Protein AF-A0A8T2Q3K3-F1 (afdb_monomer)

pLDDT: mean 78.24, std 17.85, range [33.31, 96.75]

Secondary structure (DSSP, 8-state):
----PPPPPPHHHHHHHHHHTTPPP--HHHHHS--HHHHHHHHHHHHHHHTGGGGGG-SSTTSSPPHHHHHHHGGGHHHHHHHHHHHHHHHHHHHHHHHTT-TT--HIIIIIS--HHHHHHHHHHHHHHHHHHHHHHHHHHHHHHHHHHHHHHHHHHHHHHHHHHHHHHHHHHHHHHHHHHHHHHHHHHHHHHHHHHHHHHHHHHHHHHHHHHHHHHHHHHHHHHHHHHHHHHHHHHHHHHHHHS-S-HHHHHHHHHHHHHHHHHHHHHHGGGS-------------SSS-----SS-SS-------S-----HHHHHHHHHHHHHHHHHHHHHHHHHHHHHHHHHHHHHHHHHHHHHHHHHHHHHHHHHHHHHHHHHHHHHHHHHHHHHHHHHHHHHHHHHHHHHHHHHHHHHHHHHHHHHHHHHHHHHHHHH---TTSHHHHHS-----

Radius of gyration: 74.74 Å; Cα contacts (8 Å, |Δi|>4): 124; chains: 1; bounding box: 144×72×215 Å

InterPro domains:
  IPR005549 Kinetochore protein Nuf2, N-terminal [PF03800] (3-142)
  IPR038275 Nuf2, N-terminal domain superfamily [G3DSA:1.10.418.60] (1-169)

Organism: Ceratopteris richardii (NCBI:txid49495)

Mean predicted aligned error: 22.07 Å

Structure (mmCIF, N/CA/C/O backbone):
data_AF-A0A8T2Q3K3-F1
#
_entry.id   AF-A0A8T2Q3K3-F1
#
loop_
_atom_site.group_PDB
_atom_site.id
_atom_site.type_symbol
_atom_site.label_atom_id
_atom_site.label_alt_id
_atom_site.label_comp_id
_atom_site.label_asym_id
_atom_site.label_entity_id
_atom_site.label_seq_id
_atom_site.pdbx_PDB_ins_code
_atom_site.Cartn_x
_atom_site.Cartn_y
_atom_site.Cartn_z
_atom_site.occupancy
_atom_site.B_iso_or_equiv
_atom_site.auth_seq_id
_atom_site.auth_comp_id
_atom_site.auth_asym_id
_atom_site.auth_atom_id
_atom_site.pdbx_PDB_model_num
ATOM 1 N N . MET A 1 1 ? 37.474 -14.236 -43.874 1.00 39.88 1 MET A N 1
ATOM 2 C CA . MET A 1 1 ? 36.618 -13.067 -43.581 1.00 39.88 1 MET A CA 1
ATOM 3 C C . MET A 1 1 ? 36.249 -12.443 -44.915 1.00 39.88 1 MET A C 1
ATOM 5 O O . MET A 1 1 ? 37.144 -12.259 -45.727 1.00 39.88 1 MET A O 1
ATOM 9 N N . LYS A 1 2 ? 34.960 -12.243 -45.218 1.00 40.44 2 LYS A N 1
ATOM 10 C CA . LYS A 1 2 ? 34.570 -11.542 -46.452 1.00 40.44 2 LYS A CA 1
ATOM 11 C C . LYS A 1 2 ? 35.008 -10.086 -46.284 1.00 40.44 2 LYS A C 1
ATOM 13 O O . LYS A 1 2 ? 34.558 -9.449 -45.338 1.00 40.44 2 LYS A O 1
ATOM 18 N N . ASN A 1 3 ? 35.903 -9.595 -47.139 1.00 50.12 3 ASN A N 1
ATOM 19 C CA . ASN A 1 3 ? 36.278 -8.182 -47.154 1.00 50.12 3 ASN A CA 1
ATOM 20 C C . ASN A 1 3 ? 35.035 -7.383 -47.552 1.00 50.12 3 ASN A C 1
ATOM 22 O O . ASN A 1 3 ? 34.662 -7.357 -48.725 1.00 50.12 3 ASN A O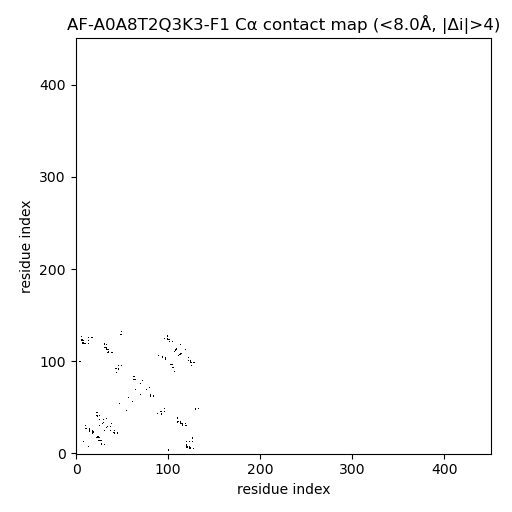 1
ATOM 26 N N . PHE A 1 4 ? 34.351 -6.799 -46.570 1.00 54.69 4 PHE A N 1
ATOM 27 C CA . PHE A 1 4 ? 33.305 -5.824 -46.835 1.00 54.69 4 PHE A CA 1
ATOM 28 C C . PHE A 1 4 ? 33.973 -4.622 -47.494 1.00 54.69 4 PHE A C 1
ATOM 30 O O . PHE A 1 4 ? 34.852 -3.993 -46.912 1.00 54.69 4 PHE A O 1
ATOM 37 N N . SER A 1 5 ? 33.611 -4.365 -48.745 1.00 74.44 5 SER A N 1
ATOM 38 C CA . SER A 1 5 ? 34.141 -3.249 -49.516 1.00 74.44 5 SER A CA 1
ATOM 39 C C . SER A 1 5 ? 33.103 -2.132 -49.532 1.00 74.44 5 SER A C 1
ATOM 41 O O . SER A 1 5 ? 31.918 -2.383 -49.750 1.00 74.44 5 SER A O 1
ATOM 43 N N . PHE A 1 6 ? 33.552 -0.912 -49.254 1.00 85.94 6 PHE A N 1
ATOM 44 C CA . PHE A 1 6 ? 32.772 0.319 -49.354 1.00 85.94 6 PHE A CA 1
ATOM 45 C C . PHE A 1 6 ? 33.146 1.061 -50.649 1.00 85.94 6 PHE A C 1
ATOM 47 O O . PHE A 1 6 ? 34.269 0.900 -51.142 1.00 85.94 6 PHE A O 1
ATOM 54 N N . PRO A 1 7 ? 32.232 1.864 -51.221 1.00 90.25 7 PRO A N 1
ATOM 55 C CA . PRO A 1 7 ? 32.527 2.635 -52.423 1.00 90.25 7 PRO A CA 1
ATOM 56 C C . PRO A 1 7 ? 33.579 3.710 -52.128 1.00 90.25 7 PRO A C 1
ATOM 58 O O . PRO A 1 7 ? 33.501 4.392 -51.109 1.00 90.25 7 PRO A O 1
ATOM 61 N N . ILE A 1 8 ? 34.551 3.869 -53.029 1.00 90.56 8 ILE A N 1
ATOM 62 C CA . ILE A 1 8 ? 35.513 4.975 -52.984 1.00 90.56 8 ILE A CA 1
ATOM 63 C C . ILE A 1 8 ? 34.858 6.181 -53.656 1.00 90.56 8 ILE A C 1
ATOM 65 O O . ILE A 1 8 ? 34.405 6.082 -54.796 1.00 90.56 8 ILE A O 1
ATOM 69 N N . LEU A 1 9 ? 34.777 7.292 -52.931 1.00 90.62 9 LEU A N 1
ATOM 70 C CA . LEU A 1 9 ? 34.132 8.521 -53.381 1.00 90.62 9 LEU A CA 1
ATOM 71 C C . LEU A 1 9 ? 35.131 9.443 -54.091 1.00 90.62 9 LEU A C 1
ATOM 73 O O . LEU A 1 9 ? 36.327 9.422 -53.786 1.00 90.62 9 LEU A O 1
ATOM 77 N N . ASP A 1 10 ? 34.636 10.280 -55.007 1.00 91.94 10 ASP A N 1
ATOM 78 C CA . ASP A 1 10 ? 35.448 11.353 -55.585 1.00 91.94 10 ASP A CA 1
ATOM 79 C C . ASP A 1 10 ? 35.747 12.442 -54.538 1.00 91.94 10 ASP A C 1
ATOM 81 O O . ASP A 1 10 ? 35.009 12.628 -53.568 1.00 91.94 10 ASP A O 1
ATOM 85 N N . LYS A 1 11 ? 36.830 13.199 -54.735 1.00 90.19 11 LYS A N 1
ATOM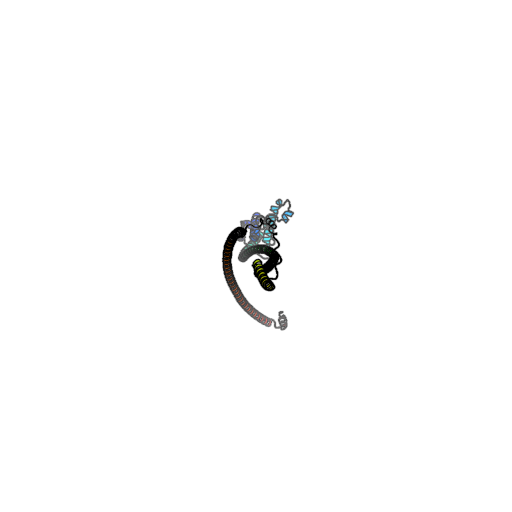 86 C CA . LYS A 1 11 ? 37.259 14.259 -53.810 1.00 90.19 11 LYS A CA 1
ATOM 87 C C . LYS A 1 11 ? 36.173 15.316 -53.606 1.00 90.19 11 LYS A C 1
ATOM 89 O O . LYS A 1 11 ? 35.952 15.745 -52.476 1.00 90.19 11 LYS A O 1
ATOM 94 N N . ASN A 1 12 ? 35.474 15.699 -54.676 1.00 90.44 12 ASN A N 1
ATOM 95 C CA . ASN A 1 12 ? 34.371 16.658 -54.596 1.00 90.44 12 ASN A CA 1
ATOM 96 C C . ASN A 1 12 ? 33.195 16.086 -53.797 1.00 90.44 12 ASN A C 1
ATOM 98 O O . ASN A 1 12 ? 32.661 16.763 -52.920 1.00 90.44 12 ASN A O 1
ATOM 102 N N . ASP A 1 13 ? 32.854 14.817 -54.033 1.00 91.38 13 ASP A N 1
ATOM 103 C CA . ASP A 1 13 ? 31.771 14.131 -53.327 1.00 91.38 13 ASP A CA 1
ATOM 104 C C . ASP A 1 13 ? 32.054 13.996 -51.828 1.00 91.38 13 ASP A C 1
ATOM 106 O O . ASP A 1 13 ? 31.143 14.155 -51.013 1.00 91.38 13 ASP A O 1
ATOM 110 N N . ILE A 1 14 ? 33.309 13.728 -51.448 1.00 92.00 14 ILE A N 1
ATOM 111 C CA . ILE A 1 14 ? 33.741 13.702 -50.044 1.00 92.00 14 ILE A CA 1
ATOM 112 C C . ILE A 1 14 ? 33.504 15.070 -49.405 1.00 92.00 14 ILE A C 1
ATOM 114 O O . ILE A 1 14 ? 32.842 15.145 -48.371 1.00 92.00 14 ILE A O 1
ATOM 118 N N . CYS A 1 15 ? 33.982 16.151 -50.026 1.00 90.94 15 CYS A N 1
ATOM 119 C CA . CYS A 1 15 ? 33.792 17.509 -49.515 1.00 90.94 15 CYS A CA 1
ATOM 120 C C . CYS A 1 15 ? 32.305 17.872 -49.382 1.00 90.94 15 CYS A C 1
ATOM 122 O O . CYS A 1 15 ? 31.893 18.389 -48.345 1.00 90.94 15 CYS A O 1
ATOM 124 N N . SER A 1 16 ? 31.483 17.560 -50.388 1.00 91.31 16 SER A N 1
ATOM 125 C CA . SER A 1 16 ? 30.042 17.832 -50.354 1.00 91.31 16 SER A CA 1
ATOM 126 C C . SER A 1 16 ? 29.319 17.043 -49.262 1.00 91.31 16 SER A C 1
ATOM 128 O O . SER A 1 16 ? 28.475 17.598 -48.563 1.00 91.31 16 SER A O 1
ATOM 130 N N . ARG A 1 17 ? 29.651 15.760 -49.076 1.00 89.81 17 ARG A N 1
ATOM 131 C CA . ARG A 1 17 ? 29.027 14.915 -48.044 1.00 89.81 17 ARG A CA 1
ATOM 132 C C . ARG A 1 17 ? 29.476 15.287 -46.636 1.00 89.81 17 ARG A C 1
ATOM 134 O O . ARG A 1 17 ? 28.660 15.237 -45.727 1.00 89.81 17 ARG A O 1
ATOM 141 N N . LEU A 1 18 ? 30.735 15.684 -46.453 1.00 90.31 18 LEU A N 1
ATOM 142 C CA . LEU A 1 18 ? 31.218 16.225 -45.181 1.00 90.31 18 LEU A CA 1
ATOM 143 C C . LEU A 1 18 ? 30.525 17.548 -44.840 1.00 90.31 18 LEU A C 1
ATOM 145 O O . LEU A 1 18 ? 30.105 17.730 -43.703 1.00 90.31 18 LEU A O 1
ATOM 149 N N . ALA A 1 19 ? 30.336 18.430 -45.826 1.00 89.75 19 ALA A N 1
ATOM 150 C CA . ALA A 1 19 ? 29.586 19.669 -45.636 1.00 89.75 19 ALA A CA 1
ATOM 151 C C . ALA A 1 19 ? 28.116 19.407 -45.269 1.00 89.75 19 ALA A C 1
ATOM 153 O O . ALA A 1 19 ? 27.581 20.081 -44.400 1.00 89.75 19 ALA A O 1
ATOM 154 N N . ALA A 1 20 ? 27.478 18.399 -45.874 1.00 88.62 20 ALA A N 1
ATOM 155 C CA . ALA A 1 20 ? 26.112 17.997 -45.528 1.00 88.62 20 ALA A CA 1
ATOM 156 C C . ALA A 1 20 ? 25.980 17.400 -44.111 1.00 88.62 20 ALA A C 1
ATOM 158 O O . ALA A 1 20 ? 24.876 17.344 -43.579 1.00 88.62 20 ALA A O 1
ATOM 159 N N . LEU A 1 21 ? 27.086 16.938 -43.519 1.00 87.38 21 LEU A N 1
ATOM 160 C CA . LEU A 1 21 ? 27.156 16.446 -42.142 1.00 87.38 21 LEU A CA 1
ATOM 161 C C . LEU A 1 21 ? 27.578 17.540 -41.144 1.00 87.38 21 LEU A C 1
ATOM 163 O O . LEU A 1 21 ? 27.842 17.205 -39.996 1.00 87.38 21 LEU A O 1
ATOM 167 N N . ASP A 1 22 ? 27.700 18.804 -41.569 1.00 87.38 22 ASP A N 1
ATOM 168 C CA . ASP A 1 22 ? 28.247 19.917 -40.773 1.00 87.38 22 ASP A CA 1
ATOM 169 C C . ASP A 1 22 ? 29.657 19.645 -40.204 1.00 87.38 22 ASP A C 1
ATOM 171 O O . ASP A 1 22 ? 30.051 20.164 -39.157 1.00 87.38 22 ASP A O 1
ATOM 175 N N . ALA A 1 23 ? 30.451 18.832 -40.907 1.00 87.56 23 ALA A N 1
ATOM 176 C CA . ALA A 1 23 ? 31.820 18.531 -40.506 1.00 87.56 23 ALA A CA 1
ATOM 177 C C . ALA A 1 23 ? 32.752 19.750 -40.689 1.00 87.56 23 ALA A C 1
ATOM 179 O O . ALA A 1 23 ? 32.483 20.632 -41.516 1.00 87.56 23 ALA A O 1
ATOM 180 N N . PRO A 1 24 ? 33.902 19.790 -39.984 1.00 88.69 24 PRO A N 1
ATOM 181 C CA . PRO A 1 24 ? 34.924 20.809 -40.202 1.00 88.69 24 PRO A CA 1
ATOM 182 C C . PRO A 1 24 ? 35.305 20.934 -41.684 1.00 88.69 24 PRO A C 1
ATOM 184 O O . PRO A 1 24 ? 35.449 19.935 -42.393 1.00 88.69 24 PRO A O 1
ATOM 187 N N . LYS A 1 25 ? 35.464 22.175 -42.162 1.00 83.75 25 LYS A N 1
ATOM 188 C CA . LYS A 1 25 ? 35.678 22.462 -43.587 1.00 83.75 25 LYS A CA 1
ATOM 189 C C . LYS A 1 25 ? 36.963 21.810 -44.101 1.00 83.75 25 LYS A C 1
ATOM 191 O O . LYS A 1 25 ? 38.060 22.176 -43.684 1.00 83.75 25 LYS A O 1
ATOM 196 N N . LEU A 1 26 ? 36.816 20.921 -45.080 1.00 86.94 26 LEU A N 1
ATOM 197 C CA . LEU A 1 26 ? 37.916 20.266 -45.784 1.00 86.94 26 LEU A CA 1
ATOM 198 C C . LEU A 1 26 ? 37.853 20.624 -47.276 1.00 86.94 26 LEU A C 1
ATOM 200 O O . LEU A 1 26 ? 36.841 20.367 -47.926 1.00 86.94 26 LEU A O 1
ATOM 204 N N . SER A 1 27 ? 38.909 21.240 -47.816 1.00 86.25 27 SER A N 1
ATOM 205 C CA . SER A 1 27 ? 39.012 21.577 -49.242 1.00 86.25 27 SER A CA 1
ATOM 206 C C . SER A 1 27 ? 39.593 20.416 -50.056 1.00 86.25 27 SER A C 1
ATOM 208 O O . SER A 1 27 ? 40.268 19.533 -49.525 1.00 86.25 27 SER A O 1
ATOM 210 N N . VAL A 1 28 ? 39.376 20.442 -51.373 1.00 83.75 28 VAL A N 1
ATOM 211 C CA . VAL A 1 28 ? 39.945 19.456 -52.310 1.00 83.75 28 VAL A CA 1
ATOM 212 C C . VAL A 1 28 ? 41.482 19.488 -52.300 1.00 83.75 28 VAL A C 1
ATOM 214 O O . VAL A 1 28 ? 42.121 18.445 -52.442 1.00 83.75 28 VAL A O 1
ATOM 217 N N . GLU A 1 29 ? 42.076 20.657 -52.052 1.00 84.12 29 GLU A N 1
ATOM 218 C CA . GLU A 1 29 ? 43.528 20.842 -51.910 1.00 84.12 29 GLU A CA 1
ATOM 219 C C . GLU A 1 29 ? 44.086 20.094 -50.687 1.00 84.12 29 GLU A C 1
ATOM 221 O O . GLU A 1 29 ? 45.114 19.416 -50.780 1.00 84.12 29 GLU A O 1
ATOM 226 N N . ASN A 1 30 ? 43.346 20.100 -49.573 1.00 84.00 30 ASN A N 1
ATOM 227 C CA . ASN A 1 30 ? 43.695 19.341 -48.369 1.00 84.00 30 ASN A CA 1
ATOM 228 C C . ASN A 1 30 ? 43.550 17.823 -48.572 1.00 84.00 30 ASN A C 1
ATOM 230 O O . ASN A 1 30 ? 44.165 17.044 -47.856 1.00 84.00 30 ASN A O 1
ATOM 234 N N . LEU A 1 31 ? 42.774 17.370 -49.561 1.00 84.88 31 LEU A N 1
ATOM 235 C CA . LEU A 1 31 ? 42.701 15.952 -49.930 1.00 84.88 31 LEU A CA 1
ATOM 236 C C . LEU A 1 31 ? 43.842 15.533 -50.866 1.00 84.88 31 LEU A C 1
ATOM 238 O O . LEU A 1 31 ? 44.232 14.364 -50.874 1.00 84.88 31 LEU A O 1
ATOM 242 N N . THR A 1 32 ? 44.383 16.456 -51.668 1.00 85.00 32 THR A N 1
ATOM 243 C CA . THR A 1 32 ? 45.578 16.204 -52.493 1.00 85.00 32 THR A CA 1
ATOM 244 C C . THR A 1 32 ? 46.868 16.208 -51.681 1.00 85.00 32 THR A C 1
ATOM 246 O O . THR A 1 32 ? 47.735 15.377 -51.940 1.00 85.00 32 THR A O 1
ATOM 249 N N . ALA A 1 33 ? 46.978 17.100 -50.697 1.00 86.50 33 ALA A N 1
ATOM 250 C CA . ALA A 1 33 ? 48.123 17.223 -49.802 1.00 86.50 33 ALA A CA 1
ATOM 251 C C . ALA A 1 33 ? 47.628 17.230 -48.344 1.00 86.50 33 ALA A C 1
ATOM 253 O O . ALA A 1 33 ? 47.464 18.296 -47.750 1.00 86.50 33 ALA A O 1
ATOM 254 N N . PRO A 1 34 ? 47.326 16.050 -47.777 1.00 87.62 34 PRO A N 1
ATOM 255 C CA . PRO A 1 34 ? 46.741 15.967 -46.447 1.00 87.62 34 PRO A CA 1
ATOM 256 C C . PRO A 1 34 ? 47.701 16.419 -45.343 1.00 87.62 34 PRO A C 1
ATOM 258 O O . PRO A 1 34 ? 48.887 16.098 -45.357 1.00 87.62 34 PRO A O 1
ATOM 261 N N . SER A 1 35 ? 47.160 17.139 -44.356 1.00 87.44 35 SER A N 1
ATOM 262 C CA . SER A 1 35 ? 47.874 17.589 -43.154 1.00 87.44 35 SER A CA 1
ATOM 263 C C . SER A 1 35 ? 47.148 17.142 -41.885 1.00 87.44 35 SER A C 1
ATOM 265 O O . SER A 1 35 ? 45.912 17.144 -41.841 1.00 87.44 35 SER A O 1
ATOM 267 N N . ALA A 1 36 ? 47.914 16.805 -40.843 1.00 84.44 36 ALA A N 1
ATOM 268 C CA . ALA A 1 36 ? 47.404 16.378 -39.539 1.00 84.44 36 ALA A CA 1
ATOM 269 C C . ALA A 1 36 ? 46.392 17.377 -38.955 1.00 84.44 36 ALA A C 1
ATOM 271 O O . ALA A 1 36 ? 45.317 16.971 -38.514 1.00 84.44 36 ALA A O 1
ATOM 272 N N . ASP A 1 37 ? 46.699 18.673 -39.046 1.00 85.31 37 ASP A N 1
ATOM 273 C CA . ASP A 1 37 ? 45.885 19.760 -38.486 1.00 85.31 37 ASP A CA 1
ATOM 274 C C . ASP A 1 37 ? 44.506 19.853 -39.145 1.00 85.31 37 ASP A C 1
ATOM 276 O O . ASP A 1 37 ? 43.519 20.211 -38.508 1.00 85.31 37 ASP A O 1
ATOM 280 N N . SER A 1 38 ? 44.425 19.491 -40.428 1.00 86.50 38 SER A N 1
ATOM 281 C CA . SER A 1 38 ? 43.172 19.502 -41.187 1.00 86.50 38 SER A CA 1
ATOM 282 C C . SER A 1 38 ? 42.348 18.224 -41.006 1.00 86.50 38 SER A C 1
ATOM 284 O O . SER A 1 38 ? 41.121 18.275 -41.028 1.00 86.50 38 SER A O 1
ATOM 286 N N . LEU A 1 39 ? 43.006 17.074 -40.821 1.00 89.56 39 LEU A N 1
ATOM 287 C CA . LEU A 1 39 ? 42.348 15.767 -40.788 1.00 89.56 39 LEU A CA 1
ATOM 288 C C . LEU A 1 39 ? 41.908 15.345 -39.387 1.00 89.56 39 LEU A C 1
ATOM 290 O O . LEU A 1 39 ? 40.863 14.710 -39.256 1.00 89.56 39 LEU A O 1
ATOM 294 N N . LEU A 1 40 ? 42.666 15.693 -38.342 1.00 89.38 40 LEU A N 1
ATOM 295 C CA . LEU A 1 40 ? 42.331 15.320 -36.966 1.00 89.38 40 LEU A CA 1
ATOM 296 C C . LEU A 1 40 ? 40.951 15.853 -36.537 1.00 89.38 40 LEU A C 1
ATOM 298 O O . LEU A 1 40 ? 40.150 15.035 -36.087 1.00 89.38 40 LEU A O 1
ATOM 302 N N . PRO A 1 41 ? 40.594 17.137 -36.746 1.00 89.56 41 PRO A N 1
ATOM 303 C CA . PRO A 1 41 ? 39.257 17.629 -36.407 1.00 89.56 41 PRO A CA 1
ATOM 304 C C . PRO A 1 41 ? 38.142 16.887 -37.154 1.00 89.56 41 PRO A C 1
ATOM 306 O O . PRO A 1 41 ? 37.082 16.624 -36.593 1.00 89.56 41 PRO A O 1
ATOM 309 N N . VAL A 1 42 ? 38.386 16.516 -38.416 1.00 90.81 42 VAL A N 1
ATOM 310 C CA . VAL A 1 42 ? 37.414 15.795 -39.247 1.00 90.81 42 VAL A CA 1
ATOM 311 C C . VAL A 1 42 ? 37.237 14.360 -38.754 1.00 90.81 42 VAL A C 1
ATOM 313 O O . VAL A 1 42 ? 36.111 13.922 -38.544 1.00 90.81 42 VAL A O 1
ATOM 316 N N . TYR A 1 43 ? 38.321 13.617 -38.522 1.00 90.81 43 TYR A N 1
ATOM 317 C CA . TYR A 1 43 ? 38.236 12.254 -37.993 1.00 90.81 43 TYR A CA 1
ATOM 318 C C . TYR A 1 43 ? 37.633 12.211 -36.593 1.00 90.81 43 TYR A C 1
ATOM 320 O O . TYR A 1 43 ? 36.850 11.308 -36.289 1.00 90.81 43 TYR A O 1
ATOM 328 N N . ASP A 1 44 ? 37.963 13.196 -35.762 1.00 87.94 44 ASP A N 1
ATOM 329 C CA . ASP A 1 44 ? 37.401 13.301 -34.428 1.00 87.94 44 ASP A CA 1
ATOM 330 C C . ASP A 1 44 ? 35.886 13.527 -34.479 1.00 87.94 44 ASP A C 1
ATOM 332 O O . ASP A 1 44 ? 35.129 12.778 -33.854 1.00 87.94 44 ASP A O 1
ATOM 336 N N . PHE A 1 45 ? 35.440 14.464 -35.322 1.00 89.50 45 PHE A N 1
ATOM 337 C CA . PHE A 1 45 ? 34.027 14.733 -35.580 1.00 89.50 45 PHE A CA 1
ATOM 338 C C . PHE A 1 45 ? 33.274 13.498 -36.098 1.00 89.50 45 PHE A C 1
ATOM 340 O O . PHE A 1 45 ? 32.238 13.119 -35.559 1.00 89.50 45 PHE A O 1
ATOM 347 N N . LEU A 1 46 ? 33.805 12.807 -37.109 1.00 89.19 46 LEU A N 1
ATOM 348 C CA . LEU A 1 46 ? 33.149 11.619 -37.673 1.00 89.19 46 LEU A CA 1
ATOM 349 C C . LEU A 1 46 ? 33.022 10.489 -36.634 1.00 89.19 46 LEU A C 1
ATOM 351 O O . LEU A 1 46 ? 32.006 9.783 -36.585 1.00 89.19 46 LEU A O 1
ATOM 355 N N . SER A 1 47 ? 34.023 10.352 -35.759 1.00 87.06 47 SER A N 1
ATOM 356 C CA . SER A 1 47 ? 33.970 9.400 -34.651 1.00 87.06 47 SER A CA 1
ATOM 357 C C . SER A 1 47 ? 32.916 9.784 -33.602 1.00 87.06 47 SER A C 1
ATOM 359 O O . SER A 1 47 ? 32.211 8.910 -33.097 1.00 87.06 47 SER A O 1
ATOM 361 N N . SER A 1 48 ? 32.744 11.074 -33.297 1.00 83.75 48 SER A N 1
ATOM 362 C CA . SER A 1 48 ? 31.800 11.539 -32.272 1.00 83.75 48 SER A CA 1
ATOM 363 C C . SER A 1 48 ? 30.337 11.449 -32.724 1.00 83.75 48 SER A C 1
ATOM 365 O O . SER A 1 48 ? 29.482 11.032 -31.936 1.00 83.75 48 SER A O 1
ATOM 367 N N . VAL A 1 49 ? 30.057 11.737 -33.999 1.00 81.81 49 VAL A N 1
ATOM 368 C CA . VAL A 1 49 ? 28.724 11.604 -34.624 1.00 81.81 49 VAL A CA 1
ATOM 369 C C . VAL A 1 49 ? 28.243 10.148 -34.638 1.00 81.81 49 VAL A C 1
ATOM 371 O O . VAL A 1 49 ? 27.062 9.858 -34.474 1.00 81.81 49 VAL A O 1
ATOM 374 N N . SER A 1 50 ? 29.157 9.193 -34.792 1.00 73.75 50 SER A N 1
ATOM 375 C CA . SER A 1 50 ? 28.793 7.770 -34.823 1.00 73.75 50 SER A CA 1
ATOM 376 C C . SER A 1 50 ? 28.516 7.189 -33.439 1.00 73.75 50 SER A C 1
ATOM 378 O O . SER A 1 50 ? 27.721 6.263 -33.290 1.00 73.75 50 SER A O 1
ATOM 380 N N . PHE A 1 51 ? 29.167 7.735 -32.414 1.00 68.81 51 PHE A N 1
ATOM 381 C CA . PHE A 1 51 ? 29.045 7.283 -31.032 1.00 68.81 51 PHE A CA 1
ATOM 382 C C . PHE A 1 51 ? 28.184 8.218 -30.174 1.00 68.81 51 PHE A C 1
ATOM 384 O O . PHE A 1 51 ? 28.259 8.163 -28.951 1.00 68.81 51 PHE A O 1
ATOM 391 N N . THR A 1 52 ? 27.320 9.048 -30.764 1.00 60.06 52 THR A N 1
ATOM 392 C CA . THR A 1 52 ? 26.537 10.050 -30.016 1.00 60.06 52 THR A CA 1
ATOM 393 C C . THR A 1 52 ? 25.559 9.438 -28.997 1.00 60.06 52 THR A C 1
ATOM 395 O O . THR A 1 52 ? 25.184 10.097 -28.038 1.00 60.06 52 THR A O 1
ATOM 398 N N . SER A 1 53 ? 25.211 8.147 -29.089 1.00 52.75 53 SER A N 1
ATOM 399 C CA . SER A 1 53 ? 24.463 7.458 -28.015 1.00 52.75 53 SER A CA 1
ATOM 400 C C . SER A 1 53 ? 25.317 7.086 -26.790 1.00 52.75 53 SER A C 1
ATOM 402 O O . SER A 1 53 ? 24.758 6.810 -25.734 1.00 52.75 53 SER A O 1
ATOM 404 N N . LEU A 1 54 ? 26.647 7.076 -26.913 1.00 47.44 54 LEU A N 1
ATOM 405 C CA . LEU A 1 54 ? 27.597 7.008 -25.794 1.00 47.44 54 LEU A CA 1
ATOM 406 C C . LEU A 1 54 ? 27.942 8.413 -25.265 1.00 47.44 54 LEU A C 1
ATOM 408 O O . LEU A 1 54 ? 28.680 8.537 -24.295 1.00 47.44 54 LEU A O 1
ATOM 412 N N . ALA A 1 55 ? 27.399 9.477 -25.874 1.00 44.34 55 ALA A N 1
ATOM 413 C CA . ALA A 1 55 ? 27.680 10.861 -25.499 1.00 44.34 55 ALA A CA 1
ATOM 414 C C . ALA A 1 55 ? 26.968 11.345 -24.229 1.00 44.34 55 ALA A C 1
ATOM 416 O O . ALA A 1 55 ? 27.190 12.484 -23.829 1.00 44.34 55 ALA A O 1
ATOM 417 N N . ALA A 1 56 ? 26.180 10.500 -23.557 1.00 45.19 56 ALA A N 1
ATOM 418 C CA . ALA A 1 56 ? 25.757 10.787 -22.185 1.00 45.19 56 ALA A CA 1
ATOM 419 C C . ALA A 1 56 ? 26.962 10.911 -21.222 1.00 45.19 56 ALA A C 1
ATOM 421 O O . ALA A 1 56 ? 26.835 11.527 -20.173 1.00 45.19 56 ALA A O 1
ATOM 422 N N . ASP A 1 57 ? 28.137 10.405 -21.621 1.00 45.12 57 ASP A N 1
ATOM 423 C CA . ASP A 1 57 ? 29.410 10.509 -20.894 1.00 45.12 57 ASP A CA 1
ATOM 424 C C . ASP A 1 57 ? 30.351 11.617 -21.433 1.00 45.12 57 ASP A C 1
ATOM 426 O O . ASP A 1 57 ? 31.497 11.739 -20.996 1.00 45.12 57 ASP A O 1
ATOM 430 N N . ASN A 1 58 ? 29.904 12.432 -22.401 1.00 46.44 58 ASN A N 1
ATOM 431 C CA . ASN A 1 58 ? 30.745 13.432 -23.086 1.00 46.44 58 ASN A CA 1
ATOM 432 C C . ASN A 1 58 ? 30.712 14.840 -22.455 1.00 46.44 58 ASN A C 1
ATOM 434 O O . ASN A 1 58 ? 31.189 15.792 -23.072 1.00 46.44 58 ASN A O 1
ATOM 438 N N . GLY A 1 59 ? 30.171 15.004 -21.248 1.00 43.28 59 GLY A N 1
ATOM 439 C CA . GLY A 1 59 ? 30.351 16.232 -20.468 1.00 43.28 59 GLY A CA 1
ATOM 440 C C . GLY A 1 59 ? 31.556 16.078 -19.550 1.00 43.28 59 GLY A C 1
ATOM 441 O O . GLY A 1 59 ? 31.462 15.255 -18.655 1.00 43.28 59 GLY A O 1
ATOM 442 N N . GLU A 1 60 ? 32.649 16.819 -19.798 1.00 49.03 60 GLU A N 1
ATOM 443 C CA . GLU A 1 60 ? 33.888 17.019 -18.991 1.00 49.03 60 GLU A CA 1
ATOM 444 C C . GLU A 1 60 ? 34.638 15.764 -18.451 1.00 49.03 60 GLU A C 1
ATOM 446 O O . GLU A 1 60 ? 35.865 15.680 -18.542 1.00 49.03 60 GLU A O 1
ATOM 451 N N . ASN A 1 61 ? 33.935 14.725 -18.007 1.00 50.84 61 ASN A N 1
ATOM 452 C CA . ASN A 1 61 ? 34.404 13.416 -17.550 1.00 50.84 61 ASN A CA 1
ATOM 453 C C . ASN A 1 61 ? 35.103 12.583 -18.639 1.00 50.84 61 ASN A C 1
ATOM 455 O O . ASN A 1 61 ? 35.873 11.670 -18.330 1.00 50.84 61 ASN A O 1
ATOM 459 N N . SER A 1 62 ? 34.910 12.884 -19.928 1.00 56.69 62 SER A N 1
ATOM 460 C CA . SER A 1 62 ? 35.570 12.139 -21.007 1.00 56.69 62 SER A CA 1
ATOM 461 C C . SER A 1 62 ? 37.062 12.454 -21.142 1.00 56.69 62 SER A C 1
ATOM 463 O O . SER A 1 62 ? 37.779 11.649 -21.734 1.00 56.69 62 SER A O 1
ATOM 465 N N . MET A 1 63 ? 37.560 13.569 -20.603 1.00 58.56 63 MET A N 1
ATOM 466 C CA . MET A 1 63 ? 38.999 13.882 -20.595 1.00 58.56 63 MET A CA 1
ATOM 467 C C . MET A 1 63 ? 39.711 13.415 -19.324 1.00 58.56 63 MET A C 1
ATOM 469 O O . MET A 1 63 ? 40.939 13.341 -19.306 1.00 58.56 63 MET A O 1
ATOM 473 N N . GLN A 1 64 ? 38.960 13.025 -18.291 1.00 67.69 64 GLN A N 1
ATOM 474 C CA . GLN A 1 64 ? 39.548 12.538 -17.053 1.00 67.69 64 GLN A CA 1
ATOM 475 C C . GLN A 1 64 ? 40.049 11.092 -17.202 1.00 67.69 64 GLN A C 1
ATOM 477 O O . GLN A 1 64 ? 39.366 10.240 -17.795 1.00 67.69 64 GLN A O 1
ATOM 482 N N . PRO A 1 65 ? 41.248 10.787 -16.677 1.00 71.00 65 PRO A N 1
ATOM 483 C CA . PRO A 1 65 ? 41.695 9.418 -16.531 1.00 71.00 65 PRO A CA 1
ATOM 484 C C . PRO A 1 65 ? 40.744 8.640 -15.625 1.00 71.00 65 PRO A C 1
ATOM 486 O O . PRO A 1 65 ? 40.347 9.118 -14.568 1.00 71.00 65 PRO A O 1
ATOM 489 N N . GLY A 1 66 ? 40.380 7.420 -16.028 1.00 74.56 66 GLY A N 1
ATOM 490 C CA . GLY A 1 66 ? 39.612 6.530 -15.156 1.00 74.56 66 GLY A CA 1
ATOM 491 C C . GLY A 1 66 ? 40.365 6.248 -13.850 1.00 74.56 66 GLY A C 1
ATOM 492 O O . GLY A 1 66 ? 41.591 6.336 -13.811 1.00 74.56 66 GLY A O 1
ATOM 493 N N . PHE A 1 67 ? 39.644 5.853 -12.800 1.00 75.25 67 PHE A N 1
ATOM 494 C CA . PHE A 1 67 ? 40.189 5.650 -11.449 1.00 75.25 67 PHE A CA 1
ATOM 495 C C . PHE A 1 67 ? 41.499 4.837 -11.415 1.00 75.25 67 PHE A C 1
ATOM 497 O O . PHE A 1 67 ? 42.459 5.211 -10.748 1.00 75.25 67 PHE A O 1
ATOM 504 N N . GLN A 1 68 ? 41.588 3.774 -12.216 1.00 75.25 68 GLN A N 1
ATOM 505 C CA . GLN A 1 68 ? 42.784 2.936 -12.319 1.00 75.25 68 GLN A CA 1
ATOM 506 C C . GLN A 1 68 ? 43.980 3.646 -12.981 1.00 75.25 68 GLN A C 1
ATOM 508 O O . GLN A 1 68 ? 45.125 3.390 -12.627 1.00 75.25 68 GLN A O 1
ATOM 513 N N . ALA A 1 69 ? 43.735 4.546 -13.935 1.00 73.56 69 ALA A N 1
ATOM 514 C CA . ALA A 1 69 ? 44.784 5.347 -14.558 1.00 73.56 69 ALA A CA 1
ATOM 515 C C . ALA A 1 69 ? 45.296 6.430 -13.594 1.00 73.56 69 ALA A C 1
ATOM 517 O O . ALA A 1 69 ? 46.503 6.616 -13.499 1.00 73.56 69 ALA A O 1
ATOM 518 N N . VAL A 1 70 ? 44.406 7.059 -12.813 1.00 78.81 70 VAL A N 1
ATOM 519 C CA . VAL A 1 70 ? 44.785 8.006 -11.744 1.00 78.81 70 VAL A CA 1
ATOM 520 C C . VAL A 1 70 ? 45.661 7.322 -10.688 1.00 78.81 70 VAL A C 1
ATOM 522 O O . VAL A 1 70 ? 46.678 7.875 -10.283 1.00 78.81 70 VAL A O 1
ATOM 525 N N . GLN A 1 71 ? 45.341 6.081 -10.306 1.00 77.62 71 GLN A N 1
ATOM 526 C CA . GLN A 1 71 ? 46.177 5.292 -9.391 1.00 77.62 71 GLN A CA 1
ATOM 527 C C . GLN A 1 71 ? 47.582 4.992 -9.942 1.00 77.62 71 GLN A C 1
ATOM 529 O O . GLN A 1 71 ? 48.528 4.908 -9.165 1.00 77.62 71 GLN A O 1
ATOM 534 N N . ILE A 1 72 ? 47.731 4.823 -11.261 1.00 80.62 72 ILE A N 1
ATOM 535 C CA . ILE A 1 72 ? 49.027 4.551 -11.909 1.00 80.62 72 ILE A CA 1
ATOM 536 C C . ILE A 1 72 ? 49.836 5.841 -12.100 1.00 80.62 72 ILE A C 1
ATOM 538 O O . ILE A 1 72 ? 51.053 5.830 -11.928 1.00 80.62 72 ILE A O 1
ATOM 542 N N . PHE A 1 73 ? 49.180 6.946 -12.466 1.00 80.50 73 PHE A N 1
ATOM 543 C CA . PHE A 1 73 ? 49.835 8.242 -12.663 1.00 80.50 73 PHE A CA 1
ATOM 544 C C . PHE A 1 73 ? 50.232 8.911 -11.340 1.00 80.50 73 PHE A C 1
ATOM 546 O O . PHE A 1 73 ? 51.196 9.683 -11.319 1.00 80.50 73 PHE A O 1
ATOM 553 N N . GLY A 1 74 ? 49.532 8.588 -10.246 1.00 80.44 74 GLY A N 1
ATOM 554 C CA . GLY A 1 74 ? 49.814 9.096 -8.906 1.00 80.44 74 GLY A CA 1
ATOM 555 C C . GLY A 1 74 ? 49.830 10.625 -8.875 1.00 80.44 74 GLY A C 1
ATOM 556 O O . GLY A 1 74 ? 48.989 11.284 -9.491 1.00 80.44 74 GLY A O 1
ATOM 557 N N . ASP A 1 75 ? 50.843 11.189 -8.221 1.00 77.88 75 ASP A N 1
ATOM 558 C CA . ASP A 1 75 ? 50.993 12.639 -8.041 1.00 77.88 75 ASP A CA 1
ATOM 559 C C . ASP A 1 75 ? 51.306 13.399 -9.349 1.00 77.88 75 ASP A C 1
ATOM 561 O O . ASP A 1 75 ? 51.211 14.620 -9.394 1.00 77.88 75 ASP A O 1
ATOM 565 N N . ASN A 1 76 ? 51.639 12.696 -10.441 1.00 79.75 76 ASN A N 1
ATOM 566 C CA . ASN A 1 76 ? 51.996 13.292 -11.738 1.00 79.75 76 ASN A CA 1
ATOM 567 C C . ASN A 1 76 ? 50.835 13.307 -12.746 1.00 79.75 76 ASN A C 1
ATOM 569 O O . ASN A 1 76 ? 51.057 13.441 -13.951 1.00 79.75 76 ASN A O 1
ATOM 573 N N . THR A 1 77 ? 49.596 13.145 -12.280 1.00 77.56 77 THR A N 1
ATOM 574 C CA . THR A 1 77 ? 48.408 13.032 -13.145 1.00 77.56 77 THR A CA 1
ATOM 575 C C . THR A 1 77 ? 48.236 14.233 -14.087 1.00 77.56 77 THR A C 1
ATOM 577 O O . THR A 1 77 ? 47.860 14.048 -15.245 1.00 77.56 77 THR A O 1
ATOM 580 N N . GLU A 1 78 ? 48.582 15.445 -13.648 1.00 80.56 78 GLU A N 1
ATOM 581 C CA . GLU A 1 78 ? 48.469 16.665 -14.463 1.00 80.56 78 GLU A CA 1
ATOM 582 C C . GLU A 1 78 ? 49.405 16.666 -15.683 1.00 80.56 78 GLU A C 1
ATOM 584 O O . GLU A 1 78 ? 49.009 17.107 -16.761 1.00 80.56 78 GLU A O 1
ATOM 589 N N . LEU A 1 79 ? 50.613 16.098 -15.560 1.00 83.38 79 LEU A N 1
ATOM 590 C CA . LEU A 1 79 ? 51.607 16.059 -16.644 1.00 83.38 79 LEU A CA 1
ATOM 591 C C . LEU A 1 79 ? 51.174 15.167 -17.815 1.00 83.38 79 LEU A C 1
ATOM 593 O O . LEU A 1 79 ? 51.563 15.398 -18.958 1.00 83.38 79 LEU A O 1
ATOM 597 N N . TYR A 1 80 ? 50.373 14.137 -17.539 1.00 82.06 80 TYR A N 1
ATOM 598 C CA . TYR A 1 80 ? 49.935 13.167 -18.542 1.00 82.06 80 TYR A CA 1
ATOM 599 C C . TYR A 1 80 ? 48.540 13.450 -19.091 1.00 82.06 80 TYR A C 1
ATOM 601 O O . TYR A 1 80 ? 48.106 12.740 -19.997 1.00 82.06 80 TYR A O 1
ATOM 609 N N . LEU A 1 81 ? 47.838 14.466 -18.583 1.00 81.94 81 LEU A N 1
ATOM 610 C CA . LEU A 1 81 ? 46.437 14.715 -18.914 1.00 81.94 81 LEU A CA 1
ATOM 611 C C . LEU A 1 81 ? 46.229 14.962 -20.417 1.00 81.94 81 LEU A C 1
ATOM 613 O O . LEU A 1 81 ? 45.359 14.346 -21.033 1.00 81.94 81 LEU A O 1
ATOM 617 N N . GLU A 1 82 ? 47.083 15.784 -21.029 1.00 82.44 82 GLU A N 1
ATOM 618 C CA . GLU A 1 82 ? 47.027 16.092 -22.464 1.00 82.44 82 GLU A CA 1
ATOM 619 C C . GLU A 1 82 ? 47.343 14.861 -23.329 1.00 82.44 82 GLU A C 1
ATOM 621 O O . GLU A 1 82 ? 46.608 14.524 -24.260 1.00 82.44 82 GLU A O 1
ATOM 626 N N . SER A 1 83 ? 48.395 14.120 -22.967 1.00 84.56 83 SER A N 1
ATOM 627 C CA . SER A 1 83 ? 48.786 12.884 -23.660 1.00 84.56 83 SER A CA 1
ATOM 628 C C . SER A 1 83 ? 47.720 11.791 -23.531 1.00 84.56 83 SER A C 1
ATOM 630 O O . SER A 1 83 ? 47.447 11.052 -24.480 1.00 84.56 83 SER A O 1
ATOM 632 N N . TYR A 1 84 ? 47.090 11.690 -22.361 1.00 83.88 84 TYR A N 1
ATOM 633 C CA . TYR A 1 84 ? 46.003 10.760 -22.091 1.00 83.88 84 TYR A CA 1
ATOM 634 C C . TYR A 1 84 ? 44.764 11.098 -22.923 1.00 83.88 84 TYR A C 1
ATOM 636 O O . TYR A 1 84 ? 44.210 10.208 -23.576 1.00 83.88 84 TYR A O 1
ATOM 644 N N . ALA A 1 85 ? 44.359 12.372 -22.949 1.00 82.19 85 ALA A N 1
ATOM 645 C CA . ALA A 1 85 ? 43.245 12.844 -23.761 1.00 82.19 85 ALA A CA 1
ATOM 646 C C . ALA A 1 85 ? 43.486 12.554 -25.251 1.00 82.19 85 ALA A C 1
ATOM 648 O O . ALA A 1 85 ? 42.622 11.972 -25.909 1.00 82.19 85 ALA A O 1
ATOM 649 N N . ALA A 1 86 ? 44.689 12.840 -25.759 1.00 83.50 86 ALA A N 1
ATOM 650 C CA . ALA A 1 86 ? 45.068 12.538 -27.138 1.00 83.50 86 ALA A CA 1
ATOM 651 C C . ALA A 1 86 ? 44.985 11.031 -27.451 1.00 83.50 86 ALA A C 1
ATOM 653 O O . ALA A 1 86 ? 44.343 10.631 -28.422 1.00 83.50 86 ALA A O 1
ATOM 654 N N . LEU A 1 87 ? 45.555 10.164 -26.605 1.00 84.75 87 LEU A N 1
ATOM 655 C CA . LEU A 1 87 ? 45.489 8.706 -26.786 1.00 84.75 87 LEU A CA 1
ATOM 656 C C . LEU A 1 87 ? 44.059 8.164 -26.724 1.00 84.75 87 LEU A C 1
ATOM 658 O O . LEU A 1 87 ? 43.715 7.232 -27.458 1.00 84.75 87 LEU A O 1
ATOM 662 N N . LYS A 1 88 ? 43.218 8.729 -25.856 1.00 83.06 88 LYS A N 1
ATOM 663 C CA . LYS A 1 88 ? 41.805 8.360 -25.747 1.00 83.06 88 LYS A CA 1
ATOM 664 C C . LYS A 1 88 ? 41.051 8.725 -27.024 1.00 83.06 88 LYS A C 1
ATOM 666 O O . LYS A 1 88 ? 40.340 7.873 -27.563 1.00 83.06 88 LYS A O 1
ATOM 671 N N . THR A 1 89 ? 41.283 9.924 -27.555 1.00 84.06 89 THR A N 1
ATOM 672 C CA . THR A 1 89 ? 40.757 10.365 -28.852 1.00 84.06 89 THR A CA 1
ATOM 673 C C . THR A 1 89 ? 41.222 9.455 -29.985 1.00 84.06 89 THR A C 1
ATOM 675 O O . THR A 1 89 ? 40.402 8.947 -30.748 1.00 84.06 89 THR A O 1
ATOM 678 N N . TYR A 1 90 ? 42.513 9.131 -30.055 1.00 86.81 90 TYR A N 1
ATOM 679 C CA . TYR A 1 90 ? 43.029 8.256 -31.106 1.00 86.81 90 TYR A CA 1
ATOM 680 C C . TYR A 1 90 ? 42.467 6.839 -31.046 1.00 86.81 90 TYR A C 1
ATOM 682 O O . TYR A 1 90 ? 42.095 6.284 -32.077 1.00 86.81 90 TYR A O 1
ATOM 690 N N . ARG A 1 91 ? 42.339 6.257 -29.849 1.00 86.25 91 ARG A N 1
ATOM 691 C CA . ARG A 1 91 ? 41.705 4.941 -29.682 1.00 86.25 91 ARG A CA 1
ATOM 692 C C . ARG A 1 91 ? 40.237 4.960 -30.091 1.00 86.25 91 ARG A C 1
ATOM 694 O O . ARG A 1 91 ? 39.762 3.981 -30.661 1.00 86.25 91 ARG A O 1
ATOM 701 N N . ARG A 1 92 ? 39.517 6.051 -29.812 1.00 86.31 92 ARG A N 1
ATOM 702 C CA . ARG A 1 92 ? 38.132 6.234 -30.267 1.00 86.31 92 ARG A CA 1
ATOM 703 C C . ARG A 1 92 ? 38.057 6.250 -31.792 1.00 86.31 92 ARG A C 1
ATOM 705 O O . ARG A 1 92 ? 37.272 5.494 -32.359 1.00 86.31 92 ARG A O 1
ATOM 712 N N . ILE A 1 93 ? 38.897 7.053 -32.440 1.00 88.12 93 ILE A N 1
ATOM 713 C CA . ILE A 1 93 ? 38.961 7.153 -33.903 1.00 88.12 93 ILE A CA 1
ATOM 714 C C . ILE A 1 93 ? 39.348 5.801 -34.524 1.00 88.12 93 ILE A C 1
ATOM 716 O O . ILE A 1 93 ? 38.721 5.360 -35.481 1.00 88.12 93 ILE A O 1
ATOM 720 N N . GLN A 1 94 ? 40.323 5.091 -33.955 1.00 89.56 94 GLN A N 1
ATOM 721 C CA . GLN A 1 94 ? 40.728 3.776 -34.451 1.00 89.56 94 GLN A CA 1
ATOM 722 C C . GLN A 1 94 ? 39.580 2.758 -34.378 1.00 89.56 94 GLN A C 1
ATOM 724 O O . GLN A 1 94 ? 39.261 2.128 -35.381 1.00 89.56 94 GLN A O 1
ATOM 729 N N . LYS A 1 95 ? 38.895 2.654 -33.231 1.00 88.50 95 LYS A N 1
ATOM 730 C CA . LYS A 1 95 ? 37.721 1.775 -33.081 1.00 88.50 95 LYS A CA 1
ATOM 731 C C . LYS A 1 95 ? 36.583 2.147 -34.031 1.00 88.50 95 LYS A C 1
ATOM 733 O O . LYS A 1 95 ? 35.869 1.268 -34.517 1.00 88.50 95 LYS A O 1
ATOM 738 N N . PHE A 1 96 ? 36.398 3.442 -34.287 1.00 90.44 96 PHE A N 1
ATOM 739 C CA . PHE A 1 96 ? 35.445 3.926 -35.280 1.00 90.44 96 PHE A CA 1
ATOM 740 C C . PHE A 1 96 ? 35.778 3.378 -36.675 1.00 90.44 96 PHE A C 1
ATOM 742 O O . PHE A 1 96 ? 34.921 2.769 -37.312 1.00 90.44 96 PHE A O 1
ATOM 749 N N . PHE A 1 97 ? 37.024 3.525 -37.125 1.00 90.06 97 PHE A N 1
ATOM 750 C CA . PHE A 1 97 ? 37.451 3.041 -38.437 1.00 90.06 97 PHE A CA 1
ATOM 751 C C . PHE A 1 97 ? 37.435 1.514 -38.554 1.00 90.06 97 PHE A C 1
ATOM 753 O O . PHE A 1 97 ? 36.997 0.997 -39.581 1.00 90.06 97 PHE A O 1
ATOM 760 N N . GLU A 1 98 ? 37.798 0.793 -37.491 1.00 90.38 98 GLU A N 1
ATOM 761 C CA . GLU A 1 98 ? 37.635 -0.664 -37.414 1.00 90.38 98 GLU A CA 1
ATOM 762 C C . GLU A 1 98 ? 36.163 -1.063 -37.625 1.00 90.38 98 GLU A C 1
ATOM 764 O O . GLU A 1 98 ? 35.870 -1.973 -38.403 1.00 90.38 98 GLU A O 1
ATOM 769 N N . SER A 1 99 ? 35.229 -0.328 -37.010 1.00 88.19 99 SER A N 1
ATOM 770 C CA . SER A 1 99 ? 33.780 -0.538 -37.170 1.00 88.19 99 SER A CA 1
ATOM 771 C C . SER A 1 99 ? 33.280 -0.176 -38.574 1.00 88.19 99 SER A C 1
ATOM 773 O O . SER A 1 99 ? 32.383 -0.834 -39.099 1.00 88.19 99 SER A O 1
ATOM 775 N N . ALA A 1 100 ? 33.892 0.824 -39.213 1.00 90.00 100 ALA A N 1
ATOM 776 C CA . ALA A 1 100 ? 33.632 1.200 -40.602 1.00 90.00 100 ALA A CA 1
ATOM 777 C C . ALA A 1 100 ? 34.237 0.216 -41.631 1.00 90.00 100 ALA A C 1
ATOM 779 O O . ALA A 1 100 ? 34.038 0.387 -42.834 1.00 90.00 100 ALA A O 1
ATOM 780 N N . GLY A 1 101 ? 34.955 -0.822 -41.181 1.00 87.69 101 GLY A N 1
ATOM 781 C CA . GLY A 1 101 ? 35.557 -1.851 -42.035 1.00 87.69 101 GLY A CA 1
ATOM 782 C C . GLY A 1 101 ? 36.998 -1.562 -42.466 1.00 87.69 101 GLY A C 1
ATOM 783 O O . GLY A 1 101 ? 37.512 -2.223 -43.368 1.00 87.69 101 GLY A O 1
ATOM 784 N N . VAL A 1 102 ? 37.665 -0.597 -41.832 1.00 89.75 102 VAL A N 1
ATOM 785 C CA . VAL A 1 102 ? 39.072 -0.251 -42.063 1.00 89.75 102 VAL A CA 1
ATOM 786 C C . VAL A 1 102 ? 39.919 -0.793 -40.910 1.00 89.75 102 VAL A C 1
ATOM 788 O O . VAL A 1 102 ? 40.079 -0.150 -39.878 1.00 89.75 102 VAL A O 1
ATOM 791 N N . GLY A 1 103 ? 40.470 -1.996 -41.084 1.00 84.62 103 GLY A N 1
ATOM 792 C CA . GLY A 1 103 ? 41.299 -2.655 -40.062 1.00 84.62 103 GLY A CA 1
ATOM 793 C C . GLY A 1 103 ? 42.766 -2.211 -40.031 1.00 84.62 103 GLY A C 1
ATOM 794 O O . GLY A 1 103 ? 43.491 -2.557 -39.107 1.00 84.62 103 GLY A O 1
ATOM 795 N N . ASP A 1 104 ? 43.219 -1.464 -41.037 1.00 86.88 104 ASP A N 1
ATOM 796 C CA . ASP A 1 104 ? 44.602 -0.999 -41.183 1.00 86.88 104 ASP A CA 1
ATOM 797 C C . ASP A 1 104 ? 44.785 0.487 -40.825 1.00 86.88 104 ASP A C 1
ATOM 799 O O . ASP A 1 104 ? 45.814 1.096 -41.131 1.00 86.88 104 ASP A O 1
ATOM 803 N N . PHE A 1 105 ? 43.791 1.080 -40.157 1.00 88.81 105 PHE A N 1
ATOM 804 C CA . PHE A 1 105 ? 43.878 2.447 -39.663 1.00 88.81 105 PHE A CA 1
ATOM 805 C C . PHE A 1 105 ? 44.925 2.553 -38.545 1.00 88.81 105 PHE A C 1
ATOM 807 O O . PHE A 1 105 ? 44.851 1.869 -37.526 1.00 88.81 105 PHE A O 1
ATOM 814 N N . SER A 1 106 ? 45.890 3.455 -38.716 1.00 88.50 106 SER A N 1
ATOM 815 C CA . SER A 1 106 ? 46.914 3.768 -37.717 1.00 88.50 106 SER A CA 1
ATOM 816 C C . SER A 1 106 ? 47.168 5.268 -37.693 1.00 88.50 106 SER A C 1
ATOM 818 O O . SER A 1 106 ? 47.211 5.906 -38.745 1.00 88.50 106 SER A O 1
ATOM 820 N N . ILE A 1 107 ? 47.404 5.825 -36.503 1.00 84.94 107 ILE A N 1
ATOM 821 C CA . ILE A 1 107 ? 47.701 7.254 -36.290 1.00 84.94 107 ILE A CA 1
ATOM 822 C C . ILE A 1 107 ? 48.898 7.693 -37.147 1.00 84.94 107 ILE A C 1
ATOM 824 O O . ILE A 1 107 ? 48.923 8.800 -37.683 1.00 84.94 107 ILE A O 1
ATOM 828 N N . ILE A 1 108 ? 49.876 6.802 -37.339 1.00 84.69 108 ILE A N 1
ATOM 829 C CA . ILE A 1 108 ? 51.062 7.083 -38.154 1.00 84.69 108 ILE A CA 1
ATOM 830 C C . ILE A 1 108 ? 50.665 7.330 -39.613 1.00 84.69 108 ILE A C 1
ATOM 832 O O . ILE A 1 108 ? 51.074 8.328 -40.197 1.00 84.69 108 ILE A O 1
ATOM 836 N N . ASN A 1 109 ? 49.831 6.456 -40.177 1.00 83.94 109 ASN A N 1
ATOM 837 C CA . ASN A 1 109 ? 49.446 6.501 -41.589 1.00 83.94 109 ASN A CA 1
ATOM 838 C C . ASN A 1 109 ? 48.312 7.500 -41.865 1.00 83.94 109 ASN A C 1
ATOM 840 O O . ASN A 1 109 ? 48.116 7.903 -43.007 1.00 83.94 109 ASN A O 1
ATOM 844 N N . ALA A 1 110 ? 47.543 7.871 -40.839 1.00 83.88 110 ALA A N 1
ATOM 845 C CA . ALA A 1 110 ? 46.380 8.742 -40.970 1.00 83.88 110 ALA A CA 1
ATOM 846 C C . ALA A 1 110 ? 46.656 10.204 -40.586 1.00 83.88 110 ALA A C 1
ATOM 848 O O . ALA A 1 110 ? 46.005 11.090 -41.133 1.00 83.88 110 ALA A O 1
ATOM 849 N N . LEU A 1 111 ? 47.583 10.465 -39.654 1.00 84.62 111 LEU A N 1
ATOM 850 C CA . LEU A 1 111 ? 47.881 11.814 -39.157 1.00 84.62 111 LEU A CA 1
ATOM 851 C C . LEU A 1 111 ? 49.347 12.216 -39.341 1.00 84.62 111 LEU A C 1
ATOM 853 O O . LEU A 1 111 ? 49.604 13.311 -39.821 1.00 84.62 111 LEU A O 1
ATOM 857 N N . HIS A 1 112 ? 50.316 11.370 -38.976 1.00 82.81 112 HIS A N 1
ATOM 858 C CA . HIS A 1 112 ? 51.731 11.778 -39.027 1.00 82.81 112 HIS A CA 1
ATOM 859 C C . HIS A 1 112 ? 52.323 11.764 -40.440 1.00 82.81 112 HIS A C 1
ATOM 861 O O . HIS A 1 112 ? 53.188 12.578 -40.757 1.00 82.81 112 HIS A O 1
ATOM 867 N N . ARG A 1 113 ? 51.897 10.818 -41.280 1.00 85.44 113 ARG A N 1
ATOM 868 C CA . ARG A 1 113 ? 52.303 10.689 -42.685 1.00 85.44 113 ARG A CA 1
ATOM 869 C C . ARG A 1 113 ? 51.087 10.330 -43.535 1.00 85.44 113 ARG A C 1
ATOM 871 O O . ARG A 1 113 ? 50.983 9.190 -43.992 1.00 85.44 113 ARG A O 1
ATOM 878 N N . PRO A 1 114 ? 50.142 11.267 -43.689 1.00 87.69 114 PRO A N 1
ATOM 879 C CA . PRO A 1 114 ? 48.929 10.993 -44.426 1.00 87.69 114 PRO A CA 1
ATOM 880 C C . PRO A 1 114 ? 49.236 10.879 -45.921 1.00 87.69 114 PRO A C 1
ATOM 882 O O . PRO A 1 114 ? 49.937 11.702 -46.506 1.00 87.69 114 PRO A O 1
ATOM 885 N N . ASP A 1 115 ? 48.691 9.839 -46.539 1.00 88.88 115 ASP A N 1
ATOM 886 C CA . ASP A 1 115 ? 48.721 9.645 -47.986 1.00 88.88 115 ASP A CA 1
ATOM 887 C C . ASP A 1 115 ? 47.358 10.011 -48.587 1.00 88.88 115 ASP A C 1
ATOM 889 O O . ASP A 1 115 ? 46.313 9.739 -47.986 1.00 88.88 115 ASP A O 1
ATOM 893 N N . SER A 1 116 ? 47.352 10.622 -49.774 1.00 88.00 116 SER A N 1
ATOM 894 C CA . SER A 1 116 ? 46.125 11.107 -50.421 1.00 88.00 116 SER A CA 1
ATOM 895 C C . SER A 1 116 ? 45.156 9.955 -50.706 1.00 88.00 116 SER A C 1
ATOM 897 O O . SER A 1 116 ? 43.974 10.038 -50.368 1.00 88.00 116 SER A O 1
ATOM 899 N N . ASN A 1 117 ? 45.659 8.830 -51.224 1.00 87.75 117 ASN A N 1
ATOM 900 C CA . ASN A 1 117 ? 44.822 7.674 -51.551 1.00 87.75 117 ASN A CA 1
ATOM 901 C C . ASN A 1 117 ? 44.240 7.019 -50.291 1.00 87.75 117 ASN A C 1
ATOM 903 O O . ASN A 1 117 ? 43.054 6.684 -50.250 1.00 87.75 117 ASN A O 1
ATOM 907 N N . ASN A 1 118 ? 45.050 6.878 -49.238 1.00 88.44 118 ASN A N 1
ATOM 908 C CA . ASN A 1 118 ? 44.576 6.352 -47.957 1.00 88.44 118 ASN A CA 1
ATOM 909 C C . ASN A 1 118 ? 43.562 7.280 -47.282 1.00 88.44 118 ASN A C 1
ATOM 911 O O . ASN A 1 118 ? 42.548 6.798 -46.788 1.00 88.44 118 ASN A O 1
ATOM 915 N N . THR A 1 119 ? 43.782 8.594 -47.321 1.00 90.88 119 THR A N 1
ATOM 916 C CA . THR A 1 119 ? 42.865 9.596 -46.754 1.00 90.88 119 THR A CA 1
ATOM 917 C C . THR A 1 119 ? 41.495 9.534 -47.430 1.00 90.88 119 THR A C 1
ATOM 919 O O . THR A 1 119 ? 40.470 9.464 -46.754 1.00 90.88 119 THR A O 1
ATOM 922 N N . ILE A 1 120 ? 41.465 9.471 -48.765 1.00 92.00 120 ILE A N 1
ATOM 923 C CA . ILE A 1 120 ? 40.228 9.324 -49.548 1.00 92.00 120 ILE A CA 1
ATOM 924 C C . ILE A 1 120 ? 39.520 8.014 -49.193 1.00 92.00 120 ILE A C 1
ATOM 926 O O . ILE A 1 120 ? 38.306 8.009 -48.976 1.00 92.00 120 ILE A O 1
ATOM 930 N N . ARG A 1 121 ? 40.267 6.906 -49.085 1.00 92.38 121 ARG A N 1
ATOM 931 C CA . ARG A 1 121 ? 39.714 5.602 -48.693 1.00 92.38 121 ARG A CA 1
ATOM 932 C C . ARG A 1 121 ? 39.102 5.649 -47.293 1.00 92.38 121 ARG A C 1
ATOM 934 O O . ARG A 1 121 ? 37.974 5.194 -47.122 1.00 92.38 121 ARG A O 1
ATOM 941 N N . PHE A 1 122 ? 39.810 6.205 -46.312 1.00 91.94 122 PHE A N 1
ATOM 942 C CA . PHE A 1 122 ? 39.328 6.319 -44.937 1.00 91.94 122 PHE A CA 1
ATOM 943 C C . PHE A 1 122 ? 38.063 7.173 -44.868 1.00 91.94 122 PHE A C 1
ATOM 945 O O . PHE A 1 122 ? 37.042 6.711 -44.366 1.00 91.94 122 PHE A O 1
ATOM 952 N N . LEU A 1 123 ? 38.079 8.375 -45.446 1.00 92.44 123 LEU A N 1
ATOM 953 C CA . LEU A 1 123 ? 36.907 9.252 -45.449 1.00 92.44 123 LEU A CA 1
ATOM 954 C C . LEU A 1 123 ? 35.715 8.617 -46.172 1.00 92.44 123 LEU A C 1
ATOM 956 O O . LEU A 1 123 ? 34.594 8.701 -45.678 1.00 92.44 123 LEU A O 1
ATOM 960 N N . SER A 1 124 ? 35.945 7.908 -47.279 1.00 93.06 124 SER A N 1
ATOM 961 C CA . SER A 1 124 ? 34.885 7.171 -47.978 1.00 93.06 124 SER A CA 1
ATOM 962 C C . SER A 1 124 ? 34.257 6.086 -47.095 1.00 93.06 124 SER A C 1
ATOM 964 O O . SER A 1 124 ? 33.032 5.970 -47.043 1.00 93.06 124 SER A O 1
ATOM 966 N N . ALA A 1 125 ? 35.076 5.336 -46.349 1.00 92.31 125 ALA A N 1
ATOM 967 C CA . ALA A 1 125 ? 34.604 4.330 -45.397 1.00 92.31 125 ALA A CA 1
ATOM 968 C C . ALA A 1 125 ? 33.777 4.954 -44.266 1.00 92.31 125 ALA A C 1
ATOM 970 O O . ALA A 1 125 ? 32.671 4.499 -43.974 1.00 92.31 125 ALA A O 1
ATOM 971 N N . ALA A 1 126 ? 34.303 6.022 -43.662 1.00 91.69 126 ALA A N 1
ATOM 972 C CA . ALA A 1 126 ? 33.674 6.731 -42.555 1.00 91.69 126 ALA A CA 1
ATOM 973 C C . ALA A 1 126 ? 32.320 7.324 -42.953 1.00 91.69 126 ALA A C 1
ATOM 975 O O . ALA A 1 126 ? 31.329 7.123 -42.255 1.00 91.69 126 ALA A O 1
ATOM 976 N N . ILE A 1 127 ? 32.262 8.007 -44.099 1.00 91.50 127 ILE A N 1
ATOM 977 C CA . ILE A 1 127 ? 31.029 8.603 -44.622 1.00 91.50 127 ILE A CA 1
ATOM 978 C C . ILE A 1 127 ? 30.009 7.508 -44.936 1.00 91.50 127 ILE A C 1
ATOM 980 O O . ILE A 1 127 ? 28.848 7.635 -44.556 1.00 91.50 127 ILE A O 1
ATOM 984 N N . ASN A 1 128 ? 30.423 6.418 -45.588 1.00 91.75 128 ASN A N 1
ATOM 985 C CA . ASN A 1 128 ? 29.527 5.302 -45.885 1.00 91.75 128 ASN A CA 1
ATOM 986 C C . ASN A 1 128 ? 28.949 4.679 -44.603 1.00 91.75 128 ASN A C 1
ATOM 988 O O . ASN A 1 128 ? 27.750 4.413 -44.529 1.00 91.75 128 ASN A O 1
ATOM 992 N N . TYR A 1 129 ? 29.786 4.493 -43.582 1.00 90.56 129 TYR A N 1
ATOM 993 C CA . TYR A 1 129 ? 29.358 3.974 -42.289 1.00 90.56 129 TYR A CA 1
ATOM 994 C C . TYR A 1 129 ? 28.383 4.920 -41.576 1.00 90.56 129 TYR A C 1
ATOM 996 O O . TYR A 1 129 ? 27.328 4.479 -41.129 1.00 90.56 129 TYR A O 1
ATOM 1004 N N . ILE A 1 130 ? 28.675 6.222 -41.521 1.00 88.75 130 ILE A N 1
ATOM 1005 C CA . ILE A 1 130 ? 27.784 7.217 -40.903 1.00 88.75 130 ILE A CA 1
ATOM 1006 C C . ILE A 1 130 ? 26.442 7.276 -41.628 1.00 88.75 130 ILE A C 1
ATOM 1008 O O . ILE A 1 130 ? 25.401 7.249 -40.980 1.00 88.75 130 ILE A O 1
ATOM 1012 N N . MET A 1 131 ? 26.443 7.293 -42.960 1.00 86.94 131 MET A N 1
ATOM 1013 C CA . MET A 1 131 ? 25.206 7.297 -43.744 1.00 86.94 131 MET A CA 1
ATOM 1014 C C . MET A 1 131 ? 24.373 6.036 -43.489 1.00 86.94 131 MET A C 1
ATOM 1016 O O . MET A 1 131 ? 23.156 6.122 -43.329 1.00 86.94 131 MET A O 1
ATOM 1020 N N . TYR A 1 132 ? 25.023 4.873 -43.376 1.00 87.31 132 TYR A N 1
ATOM 1021 C CA . TYR A 1 132 ? 24.358 3.640 -42.960 1.00 87.31 132 TYR A CA 1
ATOM 1022 C C . TYR A 1 132 ? 23.761 3.762 -41.549 1.00 87.31 132 TYR A C 1
ATOM 1024 O O . TYR A 1 132 ? 22.602 3.400 -41.343 1.00 87.31 132 TYR A O 1
ATOM 1032 N N . CYS A 1 133 ? 24.511 4.306 -40.588 1.00 84.38 133 CYS A N 1
ATOM 1033 C CA . CYS A 1 133 ? 24.038 4.532 -39.222 1.00 84.38 133 CYS A CA 1
ATOM 1034 C C . CYS A 1 133 ? 22.829 5.474 -39.178 1.00 84.38 133 CYS A C 1
ATOM 1036 O O . CYS A 1 133 ? 21.838 5.134 -38.537 1.00 84.38 133 CYS A O 1
ATOM 1038 N N . LEU A 1 134 ? 22.866 6.595 -39.904 1.00 82.31 134 LEU A N 1
ATOM 1039 C CA . LEU A 1 134 ? 21.758 7.549 -39.999 1.00 82.31 134 LEU A CA 1
ATOM 1040 C C . LEU A 1 134 ? 20.508 6.905 -40.616 1.00 82.31 134 LEU A C 1
ATOM 1042 O O . LEU A 1 134 ? 19.414 7.034 -40.073 1.00 82.31 134 LEU A O 1
ATOM 1046 N N . GLN A 1 135 ? 20.663 6.129 -41.693 1.00 83.50 135 GLN A N 1
ATOM 1047 C CA . GLN A 1 135 ? 19.541 5.414 -42.309 1.00 83.50 135 GLN A CA 1
ATOM 1048 C C . GLN A 1 135 ? 18.943 4.354 -41.367 1.00 83.50 135 GLN A C 1
ATOM 1050 O O . GLN A 1 135 ? 17.730 4.145 -41.329 1.00 83.50 135 GLN A O 1
ATOM 1055 N N . LYS A 1 136 ? 19.781 3.651 -40.596 1.00 82.75 136 LYS A N 1
ATOM 1056 C CA . LYS A 1 136 ? 19.311 2.661 -39.617 1.00 82.75 136 LYS A CA 1
ATOM 1057 C C . LYS A 1 136 ? 18.713 3.300 -38.369 1.00 82.75 136 LYS A C 1
ATOM 1059 O O . LYS A 1 136 ? 17.814 2.704 -37.780 1.00 82.75 136 LYS A O 1
ATOM 1064 N N . GLN A 1 137 ? 19.157 4.492 -37.982 1.00 77.81 137 GLN A N 1
ATOM 1065 C CA . GLN A 1 137 ? 18.612 5.231 -36.847 1.00 77.81 137 GLN A CA 1
ATOM 1066 C C . GLN A 1 137 ? 17.109 5.482 -37.009 1.00 77.81 137 GLN A C 1
ATOM 1068 O O . GLN A 1 137 ? 16.373 5.330 -36.038 1.00 77.81 137 GLN A O 1
ATOM 1073 N N . GLU A 1 138 ? 16.639 5.770 -38.225 1.00 74.06 138 GLU A N 1
ATOM 1074 C CA . GLU A 1 138 ? 15.210 5.932 -38.517 1.00 74.06 138 GLU A CA 1
ATOM 1075 C C . GLU A 1 138 ? 14.414 4.639 -38.266 1.00 74.06 138 GLU A C 1
ATOM 1077 O O . GLU A 1 138 ? 13.358 4.670 -37.634 1.00 74.06 138 GLU A O 1
ATOM 1082 N N . LEU A 1 139 ? 14.959 3.476 -38.647 1.00 76.88 139 LEU A N 1
ATOM 1083 C CA . LEU A 1 139 ? 14.330 2.176 -38.369 1.00 76.88 139 LEU A CA 1
ATOM 1084 C C . LEU A 1 139 ? 14.237 1.886 -36.865 1.00 76.88 139 LEU A C 1
ATOM 1086 O O . LEU A 1 139 ? 13.272 1.277 -36.407 1.00 76.88 139 LEU A O 1
ATOM 1090 N N . PHE A 1 140 ? 15.229 2.326 -36.090 1.00 79.88 140 PHE A N 1
ATOM 1091 C CA . PHE A 1 140 ? 15.245 2.147 -34.639 1.00 79.88 140 PHE A CA 1
ATOM 1092 C C . PHE A 1 140 ? 14.515 3.254 -33.875 1.00 79.88 140 PHE A C 1
ATOM 1094 O O . PHE A 1 140 ? 14.279 3.084 -32.680 1.00 79.88 140 PHE A O 1
ATOM 1101 N N . ALA A 1 141 ? 14.120 4.352 -34.526 1.00 82.94 141 ALA A N 1
ATOM 1102 C CA . ALA A 1 141 ? 13.433 5.466 -33.877 1.00 82.94 141 ALA A CA 1
ATOM 1103 C C . ALA A 1 141 ? 12.107 5.012 -33.253 1.00 82.94 141 ALA A C 1
ATOM 1105 O O . ALA A 1 141 ? 11.843 5.307 -32.089 1.00 82.94 141 ALA A O 1
ATOM 1106 N N . GLN A 1 142 ? 11.323 4.202 -33.974 1.00 82.25 142 GLN A N 1
ATOM 1107 C CA . GLN A 1 142 ? 10.083 3.625 -33.442 1.00 82.25 142 GLN A CA 1
ATOM 1108 C C . GLN A 1 142 ? 10.353 2.699 -32.250 1.00 82.25 142 GLN A C 1
ATOM 1110 O O . GLN A 1 142 ? 9.694 2.804 -31.219 1.00 82.25 142 GLN A O 1
ATOM 1115 N N . SER A 1 143 ? 11.360 1.825 -32.345 1.00 84.19 143 SER A N 1
ATOM 1116 C CA . SER A 1 143 ? 11.741 0.945 -31.233 1.00 84.19 143 SER A CA 1
ATOM 1117 C C . SER A 1 143 ? 12.271 1.713 -30.020 1.00 84.19 143 SER A C 1
ATOM 1119 O O . SER A 1 143 ? 12.091 1.259 -28.893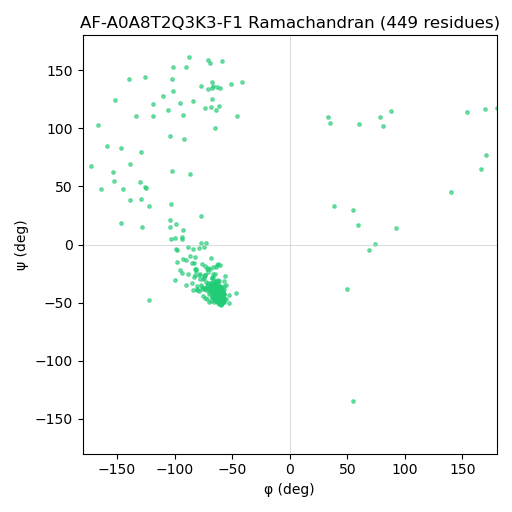 1.00 84.19 143 SER A O 1
ATOM 1121 N N . LYS A 1 144 ? 12.925 2.862 -30.231 1.00 84.50 144 LYS A N 1
ATOM 1122 C CA . LYS A 1 144 ? 13.371 3.757 -29.161 1.00 84.50 144 LYS A CA 1
ATOM 1123 C C . LYS A 1 144 ? 12.174 4.407 -28.465 1.00 84.50 144 LYS A C 1
ATOM 1125 O O . LYS A 1 144 ? 12.082 4.296 -27.253 1.00 84.50 144 LYS A O 1
ATOM 1130 N N . LEU A 1 145 ? 11.221 4.964 -29.216 1.00 87.94 145 LEU A N 1
ATOM 1131 C CA . LEU A 1 145 ? 10.001 5.550 -28.647 1.00 87.94 145 LEU A CA 1
ATOM 1132 C C . LEU A 1 145 ? 9.208 4.539 -27.813 1.00 87.94 145 LEU A C 1
ATOM 1134 O O . LEU A 1 145 ? 8.838 4.835 -26.683 1.00 87.94 145 LEU A O 1
ATOM 1138 N N . VAL A 1 146 ? 9.009 3.322 -28.333 1.00 89.75 146 VAL A N 1
ATOM 1139 C CA . VAL A 1 146 ? 8.322 2.254 -27.587 1.00 89.75 146 VAL A CA 1
ATOM 1140 C C . VAL A 1 146 ? 9.086 1.894 -26.315 1.00 89.75 146 VAL A C 1
ATOM 1142 O O . VAL A 1 146 ? 8.474 1.675 -25.275 1.00 89.75 146 VAL A O 1
ATOM 1145 N N . ARG A 1 147 ? 10.421 1.826 -26.368 1.00 89.12 147 ARG A N 1
ATOM 1146 C CA . ARG A 1 147 ? 11.242 1.561 -25.181 1.00 89.12 147 ARG A CA 1
ATOM 1147 C C . ARG A 1 147 ? 11.079 2.662 -24.138 1.00 89.12 147 ARG A C 1
ATOM 1149 O O . ARG A 1 147 ? 10.849 2.337 -22.980 1.00 89.12 147 ARG A O 1
ATOM 1156 N N . ASP A 1 148 ? 11.175 3.918 -24.551 1.00 88.88 148 ASP A N 1
ATOM 1157 C CA . ASP A 1 148 ? 11.103 5.073 -23.657 1.00 88.88 148 ASP A CA 1
ATOM 1158 C C . ASP A 1 148 ? 9.706 5.167 -23.010 1.00 88.88 148 ASP A C 1
ATOM 1160 O O . ASP A 1 148 ? 9.597 5.350 -21.801 1.00 88.88 148 ASP A O 1
ATOM 1164 N N . GLU A 1 149 ? 8.634 4.899 -23.767 1.00 94.56 149 GLU A N 1
ATOM 1165 C CA . GLU A 1 149 ? 7.266 4.799 -23.235 1.00 94.56 149 GLU A CA 1
ATOM 1166 C C . GLU A 1 149 ? 7.126 3.667 -22.202 1.00 94.56 149 GLU A C 1
ATOM 1168 O O . GLU A 1 149 ? 6.483 3.829 -21.164 1.00 94.56 149 GLU A O 1
ATOM 1173 N N . LYS A 1 150 ? 7.722 2.498 -22.470 1.00 92.44 150 LYS A N 1
ATOM 1174 C CA . LYS A 1 150 ? 7.695 1.363 -21.534 1.00 92.44 150 LYS A CA 1
ATOM 1175 C C . LYS A 1 150 ? 8.507 1.639 -20.273 1.00 92.44 150 LYS A C 1
ATOM 1177 O O . LYS A 1 150 ? 8.089 1.195 -19.210 1.00 92.44 150 LYS A O 1
ATOM 1182 N N . LEU A 1 151 ? 9.627 2.352 -20.385 1.00 93.31 151 LEU A N 1
ATOM 1183 C CA . LEU A 1 151 ? 10.430 2.768 -19.235 1.00 93.31 151 LEU A CA 1
ATOM 1184 C C . LEU A 1 151 ? 9.668 3.767 -18.361 1.00 93.31 151 LEU A C 1
ATOM 1186 O O . LEU A 1 151 ? 9.605 3.554 -17.156 1.00 93.31 151 LEU A O 1
ATOM 1190 N N . ALA A 1 152 ? 9.010 4.763 -18.958 1.00 95.19 152 ALA A N 1
ATOM 1191 C CA . ALA A 1 152 ? 8.181 5.715 -18.216 1.00 95.19 152 ALA A CA 1
ATOM 1192 C C . ALA A 1 152 ? 7.031 5.021 -17.463 1.00 95.19 152 ALA A C 1
ATOM 1194 O O . ALA A 1 152 ? 6.817 5.270 -16.282 1.00 95.19 152 ALA A O 1
ATOM 1195 N N . LYS A 1 153 ? 6.337 4.076 -18.115 1.00 95.81 153 LYS A N 1
ATOM 1196 C CA . LYS A 1 153 ? 5.285 3.267 -17.468 1.00 95.81 153 LYS A CA 1
ATOM 1197 C C . LYS A 1 153 ? 5.817 2.398 -16.332 1.00 95.81 153 LYS A C 1
ATOM 1199 O O . LYS A 1 153 ? 5.126 2.164 -15.350 1.00 95.81 153 LYS A O 1
ATOM 1204 N N . LEU A 1 154 ? 7.021 1.861 -16.492 1.00 95.69 154 LEU A N 1
ATOM 1205 C CA . LEU A 1 154 ? 7.659 1.055 -15.462 1.00 95.69 154 LEU A CA 1
ATOM 1206 C C . LEU A 1 154 ? 7.999 1.921 -14.242 1.00 95.69 154 LEU A C 1
ATOM 1208 O O . LEU A 1 154 ? 7.735 1.490 -13.126 1.00 95.69 154 LEU A O 1
ATOM 1212 N N . GLU A 1 155 ? 8.512 3.134 -14.449 1.00 95.94 155 GLU A N 1
ATOM 1213 C CA . GLU A 1 155 ? 8.786 4.103 -13.381 1.00 95.94 155 GLU A CA 1
ATOM 1214 C C . GLU A 1 155 ? 7.510 4.494 -12.619 1.00 95.94 155 GLU A C 1
ATOM 1216 O O . GLU A 1 155 ? 7.481 4.379 -11.396 1.00 95.94 155 GLU A O 1
ATOM 1221 N N . GLU A 1 156 ? 6.420 4.804 -13.329 1.00 96.31 156 GLU A N 1
ATOM 1222 C CA . GLU A 1 156 ? 5.098 5.070 -12.738 1.00 96.31 156 GLU A CA 1
ATOM 1223 C C . GLU A 1 156 ? 4.610 3.903 -11.858 1.00 96.31 156 GLU A C 1
ATOM 1225 O O . GLU A 1 156 ? 4.232 4.103 -10.704 1.00 96.31 156 GLU A O 1
ATOM 1230 N N . ILE A 1 157 ? 4.708 2.662 -12.353 1.00 95.94 157 ILE A N 1
ATOM 1231 C CA . ILE A 1 157 ? 4.335 1.462 -11.585 1.00 95.94 157 ILE A CA 1
ATOM 1232 C C . ILE A 1 157 ? 5.204 1.306 -10.327 1.00 95.94 157 ILE A C 1
ATOM 1234 O O . ILE A 1 157 ? 4.702 0.885 -9.284 1.00 95.94 157 ILE A O 1
ATOM 1238 N N . TYR A 1 158 ? 6.502 1.616 -10.392 1.00 94.69 158 TYR A N 1
ATOM 1239 C CA . TYR A 1 158 ? 7.371 1.557 -9.213 1.00 94.69 158 TYR A CA 1
ATOM 1240 C C . TYR A 1 158 ? 7.007 2.621 -8.175 1.00 94.69 158 TYR A C 1
ATOM 1242 O O . TYR A 1 158 ? 7.026 2.323 -6.980 1.00 94.69 158 TYR A O 1
ATOM 1250 N N . GLU A 1 159 ? 6.640 3.828 -8.606 1.00 96.56 159 GLU A N 1
ATOM 1251 C CA . GLU A 1 159 ? 6.161 4.877 -7.705 1.00 96.56 159 GLU A CA 1
ATOM 1252 C C . GLU A 1 159 ? 4.829 4.504 -7.045 1.00 96.56 159 GLU A C 1
ATOM 1254 O O . GLU A 1 159 ? 4.673 4.669 -5.833 1.00 96.56 159 GLU A O 1
ATOM 1259 N N . GLU A 1 160 ? 3.874 3.974 -7.812 1.00 96.75 160 GLU A N 1
ATOM 1260 C CA . GLU A 1 160 ? 2.604 3.473 -7.280 1.00 96.75 160 GLU A CA 1
ATOM 1261 C C . GLU A 1 160 ? 2.825 2.333 -6.291 1.00 96.75 160 GLU A C 1
ATOM 1263 O O . GLU A 1 160 ? 2.287 2.356 -5.184 1.00 96.75 160 GLU A O 1
ATOM 1268 N N . LYS A 1 161 ? 3.681 1.370 -6.643 1.00 95.38 161 LYS A N 1
ATOM 1269 C CA . LYS A 1 161 ? 4.051 0.272 -5.753 1.00 95.38 161 LYS A CA 1
ATOM 1270 C C . LYS A 1 161 ? 4.631 0.797 -4.438 1.00 95.38 161 LYS A C 1
ATOM 1272 O O . LYS A 1 161 ? 4.206 0.347 -3.379 1.00 95.38 161 LYS A O 1
ATOM 1277 N N . ALA A 1 162 ? 5.550 1.761 -4.488 1.00 96.50 162 ALA A N 1
ATOM 1278 C CA . ALA A 1 162 ? 6.146 2.342 -3.287 1.00 96.50 162 ALA A CA 1
ATOM 1279 C C . ALA A 1 162 ? 5.111 3.075 -2.412 1.00 96.50 162 ALA A C 1
ATOM 1281 O O . ALA A 1 162 ? 5.182 3.009 -1.182 1.00 96.50 162 ALA A O 1
ATOM 1282 N N . LYS A 1 163 ? 4.127 3.751 -3.023 1.00 96.75 163 LYS A N 1
ATOM 1283 C CA . LYS A 1 163 ? 3.006 4.372 -2.295 1.00 96.75 163 LYS A CA 1
ATOM 1284 C C . LYS A 1 163 ? 2.149 3.318 -1.595 1.00 96.75 163 LYS A C 1
ATOM 1286 O O . LYS A 1 163 ? 1.921 3.437 -0.395 1.00 96.75 163 LYS A O 1
ATOM 1291 N N . VAL A 1 164 ? 1.756 2.263 -2.308 1.00 96.56 164 VAL A N 1
ATOM 1292 C CA . VAL A 1 164 ? 0.942 1.170 -1.755 1.00 96.56 164 VAL A CA 1
ATOM 1293 C C . VAL A 1 164 ? 1.686 0.425 -0.644 1.00 96.56 164 VAL A C 1
ATOM 1295 O O . VAL A 1 164 ? 1.106 0.150 0.400 1.00 96.56 164 VAL A O 1
ATOM 1298 N N . GLU A 1 165 ? 2.980 0.142 -0.805 1.00 96.31 165 GLU A N 1
ATOM 1299 C CA . GLU A 1 165 ? 3.795 -0.487 0.247 1.00 96.31 165 GLU A CA 1
ATOM 1300 C C . GLU A 1 165 ? 3.852 0.377 1.516 1.00 96.31 165 GLU A C 1
ATOM 1302 O O . GLU A 1 165 ? 3.781 -0.142 2.635 1.00 96.31 165 GLU A O 1
ATOM 1307 N N . LYS A 1 166 ? 3.915 1.705 1.362 1.00 96.31 166 LYS A N 1
ATOM 1308 C CA . LYS A 1 166 ? 3.866 2.638 2.490 1.00 96.31 166 LYS A CA 1
ATOM 1309 C C . LYS A 1 166 ? 2.496 2.638 3.175 1.00 96.31 166 LYS A C 1
ATOM 1311 O O . LYS A 1 166 ? 2.450 2.630 4.402 1.00 96.31 166 LYS A O 1
ATOM 1316 N N . GLU A 1 167 ? 1.406 2.628 2.412 1.00 96.50 167 GLU A N 1
ATOM 1317 C CA . GLU A 1 167 ? 0.040 2.546 2.949 1.00 96.50 167 GLU A CA 1
ATOM 1318 C C . GLU A 1 167 ? -0.196 1.228 3.698 1.00 96.50 167 GLU A C 1
ATOM 1320 O O . GLU A 1 167 ? -0.699 1.245 4.820 1.00 96.50 167 GLU A O 1
ATOM 1325 N N . ILE A 1 168 ? 0.244 0.096 3.137 1.00 95.25 168 ILE A N 1
ATOM 1326 C CA . ILE A 1 168 ? 0.196 -1.213 3.806 1.00 95.25 168 ILE A CA 1
ATOM 1327 C C . ILE A 1 168 ? 0.948 -1.158 5.137 1.00 95.25 168 ILE A C 1
ATOM 1329 O O . ILE A 1 168 ? 0.393 -1.544 6.162 1.00 95.25 168 ILE A O 1
ATOM 1333 N N . SER A 1 169 ? 2.169 -0.616 5.143 1.00 96.00 169 SER A N 1
ATOM 1334 C CA . SER A 1 169 ? 2.975 -0.505 6.367 1.00 96.00 169 SER A CA 1
ATOM 1335 C C . SER A 1 169 ? 2.279 0.332 7.447 1.00 96.00 169 SER A C 1
ATOM 1337 O O . SER A 1 169 ? 2.327 -0.006 8.628 1.00 96.00 169 SER A O 1
ATOM 1339 N N . GLN A 1 170 ? 1.605 1.419 7.054 1.00 95.75 170 GLN A N 1
ATOM 1340 C CA . GLN A 1 170 ? 0.839 2.256 7.980 1.00 95.75 170 GLN A CA 1
ATOM 1341 C C . GLN A 1 170 ? -0.366 1.508 8.556 1.00 95.75 170 GLN A C 1
ATOM 1343 O O . GLN A 1 170 ? -0.577 1.536 9.766 1.00 95.75 170 GLN A O 1
ATOM 1348 N N . ILE A 1 171 ? -1.123 0.802 7.711 1.00 95.00 171 ILE A N 1
ATOM 1349 C CA . ILE A 1 171 ? -2.272 -0.001 8.147 1.00 95.00 171 ILE A CA 1
ATOM 1350 C C . ILE A 1 171 ? -1.818 -1.111 9.099 1.00 95.00 171 ILE A C 1
ATOM 1352 O O . ILE A 1 171 ? -2.450 -1.328 10.129 1.00 95.00 171 ILE A O 1
ATOM 1356 N N . GLU A 1 172 ? -0.726 -1.810 8.791 1.00 94.81 172 GLU A N 1
ATOM 1357 C CA . GLU A 1 172 ? -0.176 -2.855 9.660 1.00 94.81 172 GLU A CA 1
ATOM 1358 C C . GLU A 1 172 ? 0.223 -2.308 11.032 1.00 94.81 172 GLU A C 1
ATOM 1360 O O . GLU A 1 172 ? -0.088 -2.929 12.050 1.00 94.81 172 GLU A O 1
ATOM 1365 N N . GLN A 1 173 ? 0.845 -1.127 11.072 1.00 94.94 173 GLN A N 1
ATOM 1366 C CA . GLN A 1 173 ? 1.189 -0.467 12.325 1.00 94.94 173 GLN A CA 1
ATOM 1367 C C . GLN A 1 173 ? -0.065 -0.105 13.135 1.00 94.94 173 GLN A C 1
ATOM 1369 O O . GLN A 1 173 ? -0.141 -0.447 14.315 1.00 94.94 173 GLN A O 1
ATOM 1374 N N . SER A 1 174 ? -1.077 0.502 12.507 1.00 94.12 174 SER A N 1
ATOM 1375 C CA . SER A 1 174 ? -2.345 0.811 13.180 1.00 94.12 174 SER A CA 1
ATOM 1376 C C . SER A 1 174 ? -3.051 -0.447 13.688 1.00 94.12 174 SER A C 1
ATOM 1378 O O . SER A 1 174 ? -3.527 -0.461 14.818 1.00 94.12 174 SER A O 1
ATOM 1380 N N . ARG A 1 175 ? -3.054 -1.547 12.921 1.00 92.88 175 ARG A N 1
ATOM 1381 C CA . ARG A 1 175 ? -3.628 -2.826 13.377 1.00 92.88 175 ARG A CA 1
ATOM 1382 C C . ARG A 1 175 ? -2.886 -3.404 14.577 1.00 92.88 175 ARG A C 1
ATOM 1384 O O . ARG A 1 175 ? -3.520 -4.014 15.434 1.00 92.88 175 ARG A O 1
ATOM 1391 N N . LEU A 1 176 ? -1.564 -3.244 14.647 1.00 94.75 176 LEU A N 1
ATOM 1392 C CA . LEU A 1 176 ? -0.779 -3.692 15.798 1.00 94.75 176 LEU A CA 1
ATOM 1393 C C . LEU A 1 176 ? -1.127 -2.878 17.053 1.00 94.75 176 LEU A C 1
ATOM 1395 O O . LEU A 1 176 ? -1.310 -3.447 18.130 1.00 94.75 176 LEU A O 1
ATOM 1399 N N . GLU A 1 177 ? -1.260 -1.560 16.903 1.00 93.56 177 GLU A N 1
ATOM 1400 C CA . GLU A 1 177 ? -1.679 -0.655 17.975 1.00 93.56 177 GLU A CA 1
ATOM 1401 C C . GLU A 1 177 ? -3.099 -0.985 18.458 1.00 93.56 177 GLU A C 1
ATOM 1403 O O . GLU A 1 177 ? -3.301 -1.192 19.655 1.00 93.56 177 GLU A O 1
ATOM 1408 N N . GLU A 1 178 ? -4.061 -1.139 17.547 1.00 93.31 178 GLU A N 1
ATOM 1409 C CA . GLU A 1 178 ? -5.432 -1.556 17.862 1.00 93.31 178 GLU A CA 1
ATOM 1410 C C . GLU A 1 178 ? -5.470 -2.927 18.548 1.00 93.31 178 GLU A C 1
ATOM 1412 O O . GLU A 1 178 ? -6.123 -3.079 19.578 1.00 93.31 178 GLU A O 1
ATOM 1417 N N . SER A 1 179 ? -4.725 -3.917 18.042 1.00 92.62 179 SER A N 1
ATOM 1418 C CA . SER A 1 179 ? -4.638 -5.247 18.661 1.00 92.62 179 SER A CA 1
ATOM 1419 C C . SER A 1 179 ? -4.134 -5.164 20.101 1.00 92.62 179 SER A C 1
ATOM 1421 O O . SER A 1 179 ? -4.670 -5.834 20.978 1.00 92.62 179 SER A O 1
ATOM 1423 N N . SER A 1 180 ? -3.138 -4.315 20.369 1.00 93.00 180 SER A N 1
ATOM 1424 C CA . SER A 1 180 ? -2.619 -4.122 21.726 1.00 93.00 180 SER A CA 1
ATOM 1425 C C . SER A 1 180 ? -3.641 -3.472 22.667 1.00 93.00 180 SER A C 1
ATOM 1427 O O . SER A 1 180 ? -3.692 -3.810 23.851 1.00 93.00 180 SER A O 1
ATOM 1429 N N . GLN A 1 181 ? -4.479 -2.569 22.146 1.00 93.81 181 GLN A N 1
ATOM 1430 C CA . GLN A 1 181 ? -5.560 -1.942 22.906 1.00 93.81 181 GLN A CA 1
ATOM 1431 C C . GLN A 1 181 ? -6.675 -2.945 23.205 1.00 93.81 181 GLN A C 1
ATOM 1433 O O . GLN A 1 181 ? -7.155 -2.995 24.336 1.00 93.81 181 GLN A O 1
ATOM 1438 N N . VAL A 1 182 ? -7.049 -3.776 22.226 1.00 94.50 182 VAL A N 1
ATOM 1439 C CA . VAL A 1 182 ? -8.030 -4.855 22.416 1.00 94.50 182 VAL A CA 1
ATOM 1440 C C . VAL A 1 182 ? -7.544 -5.829 23.486 1.00 94.50 182 VAL A C 1
ATOM 1442 O O . VAL A 1 182 ? -8.281 -6.089 24.433 1.00 94.50 182 VAL A O 1
ATOM 1445 N N . ASP A 1 183 ? -6.288 -6.275 23.419 1.00 94.44 183 ASP A N 1
ATOM 1446 C CA . ASP A 1 183 ? -5.703 -7.159 24.434 1.00 94.44 183 ASP A CA 1
ATOM 1447 C C . ASP A 1 183 ? -5.723 -6.529 25.838 1.00 94.44 183 ASP A C 1
ATOM 1449 O O . ASP A 1 183 ? -5.926 -7.222 26.838 1.00 94.44 183 ASP A O 1
ATOM 1453 N N . ALA A 1 184 ? -5.484 -5.217 25.943 1.00 94.88 184 ALA A N 1
ATOM 1454 C CA . ALA A 1 184 ? -5.539 -4.500 27.215 1.00 94.88 184 ALA A CA 1
ATOM 1455 C C . ALA A 1 184 ? -6.970 -4.441 27.775 1.00 94.88 184 ALA A C 1
ATOM 1457 O O . ALA A 1 184 ? -7.174 -4.746 28.951 1.00 94.88 184 ALA A O 1
ATOM 1458 N N . LEU A 1 185 ? -7.954 -4.125 26.929 1.00 94.62 185 LEU A N 1
ATOM 1459 C CA . LEU A 1 185 ? -9.370 -4.104 27.304 1.00 94.62 185 LEU A CA 1
ATOM 1460 C C . LEU A 1 185 ? -9.881 -5.498 27.683 1.00 94.62 185 LEU A C 1
ATOM 1462 O O . LEU A 1 185 ? -10.608 -5.640 28.663 1.00 94.62 185 LEU A O 1
ATOM 1466 N N . GLU A 1 186 ? -9.478 -6.547 26.966 1.00 95.12 186 GLU A N 1
ATOM 1467 C CA . GLU A 1 186 ? -9.831 -7.925 27.316 1.00 95.12 186 GLU A CA 1
ATOM 1468 C C . GLU A 1 186 ? -9.280 -8.325 28.688 1.00 95.12 186 GLU A C 1
ATOM 1470 O O . GLU A 1 186 ? -9.972 -8.993 29.460 1.00 95.12 186 GLU A O 1
ATOM 1475 N N . ARG A 1 187 ? -8.057 -7.900 29.037 1.00 94.94 187 ARG A N 1
ATOM 1476 C CA . ARG A 1 187 ? -7.510 -8.115 30.388 1.00 94.94 187 ARG A CA 1
ATOM 1477 C C . ARG A 1 187 ? -8.330 -7.389 31.448 1.00 94.94 187 ARG A C 1
ATOM 1479 O O . ARG A 1 187 ? -8.660 -8.008 32.455 1.00 94.94 187 ARG A O 1
ATOM 1486 N N . GLU A 1 188 ? -8.696 -6.133 31.209 1.00 95.81 188 GLU A N 1
ATOM 1487 C CA . GLU A 1 188 ? -9.524 -5.353 32.135 1.00 95.81 188 GLU A CA 1
ATOM 1488 C C . GLU A 1 188 ? -10.907 -5.996 32.331 1.00 95.81 188 GLU A C 1
ATOM 1490 O O . GLU A 1 188 ? -11.356 -6.185 33.461 1.00 95.81 188 GLU A O 1
ATOM 1495 N N . ILE A 1 189 ? -11.554 -6.444 31.251 1.00 93.62 189 ILE A N 1
ATOM 1496 C CA . ILE A 1 189 ? -12.826 -7.180 31.314 1.00 93.62 189 ILE A CA 1
ATOM 1497 C C . ILE A 1 189 ? -12.673 -8.472 32.126 1.00 93.62 189 ILE A C 1
ATOM 1499 O O . ILE A 1 189 ? -13.521 -8.787 32.968 1.00 93.62 189 ILE A O 1
ATOM 1503 N N . ASN A 1 190 ? -11.595 -9.224 31.894 1.00 95.12 190 ASN A N 1
ATOM 1504 C CA . ASN A 1 190 ? -11.312 -10.462 32.618 1.00 95.12 190 ASN A CA 1
ATOM 1505 C C . ASN A 1 190 ? -11.013 -10.229 34.106 1.00 95.12 190 ASN A C 1
ATOM 1507 O O . ASN A 1 190 ? -11.252 -11.127 34.912 1.00 95.12 190 ASN A O 1
ATOM 1511 N N . GLU A 1 191 ? -10.542 -9.041 34.483 1.00 95.88 191 GLU A N 1
ATOM 1512 C CA . GLU A 1 191 ? -10.323 -8.648 35.876 1.00 95.88 191 GLU A CA 1
ATOM 1513 C C . GLU A 1 191 ? -11.600 -8.120 36.552 1.00 95.88 191 GLU A C 1
ATOM 1515 O O . GLU A 1 191 ? -11.877 -8.462 37.704 1.00 95.88 191 GLU A O 1
ATOM 1520 N N . LEU A 1 192 ? -12.429 -7.352 35.842 1.00 95.31 192 LEU A N 1
ATOM 1521 C CA . LEU A 1 192 ? -13.673 -6.788 36.377 1.00 95.31 192 LEU A CA 1
ATOM 1522 C C . LEU A 1 192 ? -14.791 -7.830 36.520 1.00 95.31 192 LEU A C 1
ATOM 1524 O O . LEU A 1 192 ? -15.530 -7.816 37.506 1.00 95.31 192 LEU A O 1
ATOM 1528 N N . ASN A 1 193 ? -14.913 -8.776 35.586 1.00 95.38 193 ASN A N 1
ATOM 1529 C CA . ASN A 1 193 ? -15.928 -9.833 35.645 1.00 95.38 193 ASN A CA 1
ATOM 1530 C C . ASN A 1 193 ? -15.949 -10.627 36.968 1.00 95.38 193 ASN A C 1
ATOM 1532 O O . ASN A 1 193 ? -17.027 -10.769 37.558 1.00 95.38 193 ASN A O 1
ATOM 1536 N N . PRO A 1 194 ? -14.820 -11.153 37.486 1.00 95.62 194 PRO A N 1
ATOM 1537 C CA . PRO A 1 194 ? -14.822 -11.864 38.760 1.00 95.62 194 PRO A CA 1
ATOM 1538 C C . PRO A 1 194 ? -15.158 -10.943 39.939 1.00 95.62 194 PRO A C 1
ATOM 1540 O O . PRO A 1 194 ? -15.818 -11.397 40.875 1.00 95.62 194 PRO A O 1
ATOM 1543 N N . GLN A 1 195 ? -14.786 -9.658 39.891 1.00 95.50 195 GLN A N 1
ATOM 1544 C CA . GLN A 1 195 ? -15.167 -8.682 40.920 1.00 95.50 195 GLN A CA 1
ATOM 1545 C C . GLN A 1 195 ? -16.685 -8.460 40.943 1.00 95.50 195 GLN A C 1
ATOM 1547 O O . GLN A 1 195 ? -17.300 -8.523 42.008 1.00 95.50 195 GLN A O 1
ATOM 1552 N N . ILE A 1 196 ? -17.313 -8.302 39.773 1.00 94.88 196 ILE A N 1
ATOM 1553 C CA . ILE A 1 196 ? -18.774 -8.199 39.643 1.00 94.88 196 ILE A CA 1
ATOM 1554 C C . ILE A 1 196 ? -19.451 -9.467 40.175 1.00 94.88 196 ILE A C 1
ATOM 1556 O O . ILE A 1 196 ? -20.429 -9.388 40.921 1.00 94.88 196 ILE A O 1
ATOM 1560 N N . GLN A 1 197 ? -18.931 -10.652 39.842 1.00 95.56 197 GLN A N 1
ATOM 1561 C CA . GLN A 1 197 ? -19.467 -11.908 40.375 1.00 95.56 197 GLN A CA 1
ATOM 1562 C C . GLN A 1 197 ? -19.335 -11.993 41.901 1.00 95.56 197 GLN A C 1
ATOM 1564 O O . GLN A 1 197 ? -20.266 -12.454 42.564 1.00 95.56 197 GLN A O 1
ATOM 1569 N N . ALA A 1 198 ? -18.212 -11.548 42.468 1.00 96.06 198 ALA A N 1
ATOM 1570 C CA . ALA A 1 198 ? -18.004 -11.514 43.912 1.00 96.06 198 ALA A CA 1
ATOM 1571 C C . ALA A 1 198 ? -18.988 -10.558 44.604 1.00 96.06 198 ALA A C 1
ATOM 1573 O O . ALA A 1 198 ? -19.650 -10.959 45.563 1.00 96.06 198 ALA A O 1
ATOM 1574 N N . LEU A 1 199 ? -19.157 -9.342 44.075 1.00 95.31 199 LEU A N 1
ATOM 1575 C CA . LEU A 1 199 ? -20.127 -8.363 44.575 1.00 95.31 199 LEU A CA 1
ATOM 1576 C C . LEU A 1 199 ? -21.566 -8.884 44.486 1.00 95.31 199 LEU A C 1
ATOM 1578 O O . LEU A 1 199 ? -22.323 -8.768 45.446 1.00 95.31 199 LEU A O 1
ATOM 1582 N N . ASN A 1 200 ? -21.942 -9.541 43.386 1.00 94.38 200 ASN A N 1
ATOM 1583 C CA . ASN A 1 200 ? -23.266 -10.153 43.248 1.00 94.38 200 ASN A CA 1
ATOM 1584 C C . ASN A 1 200 ? -23.511 -11.267 44.277 1.00 94.38 200 ASN A C 1
ATOM 1586 O O . ASN A 1 200 ? -24.615 -11.376 44.814 1.00 94.38 200 ASN A O 1
ATOM 1590 N N . ARG A 1 201 ? -22.493 -12.077 44.599 1.00 96.44 201 ARG A N 1
ATOM 1591 C CA . ARG A 1 201 ? -22.591 -13.080 45.675 1.00 96.44 201 ARG A CA 1
ATOM 1592 C C . ARG A 1 201 ? -22.776 -12.419 47.040 1.00 96.44 201 ARG A C 1
ATOM 1594 O O . ARG A 1 201 ? -23.615 -12.875 47.813 1.00 96.44 201 ARG A O 1
ATOM 1601 N N . GLN A 1 202 ? -22.044 -11.339 47.321 1.00 96.12 202 GLN A N 1
ATOM 1602 C CA . GLN A 1 202 ? -22.199 -10.570 48.561 1.00 96.12 202 GLN A CA 1
ATOM 1603 C C . GLN A 1 202 ? -23.597 -9.950 48.675 1.00 96.12 202 GLN A C 1
ATOM 1605 O O . GLN A 1 202 ? -24.247 -10.118 49.704 1.00 96.12 202 GLN A O 1
ATOM 1610 N N . LEU A 1 203 ? -24.103 -9.324 47.608 1.00 94.50 203 LEU A N 1
ATOM 1611 C CA . LEU A 1 203 ? -25.476 -8.807 47.548 1.00 94.50 203 LEU A CA 1
ATOM 1612 C C . LEU A 1 203 ? -26.515 -9.907 47.794 1.00 94.50 203 LEU A C 1
ATOM 1614 O O . LEU A 1 203 ? -27.497 -9.682 48.501 1.00 94.50 203 LEU A O 1
ATOM 1618 N N . GLY A 1 204 ? -26.300 -11.103 47.238 1.00 95.25 204 GLY A N 1
ATOM 1619 C CA . GLY A 1 204 ? -27.135 -12.274 47.508 1.00 95.25 204 GLY A CA 1
ATOM 1620 C C . GLY A 1 204 ? -27.134 -12.673 48.987 1.00 95.25 204 GLY A C 1
ATOM 1621 O O . GLY A 1 204 ? -28.204 -12.885 49.554 1.00 95.25 204 GLY A O 1
ATOM 1622 N N . SER A 1 205 ? -25.958 -12.716 49.626 1.00 95.94 205 SER A N 1
ATOM 1623 C CA . SER A 1 205 ? -25.829 -12.994 51.068 1.00 95.94 205 SER A CA 1
ATOM 1624 C C . SER A 1 205 ? -26.584 -11.968 51.907 1.00 95.94 205 SER A C 1
ATOM 1626 O O . SER A 1 205 ? -27.434 -12.344 52.709 1.00 95.94 205 SER A O 1
ATOM 1628 N N . MET A 1 206 ? -26.350 -10.675 51.662 1.00 94.81 206 MET A N 1
ATOM 1629 C CA . MET A 1 206 ? -27.004 -9.599 52.412 1.00 94.81 206 MET A CA 1
ATOM 1630 C C . MET A 1 206 ? -28.526 -9.609 52.235 1.00 94.81 206 MET A C 1
ATOM 1632 O O . MET A 1 206 ? -29.255 -9.349 53.186 1.00 94.81 206 MET A O 1
ATOM 1636 N N . ARG A 1 207 ? -29.039 -9.941 51.041 1.00 95.56 207 ARG A N 1
ATOM 1637 C CA . ARG A 1 207 ? -30.488 -10.109 50.828 1.00 95.56 207 ARG A CA 1
ATOM 1638 C C . ARG A 1 207 ? -31.063 -11.261 51.644 1.00 95.56 207 ARG A C 1
ATOM 1640 O O . ARG A 1 207 ? -32.150 -11.114 52.195 1.00 95.56 207 ARG A O 1
ATOM 1647 N N . ASN A 1 208 ? -30.351 -12.383 51.725 1.00 95.56 208 ASN A N 1
ATOM 1648 C CA . ASN A 1 208 ? -30.778 -13.514 52.546 1.00 95.56 208 ASN A CA 1
ATOM 1649 C C . ASN A 1 208 ? -30.755 -13.154 54.038 1.00 95.56 208 ASN A C 1
ATOM 1651 O O . ASN A 1 208 ? -31.702 -13.468 54.751 1.00 95.56 208 ASN A O 1
ATOM 1655 N N . GLU A 1 209 ? -29.718 -12.454 54.500 1.00 96.19 209 GLU A N 1
ATOM 1656 C CA . GLU A 1 209 ? -29.633 -11.943 55.874 1.00 96.19 209 GLU A CA 1
ATOM 1657 C C . GLU A 1 209 ? -30.779 -10.978 56.193 1.00 96.19 209 GLU A C 1
ATOM 1659 O O . GLU A 1 209 ? -31.448 -11.138 57.212 1.00 96.19 209 GLU A O 1
ATOM 1664 N N . LEU A 1 210 ? -31.071 -10.035 55.293 1.00 94.88 210 LEU A N 1
ATOM 1665 C CA . LEU A 1 210 ? -32.202 -9.120 55.432 1.00 94.88 210 LEU A CA 1
ATOM 1666 C C . LEU A 1 210 ? -33.532 -9.880 55.513 1.00 94.88 210 LEU A C 1
ATOM 1668 O O . LEU A 1 210 ? -34.372 -9.558 56.349 1.00 94.88 210 LEU A O 1
ATOM 1672 N N . HIS A 1 211 ? -33.725 -10.898 54.672 1.00 95.81 211 HIS A N 1
ATOM 1673 C CA . HIS A 1 211 ? -34.931 -11.721 54.703 1.00 95.81 211 HIS A CA 1
ATOM 1674 C C . HIS A 1 211 ? -35.070 -12.497 56.020 1.00 95.81 211 HIS A C 1
ATOM 1676 O O . HIS A 1 211 ? -36.160 -12.552 56.587 1.00 95.81 211 HIS A O 1
ATOM 1682 N N . ASN A 1 212 ? -33.971 -13.055 56.533 1.00 95.94 212 ASN A N 1
ATOM 1683 C CA . ASN A 1 212 ? -33.961 -13.745 57.822 1.00 95.94 212 ASN A CA 1
ATOM 1684 C C . ASN A 1 212 ? -34.312 -12.785 58.965 1.00 95.94 212 ASN A C 1
ATOM 1686 O O . ASN A 1 212 ? -35.179 -13.104 59.772 1.00 95.94 212 ASN A O 1
ATOM 1690 N N . LEU A 1 213 ? -33.720 -11.587 58.986 1.00 95.06 213 LEU A N 1
ATOM 1691 C CA . LEU A 1 213 ? -34.047 -10.551 59.971 1.00 95.06 213 LEU A CA 1
ATOM 1692 C C . LEU A 1 213 ? -35.521 -10.133 59.900 1.00 95.06 213 LEU A C 1
ATOM 1694 O O . LEU A 1 213 ? -36.161 -9.972 60.933 1.00 95.06 213 LEU A O 1
ATOM 1698 N N . GLN A 1 214 ? -36.092 -10.007 58.699 1.00 95.75 214 GLN A N 1
ATOM 1699 C CA . GLN A 1 214 ? -37.523 -9.728 58.531 1.00 95.75 214 GLN A CA 1
ATOM 1700 C C . GLN A 1 214 ? -38.410 -10.861 59.067 1.00 95.75 214 GLN A C 1
ATOM 1702 O O . GLN A 1 214 ? -39.452 -10.592 59.665 1.00 95.75 214 GLN A O 1
ATOM 1707 N N . GLN A 1 215 ? -38.019 -12.126 58.870 1.00 95.31 215 GLN A N 1
ATOM 1708 C CA . GLN A 1 215 ? -38.739 -13.262 59.455 1.00 95.31 215 GLN A CA 1
ATOM 1709 C C . GLN A 1 215 ? -38.638 -13.274 60.983 1.00 95.31 215 GLN A C 1
ATOM 1711 O O . GLN A 1 215 ? -39.637 -13.541 61.652 1.00 95.31 215 GLN A O 1
ATOM 1716 N N . GLU A 1 216 ? -37.461 -12.977 61.537 1.00 95.88 216 GLU A N 1
ATOM 1717 C CA . GLU A 1 216 ? -37.265 -12.851 62.983 1.00 95.88 216 GLU A CA 1
ATOM 1718 C C . GLU A 1 216 ? -38.125 -11.725 63.564 1.00 95.88 216 GLU A C 1
ATOM 1720 O O . GLU A 1 216 ? -38.837 -11.955 64.541 1.00 95.88 216 GLU A O 1
ATOM 1725 N N . ASP A 1 217 ? -38.140 -10.550 62.932 1.00 93.88 217 ASP A N 1
ATOM 1726 C CA . ASP A 1 217 ? -38.955 -9.406 63.350 1.00 93.88 217 ASP A CA 1
ATOM 1727 C C . ASP A 1 217 ? -40.457 -9.732 63.314 1.00 93.88 217 ASP A C 1
ATOM 1729 O O . ASP A 1 217 ? -41.175 -9.534 64.298 1.00 93.88 217 ASP A O 1
ATOM 1733 N N . ALA A 1 218 ? -40.934 -10.365 62.236 1.00 93.75 218 ALA A N 1
ATOM 1734 C CA . ALA A 1 218 ? -42.308 -10.863 62.153 1.00 93.75 218 ALA A CA 1
ATOM 1735 C C . ALA A 1 218 ? -42.616 -11.908 63.245 1.00 93.75 218 ALA A C 1
ATOM 1737 O O . ALA A 1 218 ? -43.705 -11.913 63.830 1.00 93.75 218 ALA A O 1
ATOM 1738 N N . GLY A 1 219 ? -41.660 -12.787 63.558 1.00 94.50 219 GLY A N 1
ATOM 1739 C CA . GLY A 1 219 ? -41.760 -13.752 64.652 1.00 94.50 219 GLY A CA 1
ATOM 1740 C C . GLY A 1 219 ? -41.889 -13.078 66.021 1.00 94.50 219 GLY A C 1
ATOM 1741 O O . GLY A 1 219 ? -42.754 -13.456 66.818 1.00 94.50 219 GLY A O 1
ATOM 1742 N N . ILE A 1 220 ? -41.084 -12.047 66.278 1.00 94.75 220 ILE A N 1
ATOM 1743 C CA . ILE A 1 220 ? -41.132 -11.245 67.506 1.00 94.75 220 ILE A CA 1
ATOM 1744 C C . ILE A 1 220 ? -42.462 -10.488 67.600 1.00 94.75 220 ILE A C 1
ATOM 1746 O O . ILE A 1 220 ? -43.113 -10.550 68.643 1.00 94.75 220 ILE A O 1
ATOM 1750 N N . LEU A 1 221 ? -42.927 -9.851 66.523 1.00 93.94 221 LEU A N 1
ATOM 1751 C CA . LEU A 1 221 ? -44.226 -9.165 66.469 1.00 93.94 221 LEU A CA 1
ATOM 1752 C C . LEU A 1 221 ? -45.398 -10.107 66.774 1.00 93.94 221 LEU A C 1
ATOM 1754 O O . LEU A 1 221 ? -46.304 -9.760 67.542 1.00 93.94 221 LEU A O 1
ATOM 1758 N N . ASN A 1 222 ? -45.365 -11.327 66.236 1.00 94.44 222 ASN A N 1
ATOM 1759 C CA . ASN A 1 222 ? -46.349 -12.359 66.557 1.00 94.44 222 ASN A CA 1
ATOM 1760 C C . ASN A 1 222 ? -46.285 -12.754 68.038 1.00 94.44 222 ASN A C 1
ATOM 1762 O O . ASN A 1 222 ? -47.323 -12.908 68.687 1.00 94.44 222 ASN A O 1
ATOM 1766 N N . LYS A 1 223 ? -45.078 -12.869 68.606 1.00 95.56 223 LYS A N 1
ATOM 1767 C CA . LYS A 1 223 ? -44.893 -13.173 70.029 1.00 95.56 223 LYS A CA 1
ATOM 1768 C C . LYS A 1 223 ? -45.424 -12.056 70.926 1.00 95.56 223 LYS A C 1
ATOM 1770 O O . LYS A 1 223 ? -46.121 -12.352 71.893 1.00 95.56 223 LYS A O 1
ATOM 1775 N N . ILE A 1 224 ? -45.158 -10.795 70.585 1.00 92.56 224 ILE A N 1
ATOM 1776 C CA . ILE A 1 224 ? -45.703 -9.617 71.274 1.00 92.56 224 ILE A CA 1
ATOM 1777 C C . ILE A 1 224 ? -47.232 -9.646 71.231 1.00 92.56 224 ILE A C 1
ATOM 1779 O O . ILE A 1 224 ? -47.881 -9.479 72.259 1.00 92.56 224 ILE A O 1
ATOM 1783 N N . SER A 1 225 ? -47.816 -9.918 70.064 1.00 93.88 225 SER A N 1
ATOM 1784 C CA . SER A 1 225 ? -49.272 -9.997 69.897 1.00 93.88 225 SER A CA 1
ATOM 1785 C C . SER A 1 225 ? -49.890 -11.112 70.749 1.00 93.88 225 SER A C 1
ATOM 1787 O O . SER A 1 225 ? -50.894 -10.888 71.425 1.00 93.88 225 SER A O 1
ATOM 1789 N N . SER A 1 226 ? -49.255 -12.288 70.790 1.00 94.56 226 SER A N 1
ATOM 1790 C CA . SER A 1 226 ? -49.655 -13.404 71.658 1.00 94.56 226 SER A CA 1
ATOM 1791 C C . SER A 1 226 ? -49.577 -13.041 73.142 1.00 94.56 226 SER A C 1
ATOM 1793 O O . SER A 1 226 ? -50.509 -13.328 73.887 1.00 94.56 226 SER A O 1
ATOM 1795 N N . LEU A 1 227 ? -48.487 -12.404 73.579 1.00 93.75 227 LEU A N 1
ATOM 1796 C CA . LEU A 1 227 ? -48.318 -11.978 74.971 1.00 93.75 227 LEU A CA 1
ATOM 1797 C C . LEU A 1 227 ? -49.339 -10.904 75.358 1.00 93.75 227 LEU A C 1
ATOM 1799 O O . LEU A 1 227 ? -49.908 -10.966 76.442 1.00 93.75 227 LEU A O 1
ATOM 1803 N N . ASN A 1 228 ? -49.630 -9.953 74.469 1.00 92.06 228 ASN A N 1
ATOM 1804 C CA . ASN A 1 228 ? -50.678 -8.955 74.687 1.00 92.06 228 ASN A CA 1
ATOM 1805 C C . ASN A 1 228 ? -52.057 -9.607 74.844 1.00 92.06 228 ASN A C 1
ATOM 1807 O O . ASN A 1 228 ? -52.834 -9.202 75.709 1.00 92.06 228 ASN A O 1
ATOM 1811 N N . TYR A 1 229 ? -52.352 -10.635 74.044 1.00 94.50 229 TYR A N 1
ATOM 1812 C CA . TYR A 1 229 ? -53.582 -11.410 74.182 1.00 94.50 229 TYR A CA 1
ATOM 1813 C C . TYR A 1 229 ? -53.644 -12.159 75.523 1.00 94.50 229 TYR A C 1
ATOM 1815 O O . TYR A 1 229 ? -54.656 -12.080 76.219 1.00 94.50 229 TYR A O 1
ATOM 1823 N N . GLU A 1 230 ? -52.557 -12.820 75.936 1.00 94.00 230 GLU A N 1
ATOM 1824 C CA . GLU A 1 230 ? -52.469 -13.473 77.250 1.00 94.00 230 GLU A CA 1
ATOM 1825 C C . GLU A 1 230 ? -52.647 -12.478 78.402 1.00 94.00 230 GLU A C 1
ATOM 1827 O O . GLU A 1 230 ? -53.388 -12.753 79.346 1.00 94.00 230 GLU A O 1
ATOM 1832 N N . ILE A 1 231 ? -52.018 -11.301 78.322 1.00 92.81 231 ILE A N 1
ATOM 1833 C CA . ILE A 1 231 ? -52.186 -10.227 79.308 1.00 92.81 231 ILE A CA 1
ATOM 1834 C C . ILE A 1 231 ? -53.656 -9.815 79.389 1.00 92.81 231 ILE A C 1
ATOM 1836 O O . ILE A 1 231 ? -54.196 -9.724 80.492 1.00 92.81 231 ILE A O 1
ATOM 1840 N N . LEU A 1 232 ? -54.322 -9.601 78.251 1.00 93.94 232 LEU A N 1
ATOM 1841 C CA . LEU A 1 232 ? -55.736 -9.233 78.216 1.00 93.94 232 LEU A CA 1
ATOM 1842 C C . LEU A 1 232 ? -56.615 -10.322 78.846 1.00 93.94 232 LEU A C 1
ATOM 1844 O O . LEU A 1 232 ? -57.497 -10.016 79.651 1.00 93.94 232 LEU A O 1
ATOM 1848 N N . GLN A 1 233 ? -56.344 -11.592 78.540 1.00 92.81 233 GLN A N 1
ATOM 1849 C CA . GLN A 1 233 ? -57.050 -12.723 79.135 1.00 92.81 233 GLN A CA 1
ATOM 1850 C C . GLN A 1 233 ? -56.843 -12.768 80.655 1.00 92.81 233 GLN A C 1
ATOM 1852 O O . GLN A 1 233 ? -57.808 -12.887 81.408 1.00 92.81 233 GLN A O 1
ATOM 1857 N N . LYS A 1 234 ? -55.606 -12.588 81.134 1.00 91.00 234 LYS A N 1
ATOM 1858 C CA . LYS A 1 234 ? -55.292 -12.533 82.570 1.00 91.00 234 LYS A CA 1
ATOM 1859 C C . LYS A 1 234 ? -55.922 -11.326 83.260 1.00 91.00 234 LYS A C 1
ATOM 1861 O O . LYS A 1 234 ? -56.346 -11.436 84.409 1.00 91.00 234 LYS A O 1
ATOM 1866 N N . GLN A 1 235 ? -56.035 -10.188 82.581 1.00 90.44 235 GLN A N 1
ATOM 1867 C CA . GLN A 1 235 ? -56.755 -9.020 83.091 1.00 90.44 235 GLN A CA 1
ATOM 1868 C C . GLN A 1 235 ? -58.257 -9.285 83.216 1.00 90.44 235 GLN A C 1
ATOM 1870 O O . GLN A 1 235 ? -58.840 -8.907 84.234 1.00 90.44 235 GLN A O 1
ATOM 1875 N N . GLN A 1 236 ? -58.872 -9.953 82.234 1.00 90.06 236 GLN A N 1
ATOM 1876 C CA . GLN A 1 236 ? -60.277 -10.369 82.292 1.00 90.06 236 GLN A CA 1
ATOM 1877 C C . GLN A 1 236 ? -60.518 -11.401 83.394 1.00 90.06 236 GLN A C 1
ATOM 1879 O O . GLN A 1 236 ? -61.440 -11.227 84.185 1.00 90.06 236 GLN A O 1
ATOM 1884 N N . GLU A 1 237 ? -59.665 -12.422 83.511 1.00 88.94 237 GLU A N 1
ATOM 1885 C CA . GLU A 1 237 ? -59.697 -13.386 84.619 1.00 88.94 237 GLU A CA 1
ATOM 1886 C C . GLU A 1 237 ? -59.548 -12.673 85.967 1.00 88.94 237 GLU A C 1
ATOM 1888 O O . GLU A 1 237 ? -60.315 -12.923 86.892 1.00 88.94 237 GLU A O 1
ATOM 1893 N N . GLY A 1 238 ? -58.616 -11.722 86.077 1.00 85.81 238 GLY A N 1
ATOM 1894 C CA . GLY A 1 238 ? -58.441 -10.904 87.272 1.00 85.81 238 GLY A CA 1
ATOM 1895 C C . GLY A 1 238 ? -59.660 -10.032 87.583 1.00 85.81 238 GLY A C 1
ATOM 1896 O O . GLY A 1 238 ? -60.023 -9.891 88.746 1.00 85.81 238 GLY A O 1
ATOM 1897 N N . ALA A 1 239 ? -60.318 -9.460 86.572 1.00 83.50 239 ALA A N 1
ATOM 1898 C CA . ALA A 1 239 ? -61.562 -8.710 86.743 1.00 83.50 239 ALA A CA 1
ATOM 1899 C C . ALA A 1 239 ? -62.718 -9.624 87.170 1.00 83.50 239 ALA A C 1
ATOM 1901 O O . ALA A 1 239 ? -63.478 -9.272 88.068 1.00 83.50 239 ALA A O 1
ATOM 1902 N N . HIS A 1 240 ? -62.802 -10.822 86.594 1.00 85.06 240 HIS A N 1
ATOM 1903 C CA . HIS A 1 240 ? -63.779 -11.835 86.962 1.00 85.06 240 HIS A CA 1
ATOM 1904 C C . HIS A 1 240 ? -63.582 -12.310 88.408 1.00 85.06 240 HIS A C 1
ATOM 1906 O O . HIS A 1 240 ? -64.526 -12.300 89.191 1.00 85.06 240 HIS A O 1
ATOM 1912 N N . LEU A 1 241 ? -62.351 -12.629 88.812 1.00 82.56 241 LEU A N 1
ATOM 1913 C CA . LEU A 1 241 ? -62.023 -12.984 90.195 1.00 82.56 241 LEU A CA 1
ATOM 1914 C C . LEU A 1 241 ? -62.286 -11.823 91.163 1.00 82.56 241 LEU A C 1
ATOM 1916 O O . LEU A 1 241 ? -62.808 -12.052 92.249 1.00 82.56 241 LEU A O 1
ATOM 1920 N N . ARG A 1 242 ? -62.001 -10.573 90.768 1.00 79.44 242 ARG A N 1
ATOM 1921 C CA . ARG A 1 242 ? -62.387 -9.384 91.549 1.00 79.44 242 ARG A CA 1
ATOM 1922 C C . ARG A 1 242 ? -63.904 -9.258 91.700 1.00 79.44 242 ARG A C 1
ATOM 1924 O O . ARG A 1 242 ? -64.340 -8.906 92.782 1.00 79.44 242 ARG A O 1
ATOM 1931 N N . SER A 1 243 ? -64.693 -9.593 90.678 1.00 75.56 243 SER A N 1
ATOM 1932 C CA . SER A 1 243 ? -66.165 -9.613 90.776 1.00 75.56 243 SER A CA 1
ATOM 1933 C C . SER A 1 243 ? -66.710 -10.756 91.645 1.00 75.56 243 SER A C 1
ATOM 1935 O O . SER A 1 243 ? -67.810 -10.661 92.176 1.00 75.56 243 SER A O 1
ATOM 1937 N N . GLN A 1 244 ? -65.941 -11.837 91.815 1.00 72.12 244 GLN A N 1
ATOM 1938 C CA . GLN A 1 244 ? -66.255 -12.919 92.757 1.00 72.12 244 GLN A CA 1
ATOM 1939 C C . GLN A 1 244 ? -65.808 -12.601 94.191 1.00 72.12 244 GLN A C 1
ATOM 1941 O O . GLN A 1 244 ? -66.246 -13.259 95.137 1.00 72.12 244 GLN A O 1
ATOM 1946 N N . LEU A 1 245 ? -64.933 -11.607 94.369 1.00 64.38 245 LEU A N 1
ATOM 1947 C CA . LEU A 1 245 ? -64.564 -11.109 95.681 1.00 64.38 245 LEU A CA 1
ATOM 1948 C C . LEU A 1 245 ? -65.739 -10.288 96.218 1.00 64.38 245 LEU A C 1
ATOM 1950 O O . LEU A 1 245 ? -66.134 -9.293 95.623 1.00 64.38 245 LEU A O 1
ATOM 1954 N N . VAL A 1 246 ? -66.307 -10.741 97.335 1.00 63.03 246 VAL A N 1
ATOM 1955 C CA . VAL A 1 246 ? -67.466 -10.137 98.005 1.00 63.03 246 VAL A CA 1
ATOM 1956 C C . VAL A 1 246 ? -67.287 -8.618 98.112 1.00 63.03 246 VAL A C 1
ATOM 1958 O O . VAL A 1 246 ? -66.448 -8.148 98.877 1.00 63.03 246 VAL A O 1
ATOM 1961 N N . GLU A 1 247 ? -68.097 -7.863 97.363 1.00 61.34 247 GLU A N 1
ATOM 1962 C CA . GLU A 1 247 ? -68.009 -6.396 97.249 1.00 61.34 247 GLU A CA 1
ATOM 1963 C C . GLU A 1 247 ? -68.242 -5.670 98.581 1.00 61.34 247 GLU A C 1
ATOM 1965 O O . GLU A 1 247 ? -67.870 -4.509 98.730 1.00 61.34 247 GLU A O 1
ATOM 1970 N N . ASN A 1 248 ? -68.815 -6.348 99.581 1.00 55.00 248 ASN A N 1
ATOM 1971 C CA . ASN A 1 248 ? -69.027 -5.761 100.895 1.00 55.00 248 ASN A CA 1
ATOM 1972 C C . ASN A 1 248 ? -68.894 -6.796 102.033 1.00 55.00 248 ASN A C 1
ATOM 1974 O O . ASN A 1 248 ? -69.895 -7.321 102.533 1.00 55.00 248 ASN A O 1
ATOM 1978 N N . PRO A 1 249 ? -67.660 -7.099 102.485 1.00 61.91 249 PRO A N 1
ATOM 1979 C CA . PRO A 1 249 ? -67.416 -7.990 103.621 1.00 61.91 249 PRO A CA 1
ATOM 1980 C C . PRO A 1 249 ? -68.130 -7.508 104.892 1.00 61.91 249 PRO A C 1
ATOM 1982 O O . PRO A 1 249 ? -68.588 -8.315 105.697 1.00 61.91 249 PRO A O 1
ATOM 1985 N N . GLN A 1 250 ? -68.291 -6.189 105.040 1.00 58.19 250 GLN A N 1
ATOM 1986 C CA . GLN A 1 250 ? -68.968 -5.567 106.177 1.00 58.19 250 GLN A CA 1
ATOM 1987 C C . GLN A 1 250 ? -70.483 -5.812 106.161 1.00 58.19 250 GLN A C 1
ATOM 1989 O O . GLN A 1 250 ? -71.085 -5.964 107.222 1.00 58.19 250 GLN A O 1
ATOM 1994 N N . GLU A 1 251 ? -71.105 -5.902 104.983 1.00 60.81 251 GLU A N 1
ATOM 1995 C CA . GLU A 1 251 ? -72.529 -6.225 104.837 1.00 60.81 251 GLU A CA 1
ATOM 1996 C C . GLU A 1 251 ? -72.799 -7.716 105.048 1.00 60.81 251 GLU A C 1
ATOM 1998 O O . GLU A 1 251 ? -73.776 -8.082 105.702 1.00 60.81 251 GLU A O 1
ATOM 2003 N N . LEU A 1 252 ? -71.880 -8.575 104.597 1.00 63.00 252 LEU A N 1
ATOM 2004 C CA . LEU A 1 252 ? -71.921 -10.006 104.892 1.00 63.00 252 LEU A CA 1
ATOM 2005 C C . LEU A 1 252 ? -71.771 -10.264 106.402 1.00 63.00 252 LEU A C 1
ATOM 2007 O O . LEU A 1 252 ? -72.528 -11.044 106.980 1.00 63.00 252 LEU A O 1
ATOM 2011 N N . GLU A 1 253 ? -70.849 -9.559 107.066 1.00 62.62 253 GLU A N 1
ATOM 2012 C CA . GLU A 1 253 ? -70.699 -9.597 108.523 1.00 62.62 253 GLU A CA 1
ATOM 2013 C C . GLU A 1 253 ? -71.895 -8.992 109.267 1.00 62.62 253 GLU A C 1
ATOM 2015 O O . GLU A 1 253 ? -72.255 -9.490 110.336 1.00 62.62 253 GLU A O 1
ATOM 2020 N N . ARG A 1 254 ? -72.524 -7.940 108.724 1.00 66.31 254 ARG A N 1
ATOM 2021 C CA . ARG A 1 254 ? -73.754 -7.348 109.271 1.00 66.31 254 ARG A CA 1
ATOM 2022 C C . ARG A 1 254 ? -74.911 -8.338 109.192 1.00 66.31 254 ARG A C 1
ATOM 2024 O O . ARG A 1 254 ? -75.553 -8.566 110.209 1.00 66.31 254 ARG A O 1
ATOM 2031 N N . MET A 1 255 ? -75.114 -8.998 108.051 1.00 67.50 255 MET A N 1
ATOM 2032 C CA . MET A 1 255 ? -76.135 -10.040 107.893 1.00 67.50 255 MET A CA 1
ATOM 2033 C C . MET A 1 255 ? -75.865 -11.263 108.779 1.00 67.50 255 MET A C 1
ATOM 2035 O O . MET A 1 255 ? -76.793 -11.812 109.371 1.00 67.50 255 MET A O 1
ATOM 2039 N N . LEU A 1 256 ? -74.602 -11.672 108.938 1.00 67.56 256 LEU A N 1
ATOM 2040 C CA . LEU A 1 256 ? -74.210 -12.727 109.881 1.00 67.56 256 LEU A CA 1
ATOM 2041 C C . LEU A 1 256 ? -74.461 -12.323 111.340 1.00 67.56 256 LEU A C 1
ATOM 2043 O O . LEU A 1 256 ? -74.919 -13.151 112.129 1.00 67.56 256 LEU A O 1
ATOM 2047 N N . ARG A 1 257 ? -74.202 -11.061 111.705 1.00 70.38 257 ARG A N 1
ATOM 2048 C CA . ARG A 1 257 ? -74.525 -10.507 113.030 1.00 70.38 257 ARG A CA 1
ATOM 2049 C C . ARG A 1 257 ? -76.031 -10.415 113.262 1.00 70.38 257 ARG A C 1
ATOM 2051 O O . ARG A 1 257 ? -76.481 -10.798 114.334 1.00 70.38 257 ARG A O 1
ATOM 2058 N N . GLU A 1 258 ? -76.807 -9.987 112.272 1.00 68.69 258 GLU A N 1
ATOM 2059 C CA . GLU A 1 258 ? -78.273 -9.931 112.335 1.00 68.69 258 GLU A CA 1
ATOM 2060 C C . GLU A 1 258 ? -78.891 -11.332 112.452 1.00 68.69 258 GLU A C 1
ATOM 2062 O O . GLU A 1 258 ? -79.764 -11.550 113.289 1.00 68.69 258 GLU A O 1
ATOM 2067 N N . LYS A 1 259 ? -78.396 -12.325 111.699 1.00 71.44 259 LYS A N 1
ATOM 2068 C CA . LYS A 1 259 ? -78.838 -13.725 111.825 1.00 71.44 259 LYS A CA 1
ATOM 2069 C C . LYS A 1 259 ? -78.425 -14.353 113.158 1.00 71.44 259 LYS A C 1
ATOM 2071 O O . LYS A 1 259 ? -79.226 -15.072 113.746 1.00 71.44 259 LYS A O 1
ATOM 2076 N N . LYS A 1 260 ? -77.233 -14.040 113.683 1.00 68.62 260 LYS A N 1
ATOM 2077 C CA . LYS A 1 260 ? -76.836 -14.430 115.050 1.00 68.62 260 LYS A CA 1
ATOM 2078 C C . LYS A 1 260 ? -77.709 -13.767 116.119 1.00 68.62 260 LYS A C 1
ATOM 2080 O O . LYS A 1 260 ? -78.076 -14.428 117.082 1.00 68.62 260 LYS A O 1
ATOM 2085 N N . ALA A 1 261 ? -78.074 -12.497 115.949 1.00 65.75 261 ALA A N 1
ATOM 2086 C CA . ALA A 1 261 ? -78.980 -11.799 116.859 1.00 65.75 261 ALA A CA 1
ATOM 2087 C C . ALA A 1 261 ? -80.406 -12.380 116.813 1.00 65.75 261 ALA A C 1
ATOM 2089 O O . ALA A 1 261 ? -81.041 -12.500 117.856 1.00 65.75 261 ALA A O 1
ATOM 2090 N N . ALA A 1 262 ? -80.883 -12.803 115.637 1.00 66.31 262 ALA A N 1
ATOM 2091 C CA . ALA A 1 262 ? -82.162 -13.497 115.489 1.00 66.31 262 ALA A CA 1
ATOM 2092 C C . ALA A 1 262 ? -82.161 -14.887 116.158 1.00 66.31 262 ALA A C 1
ATOM 2094 O O . ALA A 1 262 ? -83.134 -15.233 116.819 1.00 66.31 262 ALA A O 1
ATOM 2095 N N . LEU A 1 263 ? -81.055 -15.639 116.065 1.00 65.62 263 LEU A N 1
ATOM 2096 C CA . LEU A 1 263 ? -80.886 -16.933 116.743 1.00 65.62 263 LEU A CA 1
ATOM 2097 C C . LEU A 1 263 ? -80.895 -16.780 118.278 1.00 65.62 263 LEU A C 1
ATOM 2099 O O . LEU A 1 263 ? -81.597 -17.504 118.977 1.00 65.62 263 LEU A O 1
ATOM 2103 N N . LEU A 1 264 ? -80.181 -15.775 118.799 1.00 64.56 264 LEU A N 1
ATOM 2104 C CA . LEU A 1 264 ? -80.157 -15.454 120.234 1.00 64.56 264 LEU A CA 1
ATOM 2105 C C . LEU A 1 264 ? -81.514 -14.933 120.747 1.00 64.56 264 LEU A C 1
ATOM 2107 O O . LEU A 1 264 ? -81.852 -15.133 121.913 1.00 64.56 264 LEU A O 1
ATOM 2111 N N . ALA A 1 265 ? -82.312 -14.284 119.893 1.00 63.25 265 ALA A N 1
ATOM 2112 C CA . ALA A 1 265 ? -83.674 -13.861 120.224 1.00 63.25 265 ALA A CA 1
ATOM 2113 C C . ALA A 1 265 ? -84.663 -15.043 120.286 1.00 63.25 265 ALA A C 1
ATOM 2115 O O . ALA A 1 265 ? -85.587 -15.024 121.101 1.00 63.25 265 ALA A O 1
ATOM 2116 N N . GLU A 1 266 ? -84.452 -16.079 119.473 1.00 57.28 266 GLU A N 1
ATOM 2117 C CA . GLU A 1 266 ? -85.235 -17.320 119.491 1.00 57.28 266 GLU A CA 1
ATOM 2118 C C . GLU A 1 266 ? -84.878 -18.190 120.715 1.00 57.28 266 GLU A C 1
ATOM 2120 O O . GLU A 1 266 ? -85.770 -18.688 121.405 1.00 57.28 266 GLU A O 1
ATOM 2125 N N . GLU A 1 267 ? -83.595 -18.247 121.096 1.00 57.62 267 GLU A N 1
ATOM 2126 C CA . GLU A 1 267 ? -83.138 -18.847 122.363 1.00 57.62 267 GLU A CA 1
ATOM 2127 C C . GLU A 1 267 ? -83.684 -18.094 123.601 1.00 57.62 267 GLU A C 1
ATOM 2129 O O . GLU A 1 267 ? -84.076 -18.713 124.595 1.00 57.62 267 GLU A O 1
ATOM 2134 N N . ALA A 1 268 ? -83.811 -16.761 123.535 1.00 53.38 268 ALA A N 1
ATOM 2135 C CA . ALA A 1 268 ? -84.375 -15.934 124.609 1.00 53.38 268 ALA A CA 1
ATOM 2136 C C . ALA A 1 268 ? -85.900 -16.100 124.803 1.00 53.38 268 ALA A C 1
ATOM 2138 O O . ALA A 1 268 ? -86.419 -15.807 125.886 1.00 53.38 268 ALA A O 1
ATOM 2139 N N . LEU A 1 269 ? -86.628 -16.600 123.797 1.00 54.16 269 LEU A N 1
ATOM 2140 C CA . LEU A 1 269 ? -88.045 -16.967 123.917 1.00 54.16 269 LEU A CA 1
ATOM 2141 C C . LEU A 1 269 ? -88.246 -18.361 124.542 1.00 54.16 269 LEU A C 1
ATOM 2143 O O . LEU A 1 269 ? -89.281 -18.591 125.168 1.00 54.16 269 LEU A O 1
ATOM 2147 N N . GLY A 1 270 ? -87.242 -19.245 124.482 1.00 45.53 270 GLY A N 1
ATOM 2148 C CA . GLY A 1 270 ? -87.259 -20.559 125.143 1.00 45.53 270 GLY A CA 1
ATOM 2149 C C . GLY A 1 270 ? -87.040 -20.509 126.662 1.00 45.53 270 GLY A C 1
ATOM 2150 O O . GLY A 1 270 ? -87.598 -21.317 127.401 1.00 45.53 270 GLY A O 1
ATOM 2151 N N . ILE A 1 271 ? -86.291 -19.520 127.160 1.00 54.16 271 ILE A N 1
ATOM 2152 C CA . ILE A 1 271 ? -85.931 -19.391 128.590 1.00 54.16 271 ILE A CA 1
ATOM 2153 C C . ILE A 1 271 ? -87.030 -18.670 129.407 1.00 54.16 271 ILE A C 1
ATOM 2155 O O . ILE A 1 271 ? -87.098 -18.775 130.631 1.00 54.16 271 ILE A O 1
ATOM 2159 N N . LYS A 1 272 ? -87.969 -17.989 128.739 1.00 47.44 272 LYS A N 1
ATOM 2160 C CA . LYS A 1 272 ? -89.023 -17.165 129.361 1.00 47.44 272 LYS A CA 1
ATOM 2161 C C . LYS A 1 272 ? -90.222 -17.956 129.919 1.00 47.44 272 LYS A C 1
ATOM 2163 O O . LYS A 1 272 ? -91.102 -17.351 130.526 1.00 47.44 272 LYS A O 1
ATOM 2168 N N . CYS A 1 273 ? -90.255 -19.283 129.751 1.00 45.97 273 CYS A N 1
ATOM 2169 C CA . CYS A 1 273 ? -91.367 -20.144 130.186 1.00 45.97 273 CYS A CA 1
ATOM 2170 C C . CYS A 1 273 ? -91.126 -20.958 131.479 1.00 45.97 273 CYS A C 1
ATOM 2172 O O . CYS A 1 273 ? -92.016 -21.712 131.859 1.00 45.97 273 CYS A O 1
ATOM 2174 N N . VAL A 1 274 ? -90.000 -20.810 132.202 1.00 49.44 274 VAL A N 1
ATOM 2175 C CA . VAL A 1 274 ? -89.722 -21.615 133.426 1.00 49.44 274 VAL A CA 1
ATOM 2176 C C . VAL A 1 274 ? -89.408 -20.768 134.674 1.00 49.44 274 VAL A C 1
ATOM 2178 O O . VAL A 1 274 ? -88.487 -21.038 135.428 1.00 49.44 274 VAL A O 1
ATOM 2181 N N . GLY A 1 275 ? -90.250 -19.774 134.964 1.00 41.06 275 GLY A N 1
ATOM 2182 C CA . GLY A 1 275 ? -90.369 -19.234 136.329 1.00 41.06 275 GLY A CA 1
ATOM 2183 C C . GLY A 1 275 ? -89.384 -18.099 136.636 1.00 41.06 275 GLY A C 1
ATOM 2184 O O . GLY A 1 275 ? -88.186 -18.295 136.750 1.00 41.06 275 GLY A O 1
ATOM 2185 N N . ASN A 1 276 ? -89.811 -16.861 136.878 1.00 44.22 276 ASN A N 1
ATOM 2186 C CA . ASN A 1 276 ? -90.934 -16.497 137.748 1.00 44.22 276 ASN A CA 1
ATOM 2187 C C . ASN A 1 276 ? -91.031 -17.351 139.024 1.00 44.22 276 ASN A C 1
ATOM 2189 O O . ASN A 1 276 ? -92.122 -17.607 139.523 1.00 44.22 276 ASN A O 1
ATOM 2193 N N . PHE A 1 277 ? -89.882 -17.778 139.550 1.00 40.31 277 PHE A N 1
ATOM 2194 C CA . PHE A 1 277 ? -89.804 -18.498 140.814 1.00 40.31 277 PHE A CA 1
ATOM 2195 C C . PHE A 1 277 ? -88.444 -18.282 141.490 1.00 40.31 277 PHE A C 1
ATOM 2197 O O . PHE A 1 277 ? -87.666 -19.193 141.695 1.00 40.31 277 PHE A O 1
ATOM 2204 N N . GLU A 1 278 ? -87.988 -17.068 141.741 1.00 36.56 278 GLU A N 1
ATOM 2205 C CA . GLU A 1 278 ? -88.274 -16.424 143.021 1.00 36.56 278 GLU A CA 1
ATOM 2206 C C . GLU A 1 278 ? -87.112 -15.450 143.207 1.00 36.56 278 GLU A C 1
ATOM 2208 O O . GLU A 1 278 ? -85.948 -15.841 143.219 1.00 36.56 278 GLU A O 1
ATOM 2213 N N . VAL A 1 279 ? -87.392 -14.148 143.194 1.00 53.47 279 VAL A N 1
ATOM 2214 C CA . VAL A 1 279 ? -87.449 -13.328 144.422 1.00 53.47 279 VAL A CA 1
ATOM 2215 C C . VAL A 1 279 ? -86.096 -13.099 145.103 1.00 53.47 279 VAL A C 1
ATOM 2217 O O . VAL A 1 279 ? -85.976 -12.258 145.995 1.00 53.47 279 VAL A O 1
ATOM 2220 N N . LEU A 1 280 ? -85.011 -13.696 144.634 1.00 38.88 280 LEU A N 1
ATOM 2221 C CA . LEU A 1 280 ? -83.714 -13.448 145.225 1.00 38.88 280 LEU A CA 1
ATOM 2222 C C . LEU A 1 280 ? -82.983 -12.316 144.528 1.00 38.88 280 LEU A C 1
ATOM 2224 O O . LEU A 1 280 ? -82.101 -12.494 143.697 1.00 38.88 280 LEU A O 1
ATOM 2228 N N . LYS A 1 281 ? -83.280 -11.160 145.125 1.00 35.47 281 LYS A N 1
ATOM 2229 C CA . LYS A 1 281 ? -82.309 -10.140 145.515 1.00 35.47 281 LYS A CA 1
ATOM 2230 C C . 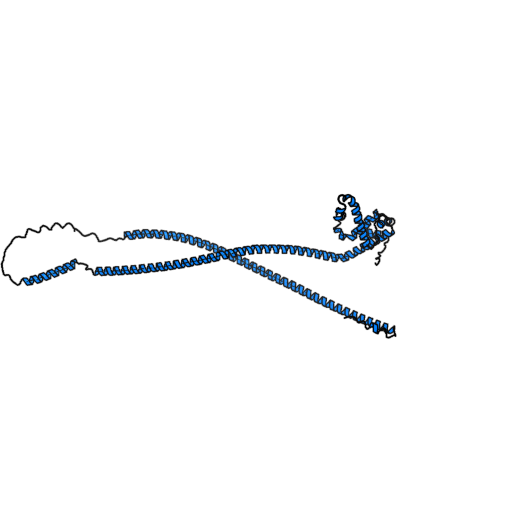LYS A 1 281 ? -81.893 -9.260 144.347 1.00 35.47 281 LYS A C 1
ATOM 2232 O O . LYS A 1 281 ? -80.960 -9.560 143.627 1.00 35.47 281 LYS A O 1
ATOM 2237 N N . GLY A 1 282 ? -82.424 -8.045 144.235 1.00 47.75 282 GLY A N 1
ATOM 2238 C CA . GLY A 1 282 ? -82.544 -7.119 145.375 1.00 47.75 282 GLY A CA 1
ATOM 2239 C C . GLY A 1 282 ? -81.183 -6.790 146.010 1.00 47.75 282 GLY A C 1
ATOM 2240 O O . GLY A 1 282 ? -81.111 -6.324 147.142 1.00 47.75 282 GLY A O 1
ATOM 2241 N N . LYS A 1 283 ? -80.096 -7.069 145.289 1.00 39.69 283 LYS A N 1
ATOM 2242 C CA . LYS A 1 283 ? -78.721 -6.687 145.587 1.00 39.69 283 LYS A CA 1
ATOM 2243 C C . LYS A 1 283 ? -78.033 -6.582 144.226 1.00 39.69 283 LYS A C 1
ATOM 2245 O O . LYS A 1 283 ? -78.036 -7.545 143.486 1.00 39.69 283 LYS A O 1
ATOM 2250 N N . LEU A 1 284 ? -77.411 -5.502 143.806 1.00 36.72 284 LEU A N 1
ATOM 2251 C CA . LEU A 1 284 ? -76.936 -4.317 144.495 1.00 36.72 284 LEU A CA 1
ATOM 2252 C C . LEU A 1 284 ? -76.316 -3.530 143.328 1.00 36.72 284 LEU A C 1
ATOM 2254 O O . LEU A 1 284 ? -75.449 -4.042 142.633 1.00 36.72 284 LEU A O 1
ATOM 2258 N N . GLY A 1 285 ? -76.798 -2.348 142.970 1.00 39.62 285 GLY A N 1
ATOM 2259 C CA . GLY A 1 285 ? -76.410 -1.152 143.711 1.00 39.62 285 GLY A CA 1
ATOM 2260 C C . GLY A 1 285 ? -74.970 -0.688 143.433 1.00 39.62 285 GLY A C 1
ATOM 2261 O O . GLY A 1 285 ? -74.550 0.319 143.989 1.00 39.62 285 GLY A O 1
ATOM 2262 N N . GLY A 1 286 ? -74.208 -1.365 142.571 1.00 40.53 286 GLY A N 1
ATOM 2263 C CA . GLY A 1 286 ? -72.857 -0.941 142.232 1.00 40.53 286 GLY A CA 1
ATOM 2264 C C . GLY A 1 286 ? -72.335 -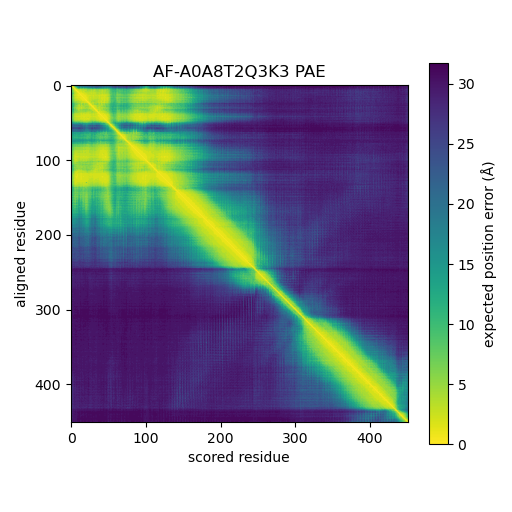1.662 141.006 1.00 40.53 286 GLY A C 1
ATOM 2265 O O . GLY A 1 286 ? -71.967 -2.815 141.112 1.00 40.53 286 GLY A O 1
ATOM 2266 N N . ILE A 1 287 ? -72.338 -0.974 139.865 1.00 40.34 287 ILE A N 1
ATOM 2267 C CA . ILE A 1 287 ? -71.289 -0.931 138.825 1.00 40.34 287 ILE A CA 1
ATOM 2268 C C . ILE A 1 287 ? -71.761 0.168 137.853 1.00 40.34 287 ILE A C 1
ATOM 2270 O O . ILE A 1 287 ? -72.215 -0.046 136.740 1.00 40.34 287 ILE A O 1
ATOM 2274 N N . LEU A 1 288 ? -71.745 1.401 138.370 1.00 40.06 288 LEU A N 1
ATOM 2275 C CA . LEU A 1 288 ? -71.999 2.646 137.634 1.00 40.06 288 LEU A CA 1
ATOM 2276 C C . LEU A 1 288 ? -70.791 3.593 137.767 1.00 40.06 288 LEU A C 1
ATOM 2278 O O . LEU A 1 288 ? -70.941 4.809 137.857 1.00 40.06 288 LEU A O 1
ATOM 2282 N N . LYS A 1 289 ? -69.572 3.036 137.857 1.00 44.88 289 LYS A N 1
ATOM 2283 C CA . LYS A 1 289 ? -68.339 3.813 138.092 1.00 44.88 289 LYS A CA 1
ATOM 2284 C C . LYS A 1 289 ? -67.058 3.285 137.430 1.00 44.88 289 LYS A C 1
ATOM 2286 O O . LYS A 1 289 ? -65.986 3.725 137.826 1.00 44.88 289 LYS A O 1
ATOM 2291 N N . ALA A 1 290 ? -67.113 2.422 136.414 1.00 35.94 290 ALA A N 1
ATOM 2292 C CA . ALA A 1 290 ? -65.882 2.032 135.720 1.00 35.94 290 ALA A CA 1
ATOM 2293 C C . ALA A 1 290 ? -66.130 1.478 134.313 1.00 35.94 290 ALA A C 1
ATOM 2295 O O . ALA A 1 290 ? -66.204 0.275 134.146 1.00 35.94 290 ALA A O 1
ATOM 2296 N N . GLU A 1 291 ? -66.241 2.356 133.315 1.00 34.28 291 GLU A N 1
ATOM 2297 C CA . GLU A 1 291 ? -65.431 2.222 132.087 1.00 34.28 291 GLU A CA 1
ATOM 2298 C C . GLU A 1 291 ? -65.440 3.529 131.282 1.00 34.28 291 GLU A C 1
ATOM 2300 O O . GLU A 1 291 ? -65.610 3.602 130.072 1.00 34.28 291 GLU A O 1
ATOM 2305 N N . LYS A 1 292 ? -65.204 4.626 132.010 1.00 39.72 292 LYS A N 1
ATOM 2306 C CA . LYS A 1 292 ? -64.932 5.970 131.482 1.00 39.72 292 LYS A CA 1
ATOM 2307 C C . LYS A 1 292 ? -63.478 6.088 130.972 1.00 39.72 292 LYS A C 1
ATOM 2309 O O . LYS A 1 292 ? -62.906 7.173 130.965 1.00 39.72 292 LYS A O 1
ATOM 2314 N N . THR A 1 293 ? -62.859 4.968 130.591 1.00 48.09 293 THR A N 1
ATOM 2315 C CA . THR A 1 293 ? -61.419 4.839 130.305 1.00 48.09 293 THR A CA 1
ATOM 2316 C C . THR A 1 293 ? -61.117 3.985 129.072 1.00 48.09 293 THR A C 1
ATOM 2318 O O . THR A 1 293 ? -60.110 3.293 129.045 1.00 48.09 293 THR A O 1
ATOM 2321 N N . LEU A 1 294 ? -61.925 4.094 128.015 1.00 44.06 294 LEU A N 1
ATOM 2322 C CA . LEU A 1 294 ? -61.491 3.774 126.644 1.00 44.06 294 LEU A CA 1
ATOM 2323 C C . LEU A 1 294 ? -61.831 4.914 125.668 1.00 44.06 294 LEU A C 1
ATOM 2325 O O . LEU A 1 294 ? -62.194 4.707 124.520 1.00 44.06 294 LEU A O 1
ATOM 2329 N N . SER A 1 295 ? -61.656 6.154 126.139 1.00 36.97 295 SER A N 1
ATOM 2330 C CA . SER A 1 295 ? -61.780 7.394 125.357 1.00 36.97 295 SER A CA 1
ATOM 2331 C C . SER A 1 295 ? -60.409 7.994 124.989 1.00 36.97 295 SER A C 1
ATOM 2333 O O . SER A 1 295 ? -60.245 9.211 124.982 1.00 36.97 295 SER A O 1
ATOM 2335 N N . LYS A 1 296 ? -59.389 7.156 124.733 1.00 44.31 296 LYS A N 1
ATOM 2336 C CA . LYS A 1 296 ? -58.030 7.602 124.340 1.00 44.31 296 LYS A CA 1
ATOM 2337 C C . LYS A 1 296 ? -57.464 6.951 123.068 1.00 44.31 296 LYS A C 1
ATOM 2339 O O . LYS A 1 296 ? -56.285 7.120 122.789 1.00 44.31 296 LYS A O 1
ATOM 2344 N N . LEU A 1 297 ? -58.288 6.290 122.255 1.00 43.06 297 LEU A N 1
ATOM 2345 C CA . LEU A 1 297 ? -57.912 5.886 120.889 1.00 43.06 297 LEU A CA 1
ATOM 2346 C C . LEU A 1 297 ? -58.916 6.415 119.860 1.00 43.06 297 LEU A C 1
ATOM 2348 O O . LEU A 1 297 ? -59.412 5.694 119.006 1.00 43.06 297 LEU A O 1
ATOM 2352 N N . GLN A 1 298 ? -59.214 7.709 119.970 1.00 38.91 298 GLN A N 1
ATOM 2353 C CA . GLN A 1 298 ? -60.096 8.439 119.062 1.00 38.91 298 GLN A CA 1
ATOM 2354 C C . GLN A 1 298 ? -59.407 9.727 118.583 1.00 38.91 298 GLN A C 1
ATOM 2356 O O . GLN A 1 298 ? -59.933 10.817 118.758 1.00 38.91 298 GLN A O 1
ATOM 2361 N N . VAL A 1 299 ? -58.193 9.597 118.027 1.00 48.88 299 VAL A N 1
ATOM 2362 C CA . VAL A 1 299 ? -57.540 10.626 117.179 1.00 48.88 299 VAL A CA 1
ATOM 2363 C C . VAL A 1 299 ? -56.713 9.951 116.071 1.00 48.88 299 VAL A C 1
ATOM 2365 O O . VAL A 1 299 ? -55.550 10.261 115.847 1.00 48.88 299 VAL A O 1
ATOM 2368 N N . ALA A 1 300 ? -57.299 8.979 115.379 1.00 41.97 300 ALA A N 1
ATOM 2369 C CA . ALA A 1 300 ? -56.752 8.481 114.119 1.00 41.97 300 ALA A CA 1
ATOM 2370 C C . ALA A 1 300 ? -57.886 7.912 113.264 1.00 41.97 300 ALA A C 1
ATOM 2372 O O . ALA A 1 300 ? -57.941 6.709 113.055 1.00 41.97 300 ALA A O 1
ATOM 2373 N N . LEU A 1 301 ? -58.835 8.778 112.884 1.00 38.06 301 LEU A N 1
ATOM 2374 C CA . LEU A 1 301 ? -59.708 8.675 111.700 1.00 38.06 301 LEU A CA 1
ATOM 2375 C C . LEU A 1 301 ? -60.793 9.753 111.797 1.00 38.06 301 LEU A C 1
ATOM 2377 O O . LEU A 1 301 ? -61.935 9.496 112.164 1.00 38.06 301 LEU A O 1
ATOM 2381 N N . GLN A 1 302 ? -60.402 10.985 111.483 1.00 34.47 302 GLN A N 1
ATOM 2382 C CA . GLN A 1 302 ? -61.339 11.994 111.015 1.00 34.47 302 GLN A CA 1
ATOM 2383 C C . GLN A 1 302 ? -61.093 12.129 109.513 1.00 34.47 302 GLN A C 1
ATOM 2385 O O . GLN A 1 302 ? -60.008 12.552 109.130 1.00 34.47 302 GLN A O 1
ATOM 2390 N N . SER A 1 303 ? -62.115 11.765 108.731 1.00 35.69 303 SER A N 1
ATOM 2391 C CA . SER A 1 303 ? -62.329 12.120 107.319 1.00 35.69 303 SER A CA 1
ATOM 2392 C C . SER A 1 303 ? -61.235 11.672 106.345 1.00 35.69 303 SER A C 1
ATOM 2394 O O . SER A 1 303 ? -60.163 12.251 106.296 1.00 35.69 303 SER A O 1
ATOM 2396 N N . VAL A 1 304 ? -61.399 10.622 105.539 1.00 42.19 304 VAL A N 1
ATOM 2397 C CA . VAL A 1 304 ? -62.405 10.484 104.465 1.00 42.19 304 VAL A CA 1
ATOM 2398 C C . VAL A 1 304 ? -62.711 11.825 103.800 1.00 42.19 304 VAL A C 1
ATOM 2400 O O . VAL A 1 304 ? -63.350 12.677 104.415 1.00 42.19 304 VAL A O 1
ATOM 2403 N N . GLU A 1 305 ? -62.246 11.938 102.549 1.00 33.31 305 GLU A N 1
ATOM 2404 C CA . GLU A 1 305 ? -62.961 12.487 101.377 1.00 33.31 305 GLU A CA 1
ATOM 2405 C C . GLU A 1 305 ? -62.096 13.362 100.451 1.00 33.31 305 GLU A C 1
ATOM 2407 O O . GLU A 1 305 ? -62.538 14.394 99.973 1.00 33.31 305 GLU A O 1
ATOM 2412 N N . ASP A 1 306 ? -60.884 12.905 100.128 1.00 34.19 306 ASP A N 1
ATOM 2413 C CA . ASP A 1 306 ? -60.266 13.189 98.830 1.00 34.19 306 ASP A CA 1
ATOM 2414 C C . ASP A 1 306 ? -60.028 11.849 98.131 1.00 34.19 306 ASP A C 1
ATOM 2416 O O . ASP A 1 306 ? -59.214 11.054 98.598 1.00 34.19 306 ASP A O 1
ATOM 2420 N N . GLN A 1 307 ? -60.781 11.590 97.056 1.00 38.25 307 GLN A N 1
ATOM 2421 C CA . GLN A 1 307 ? -60.343 10.942 95.803 1.00 38.25 307 GLN A CA 1
ATOM 2422 C C . GLN A 1 307 ? -61.553 10.519 94.956 1.00 38.25 307 GLN A C 1
ATOM 2424 O O . GLN A 1 307 ? -61.802 9.353 94.665 1.00 38.25 307 GLN A O 1
ATOM 2429 N N . SER A 1 308 ? -62.289 11.529 94.502 1.00 48.31 308 SER A N 1
ATOM 2430 C CA . SER A 1 308 ? -62.956 11.493 93.206 1.00 48.31 308 SER A CA 1
ATOM 2431 C C . SER A 1 308 ? -62.235 12.498 92.305 1.00 48.31 308 SER A C 1
ATOM 2433 O O . SER A 1 308 ? -62.106 13.661 92.676 1.00 48.31 308 SER A O 1
ATOM 2435 N N . SER A 1 309 ? -61.825 12.035 91.119 1.00 47.03 309 SER A N 1
ATOM 2436 C CA . SER A 1 309 ? -61.239 12.761 89.972 1.00 47.03 309 SER A CA 1
ATOM 2437 C C . SER A 1 309 ? -59.752 13.159 90.050 1.00 47.03 309 SER A C 1
ATOM 2439 O O . SER A 1 309 ? -59.375 14.060 90.786 1.00 47.03 309 SER A O 1
ATOM 2441 N N . ASN A 1 310 ? -58.887 12.520 89.245 1.00 33.84 310 ASN A N 1
ATOM 2442 C CA . ASN A 1 310 ? -58.428 13.050 87.945 1.00 33.84 310 ASN A CA 1
ATOM 2443 C C . ASN A 1 310 ? -57.246 12.240 87.358 1.00 33.84 310 ASN A C 1
ATOM 2445 O O . ASN A 1 310 ? -56.162 12.210 87.919 1.00 33.84 310 ASN A O 1
ATOM 2449 N N . CYS A 1 311 ? -57.488 11.615 86.201 1.00 45.41 311 CYS A N 1
ATOM 2450 C CA . CYS A 1 311 ? -56.684 11.699 84.971 1.00 45.41 311 CYS A CA 1
ATOM 2451 C C . CYS A 1 311 ? -55.137 11.826 85.097 1.00 45.41 311 CYS A C 1
ATOM 2453 O O . CYS A 1 311 ? -54.594 12.915 85.262 1.00 45.41 311 CYS A O 1
ATOM 2455 N N . ASP A 1 312 ? -54.419 10.728 84.826 1.00 43.91 312 ASP A N 1
ATOM 2456 C CA . ASP A 1 312 ? -53.010 10.739 84.383 1.00 43.91 312 ASP A CA 1
ATOM 2457 C C . ASP A 1 312 ? -52.938 10.887 82.845 1.00 43.91 312 ASP A C 1
ATOM 2459 O O . ASP A 1 312 ? -52.461 10.021 82.112 1.00 43.91 312 ASP A O 1
ATOM 2463 N N . VAL A 1 313 ? -53.469 11.995 82.319 1.00 54.97 313 VAL A N 1
ATOM 2464 C CA . VAL A 1 313 ? -53.382 12.352 80.884 1.00 54.97 313 VAL A CA 1
ATOM 2465 C C . VAL A 1 313 ? -52.124 13.198 80.590 1.00 54.97 313 VAL A C 1
ATOM 2467 O O . VAL A 1 313 ? -51.698 13.306 79.439 1.00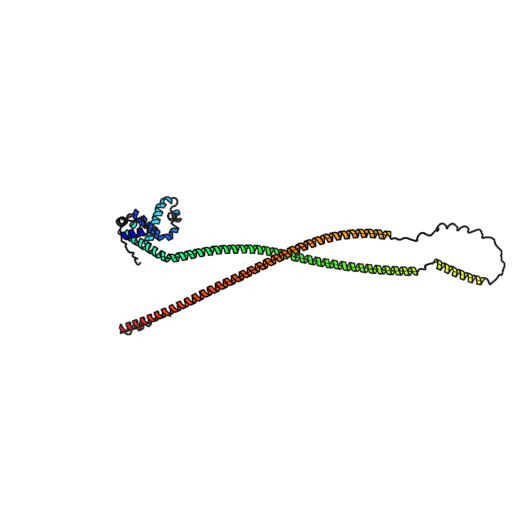 54.97 313 VAL A O 1
ATOM 2470 N N . ASP A 1 314 ? -51.445 13.726 81.616 1.00 54.97 314 ASP A N 1
ATOM 2471 C CA . ASP A 1 314 ? -50.328 14.673 81.458 1.00 54.97 314 ASP A CA 1
ATOM 2472 C C . ASP A 1 314 ? -48.955 14.037 81.163 1.00 54.97 314 ASP A C 1
ATOM 2474 O O . ASP A 1 314 ? -48.126 14.664 80.494 1.00 54.97 314 ASP A O 1
ATOM 2478 N N . ASN A 1 315 ? -48.707 12.788 81.575 1.00 56.06 315 ASN A N 1
ATOM 2479 C CA . ASN A 1 315 ? -47.451 12.091 81.253 1.00 56.06 315 ASN A CA 1
ATOM 2480 C C . ASN A 1 315 ? -47.463 11.507 79.827 1.00 56.06 315 ASN A C 1
ATOM 2482 O O . ASN A 1 315 ? -46.478 11.632 79.100 1.00 56.06 315 ASN A O 1
ATOM 2486 N N . ILE A 1 316 ? -48.620 11.023 79.360 1.00 58.22 316 ILE A N 1
ATOM 2487 C CA . ILE A 1 316 ? -48.801 10.507 77.992 1.00 58.22 316 ILE A CA 1
ATOM 2488 C C . ILE A 1 316 ? -48.763 11.652 76.956 1.00 58.22 316 ILE A C 1
ATOM 2490 O O . ILE A 1 316 ? -48.226 11.488 75.859 1.00 58.22 316 ILE A O 1
ATOM 2494 N N . LEU A 1 317 ? -49.265 12.853 77.285 1.00 55.25 317 LEU A N 1
ATOM 2495 C CA . LEU A 1 317 ? -49.224 14.012 76.378 1.00 55.25 317 LEU A CA 1
ATOM 2496 C C . LEU A 1 317 ? -47.830 14.652 76.237 1.00 55.25 317 LEU A C 1
ATOM 2498 O O . LEU A 1 317 ? -47.553 15.255 75.195 1.00 55.25 317 LEU A O 1
ATOM 2502 N N . LYS A 1 318 ? -46.943 14.531 77.234 1.00 60.00 318 LYS A N 1
ATOM 2503 C CA . LYS A 1 318 ? -45.562 15.047 77.153 1.00 60.00 318 LYS A CA 1
ATOM 2504 C C . LYS A 1 318 ? -44.643 14.124 76.345 1.00 60.00 318 LYS A C 1
ATOM 2506 O O . LYS A 1 318 ? -43.901 14.629 75.503 1.00 60.00 318 LYS A O 1
ATOM 2511 N N . GLU A 1 319 ? -44.766 12.804 76.492 1.00 59.44 319 GLU A N 1
ATOM 2512 C CA . GLU A 1 319 ? -44.045 11.828 75.654 1.00 59.44 319 GLU A CA 1
ATOM 2513 C C . GLU A 1 319 ? -44.547 11.821 74.199 1.00 59.44 319 GLU A C 1
ATOM 2515 O O . GLU A 1 319 ? -43.743 11.782 73.263 1.00 59.44 319 GLU A O 1
ATOM 2520 N N . ARG A 1 320 ? -45.860 11.987 73.971 1.00 56.41 320 ARG A N 1
ATOM 2521 C CA . ARG A 1 320 ? -46.436 12.090 72.616 1.00 56.41 320 ARG A CA 1
ATOM 2522 C C . ARG A 1 320 ? -46.023 13.374 71.882 1.00 56.41 320 ARG A C 1
ATOM 2524 O O . ARG A 1 320 ? -45.770 13.336 70.685 1.00 56.41 320 ARG A O 1
ATOM 2531 N N . LYS A 1 321 ? -45.885 14.512 72.577 1.00 60.22 321 LYS A N 1
ATOM 2532 C CA . LYS A 1 321 ? -45.393 15.771 71.971 1.00 60.22 321 LYS A CA 1
ATOM 2533 C C . LYS A 1 321 ? -43.883 15.762 71.698 1.00 60.22 321 LYS A C 1
ATOM 2535 O O . LYS A 1 321 ? -43.439 16.465 70.791 1.00 60.22 321 LYS A O 1
ATOM 2540 N N . ALA A 1 322 ? -43.100 14.997 72.460 1.00 63.19 322 ALA A N 1
ATOM 2541 C CA . ALA A 1 322 ? -41.668 14.818 72.217 1.00 63.19 322 ALA A CA 1
ATOM 2542 C C . ALA A 1 322 ? -41.405 13.879 71.027 1.00 63.19 322 ALA A C 1
ATOM 2544 O O . ALA A 1 322 ? -40.623 14.225 70.143 1.00 63.19 322 ALA A O 1
ATOM 2545 N N . THR A 1 323 ? -42.128 12.758 70.943 1.00 59.78 323 THR A N 1
ATOM 2546 C CA . THR A 1 323 ? -42.058 11.823 69.804 1.00 59.78 323 THR A CA 1
ATOM 2547 C C . THR A 1 323 ? -42.578 12.455 68.511 1.00 59.78 323 THR A C 1
ATOM 2549 O O . THR A 1 323 ? -41.915 12.364 67.486 1.00 59.78 323 THR A O 1
ATOM 2552 N N . GLN A 1 324 ? -43.673 13.220 68.547 1.00 64.94 324 GLN A N 1
ATOM 2553 C CA . GLN A 1 324 ? -44.214 13.897 67.358 1.00 64.94 324 GLN A CA 1
ATOM 2554 C C . GLN A 1 324 ? -43.293 15.007 66.807 1.00 64.94 324 GLN A C 1
ATOM 2556 O O . GLN A 1 324 ? -43.279 15.257 65.605 1.00 64.94 324 GLN A O 1
ATOM 2561 N N . LYS A 1 325 ? -42.471 15.647 67.655 1.00 70.12 325 LYS A N 1
ATOM 2562 C CA . LYS A 1 325 ? -41.427 16.592 67.211 1.00 70.12 325 LYS A CA 1
ATOM 2563 C C . LYS A 1 325 ? -40.169 15.902 66.671 1.00 70.12 325 LYS A C 1
ATOM 2565 O O . LYS A 1 325 ? -39.457 16.521 65.885 1.00 70.12 325 LYS A O 1
ATOM 2570 N N . ALA A 1 326 ? -39.880 14.673 67.101 1.00 68.81 326 ALA A N 1
ATOM 2571 C CA . ALA A 1 326 ? -38.800 13.859 66.543 1.00 68.81 326 ALA A CA 1
ATOM 2572 C C . ALA A 1 326 ? -39.188 13.317 65.157 1.00 68.81 326 ALA A C 1
ATOM 2574 O O . ALA A 1 326 ? -38.442 13.531 64.206 1.00 68.81 326 ALA A O 1
ATOM 2575 N N . PHE A 1 327 ? -40.407 12.777 65.018 1.00 63.56 327 PHE A N 1
ATOM 2576 C CA . PHE A 1 327 ? -40.955 12.340 63.729 1.00 63.56 327 PHE A CA 1
ATOM 2577 C C . PHE A 1 327 ? -41.041 13.482 62.708 1.00 63.56 327 PHE A C 1
ATOM 2579 O O . PHE A 1 327 ? -40.626 13.295 61.576 1.00 63.56 327 PHE A O 1
ATOM 2586 N N . ALA A 1 328 ? -41.459 14.692 63.102 1.00 69.19 328 ALA A N 1
ATOM 2587 C CA . ALA A 1 328 ? -41.495 15.840 62.185 1.00 69.19 328 ALA A CA 1
ATOM 2588 C C . ALA A 1 328 ? -40.101 16.288 61.689 1.00 69.19 328 ALA A C 1
ATOM 2590 O O . ALA A 1 328 ? -39.987 16.904 60.632 1.00 69.19 328 ALA A O 1
ATOM 2591 N N . LYS A 1 329 ? -39.029 16.010 62.447 1.00 72.56 329 LYS A N 1
ATOM 2592 C CA . LYS A 1 329 ? -37.650 16.285 62.011 1.00 72.56 329 LYS A CA 1
ATOM 2593 C C . LYS A 1 329 ? -37.119 15.206 61.071 1.00 72.56 329 LYS A C 1
ATOM 2595 O O . LYS A 1 329 ? -36.416 15.551 60.128 1.00 72.56 329 LYS A O 1
ATOM 2600 N N . GLU A 1 330 ? -37.442 13.939 61.323 1.00 70.31 330 GLU A N 1
ATOM 2601 C CA . GLU A 1 330 ? -37.118 12.838 60.407 1.00 70.31 330 GLU A CA 1
ATOM 2602 C C . GLU A 1 330 ? -37.904 12.949 59.097 1.00 70.31 330 GLU A C 1
ATOM 2604 O O . GLU A 1 330 ? -37.317 12.800 58.035 1.00 70.31 330 GLU A O 1
ATOM 2609 N N . GLU A 1 331 ? -39.187 13.306 59.154 1.00 73.12 331 GLU A N 1
ATOM 2610 C CA . GLU A 1 331 ? -40.032 13.546 57.979 1.00 73.12 331 GLU A CA 1
ATOM 2611 C C . GLU A 1 331 ? -39.475 14.687 57.117 1.00 73.12 331 GLU A C 1
ATOM 2613 O O . GLU A 1 331 ? -39.328 14.526 55.911 1.00 73.12 331 GLU A O 1
ATOM 2618 N N . TRP A 1 332 ? -39.049 15.798 57.729 1.00 77.62 332 TRP A N 1
ATOM 2619 C CA . TRP A 1 332 ? -38.396 16.890 57.000 1.00 77.62 332 TRP A CA 1
ATOM 2620 C C . TRP A 1 332 ? -37.030 16.491 56.417 1.00 77.62 332 TRP A C 1
ATOM 2622 O O . TRP A 1 332 ? -36.694 16.898 55.309 1.00 77.62 332 TRP A O 1
ATOM 2632 N N . ALA A 1 333 ? -36.237 15.684 57.129 1.00 75.94 333 ALA A N 1
ATOM 2633 C CA . ALA A 1 333 ? -34.955 15.195 56.617 1.00 75.94 333 ALA A CA 1
ATOM 2634 C C . ALA A 1 333 ? -35.134 14.236 55.426 1.00 75.94 333 ALA A C 1
ATOM 2636 O O . ALA A 1 333 ? -34.361 14.298 54.469 1.00 75.94 333 ALA A O 1
ATOM 2637 N N . LEU A 1 334 ? -36.167 13.391 55.468 1.00 77.25 334 LEU A N 1
ATOM 2638 C CA . LEU A 1 334 ? -36.541 12.508 54.366 1.00 77.25 334 LEU A CA 1
ATOM 2639 C C . LEU A 1 334 ? -37.078 13.297 53.166 1.00 77.25 334 LEU A C 1
ATOM 2641 O O . LEU A 1 334 ? -36.705 12.982 52.044 1.00 77.25 334 LEU A O 1
ATOM 2645 N N . ASP A 1 335 ? -37.862 14.354 53.388 1.00 78.00 335 ASP A N 1
ATOM 2646 C CA . ASP A 1 335 ? -38.393 15.216 52.319 1.00 78.00 335 ASP A CA 1
ATOM 2647 C C . ASP A 1 335 ? -37.267 15.985 51.592 1.00 78.00 335 ASP A C 1
ATOM 2649 O O . ASP A 1 335 ? -37.263 16.115 50.366 1.00 78.00 335 ASP A O 1
ATOM 2653 N N . VAL A 1 336 ? -36.231 16.414 52.329 1.00 81.31 336 VAL A N 1
ATOM 2654 C CA . VAL A 1 336 ? -35.015 17.008 51.741 1.00 81.31 336 VAL A CA 1
ATOM 2655 C C . VAL A 1 336 ? -34.238 15.981 50.909 1.00 81.31 336 VAL A C 1
ATOM 2657 O O . VAL A 1 336 ? -33.867 16.280 49.773 1.00 81.31 336 VAL A O 1
ATOM 2660 N N . GLN A 1 337 ? -34.035 14.761 51.421 1.00 80.62 337 GLN A N 1
ATOM 2661 C CA . GLN A 1 337 ? -33.365 13.691 50.669 1.00 80.62 337 GLN A CA 1
ATOM 2662 C C . GLN A 1 337 ? -34.166 13.242 49.439 1.00 80.62 337 GLN A C 1
ATOM 2664 O O . GLN A 1 337 ? -33.583 12.965 48.391 1.00 80.62 337 GLN A O 1
ATOM 2669 N N . GLU A 1 338 ? -35.496 13.197 49.528 1.00 76.75 338 GLU A N 1
ATOM 2670 C CA . GLU A 1 338 ? -36.369 12.890 48.396 1.00 76.75 338 GLU A CA 1
ATOM 2671 C C . GLU A 1 338 ? -36.263 13.975 47.315 1.00 76.75 338 GLU A C 1
ATOM 2673 O O . GLU A 1 338 ? -36.216 13.659 46.125 1.00 76.75 338 GLU A O 1
ATOM 2678 N N . GLY A 1 339 ? -36.159 15.247 47.711 1.00 82.75 339 GLY A N 1
ATOM 2679 C CA . GLY A 1 339 ? -35.901 16.362 46.800 1.00 82.75 339 GLY A CA 1
ATOM 2680 C C . GLY A 1 339 ? -34.554 16.254 46.076 1.00 82.75 339 GLY A C 1
ATOM 2681 O O . GLY A 1 339 ? -34.501 16.416 44.855 1.00 82.75 339 GLY A O 1
ATOM 2682 N N . GLU A 1 340 ? -33.479 15.934 46.801 1.00 82.25 340 GLU A N 1
ATOM 2683 C CA . GLU A 1 340 ? -32.140 15.735 46.225 1.00 82.25 340 GLU A CA 1
ATOM 2684 C C . GLU A 1 340 ? -32.107 14.548 45.252 1.00 82.25 340 GLU A C 1
ATOM 2686 O O . GLU A 1 340 ? -31.599 14.673 44.135 1.00 82.25 340 GLU A O 1
ATOM 2691 N N . LEU A 1 341 ? -32.720 13.421 45.627 1.00 83.12 341 LEU A N 1
ATOM 2692 C CA . LEU A 1 341 ? -32.826 12.247 44.761 1.00 83.12 341 LEU A CA 1
ATOM 2693 C C . LEU A 1 341 ? -33.680 12.525 43.519 1.00 83.12 341 LEU A C 1
ATOM 2695 O O . LEU A 1 341 ? -33.297 12.122 42.424 1.00 83.12 341 LEU A O 1
ATOM 2699 N N . LYS A 1 342 ? -34.799 13.253 43.643 1.00 87.50 342 LYS A N 1
ATOM 2700 C CA . LYS A 1 342 ? -35.621 13.657 42.486 1.00 87.50 342 LYS A CA 1
ATOM 2701 C C . LYS A 1 342 ? -34.854 14.552 41.516 1.00 87.50 342 LYS A C 1
ATOM 2703 O O . LYS A 1 342 ? -34.998 14.396 40.300 1.00 87.50 342 LYS A O 1
ATOM 2708 N N . TRP A 1 343 ? -34.044 15.475 42.032 1.00 87.50 343 TRP A N 1
ATOM 2709 C CA . TRP A 1 343 ? -33.219 16.347 41.200 1.00 87.50 343 TRP A CA 1
ATOM 2710 C C . TRP A 1 343 ? -32.138 15.557 40.458 1.00 87.50 343 TRP A C 1
ATOM 2712 O O . TRP A 1 343 ? -31.948 15.744 39.256 1.00 87.50 343 TRP A O 1
ATOM 2722 N N . GLU A 1 344 ? -31.481 14.625 41.148 1.00 84.44 344 GLU A N 1
ATOM 2723 C CA . GLU A 1 344 ? -30.449 13.777 40.556 1.00 84.44 344 GLU A CA 1
ATOM 2724 C C . GLU A 1 344 ? -31.027 12.833 39.487 1.00 84.44 344 GLU A C 1
ATOM 2726 O O . GLU A 1 344 ? -30.455 12.709 38.404 1.00 84.44 344 GLU A O 1
ATOM 2731 N N . VAL A 1 345 ? -32.204 12.245 39.732 1.00 84.69 345 VAL A N 1
ATOM 2732 C CA . VAL A 1 345 ? -32.937 11.441 38.737 1.00 84.69 345 VAL A CA 1
ATOM 2733 C C . VAL A 1 345 ? -33.273 12.272 37.499 1.00 84.69 345 VAL A C 1
ATOM 2735 O O . VAL A 1 345 ? -32.941 11.854 36.395 1.00 84.69 345 VAL A O 1
ATOM 2738 N N . SER A 1 346 ? -33.826 13.477 37.668 1.00 87.56 346 SER A N 1
ATOM 2739 C CA . SER A 1 346 ? -34.162 14.358 36.535 1.00 87.56 346 SER A CA 1
ATOM 2740 C C . SER A 1 346 ? -32.922 14.727 35.707 1.00 87.56 346 SER A C 1
ATOM 2742 O O . SER A 1 346 ? -32.965 14.765 34.478 1.00 87.56 346 SER A O 1
ATOM 2744 N N . ARG A 1 347 ? -31.781 14.961 36.370 1.00 90.56 347 ARG A N 1
ATOM 2745 C CA . ARG A 1 347 ? -30.500 15.253 35.710 1.00 90.56 347 ARG A CA 1
ATOM 2746 C C . ARG A 1 347 ? -29.978 14.058 34.909 1.00 90.56 347 ARG A C 1
ATOM 2748 O O . ARG A 1 347 ? -29.469 14.234 33.801 1.00 90.56 347 ARG A O 1
ATOM 2755 N N . LEU A 1 348 ? -30.081 12.853 35.468 1.00 85.50 348 LEU A N 1
ATOM 2756 C CA . LEU A 1 348 ? -29.666 11.617 34.805 1.00 85.50 348 LEU A CA 1
ATOM 2757 C C . LEU A 1 348 ? -30.588 11.256 33.636 1.00 85.50 348 LEU A C 1
ATOM 2759 O O . LEU A 1 348 ? -30.093 10.812 32.601 1.00 85.50 348 LEU A O 1
ATOM 2763 N N . GLU A 1 349 ? -31.893 11.493 33.759 1.00 86.94 349 GLU A N 1
ATOM 2764 C CA . GLU A 1 349 ? -32.862 11.329 32.671 1.00 86.94 349 GLU A CA 1
ATOM 2765 C C . GLU A 1 349 ? -32.539 12.264 31.501 1.00 86.94 349 GLU A C 1
ATOM 2767 O O . GLU A 1 349 ? -32.396 11.797 30.372 1.00 86.94 349 GLU A O 1
ATOM 2772 N N . GLU A 1 350 ? -32.283 13.550 31.763 1.00 89.50 350 GLU A N 1
ATOM 2773 C CA . GLU A 1 350 ? -31.899 14.511 30.719 1.00 89.50 350 GLU A CA 1
ATOM 2774 C C . GLU A 1 350 ? -30.569 14.128 30.039 1.00 89.50 350 GLU A C 1
ATOM 2776 O O . GLU A 1 350 ? -30.386 14.299 28.829 1.00 89.50 350 GLU A O 1
ATOM 2781 N N . HIS A 1 351 ? -29.613 13.585 30.801 1.00 87.88 351 HIS A N 1
ATOM 2782 C CA . HIS A 1 351 ? -28.350 13.103 30.244 1.00 87.88 351 HIS A CA 1
ATOM 2783 C C . HIS A 1 351 ? -28.531 11.830 29.401 1.00 87.88 351 HIS A C 1
ATOM 2785 O O . HIS A 1 351 ? -27.956 11.727 28.316 1.00 87.88 351 HIS A O 1
ATOM 2791 N N . SER A 1 352 ? -29.367 10.897 29.861 1.00 85.75 352 SER A N 1
ATOM 2792 C CA . SER A 1 352 ? -29.744 9.680 29.135 1.00 85.75 352 SER A CA 1
ATOM 2793 C C . SER A 1 352 ? -30.456 10.007 27.820 1.00 85.75 352 SER A C 1
ATOM 2795 O O . SER A 1 352 ? -30.122 9.444 26.777 1.00 85.75 352 SER A O 1
ATOM 2797 N N . GLU A 1 353 ? -31.373 10.977 27.822 1.00 89.25 353 GLU A N 1
ATOM 2798 C CA . GLU A 1 353 ? -32.047 11.446 26.608 1.00 89.25 353 GLU A CA 1
ATOM 2799 C C . GLU A 1 353 ? -31.066 12.071 25.611 1.00 89.25 353 GLU A C 1
ATOM 2801 O O . GLU A 1 353 ? -31.123 11.763 24.419 1.00 89.25 353 GLU A O 1
ATOM 2806 N N . LYS A 1 354 ? -30.109 12.885 26.081 1.00 90.62 354 LYS A N 1
ATOM 2807 C CA . LYS A 1 354 ? -29.046 13.449 25.228 1.00 90.62 354 LYS A CA 1
ATOM 2808 C C . LYS A 1 354 ? -28.178 12.358 24.600 1.00 90.62 354 LYS A C 1
ATOM 2810 O O . LYS A 1 354 ? -27.922 12.411 23.398 1.00 90.62 354 LYS A O 1
ATOM 2815 N N . LEU A 1 355 ? -27.761 11.362 25.382 1.00 87.69 355 LEU A N 1
ATOM 2816 C CA . LEU A 1 355 ? -26.987 10.216 24.893 1.00 87.69 355 LEU A CA 1
ATOM 2817 C C . LEU A 1 355 ? -27.786 9.373 23.891 1.00 87.69 355 LEU A C 1
ATOM 2819 O O . LEU A 1 355 ? -27.260 9.001 22.845 1.00 87.69 355 LEU A O 1
ATOM 2823 N N . SER A 1 356 ? -29.070 9.129 24.159 1.00 89.56 356 SER A N 1
ATOM 2824 C CA . SER A 1 356 ? -29.982 8.436 23.241 1.00 89.56 356 SER A CA 1
ATOM 2825 C C . SER A 1 356 ? -30.134 9.194 21.916 1.00 89.56 356 SER A C 1
ATOM 2827 O O . SER A 1 356 ? -30.049 8.611 20.829 1.00 89.56 356 SER A O 1
ATOM 2829 N N . HIS A 1 357 ? -30.261 10.523 21.969 1.00 90.56 357 HIS A N 1
ATOM 2830 C CA . HIS A 1 357 ? -30.304 11.352 20.768 1.00 90.56 357 HIS A CA 1
ATOM 2831 C C . HIS A 1 357 ? -28.990 11.332 19.976 1.00 90.56 357 HIS A C 1
ATOM 2833 O O . HIS A 1 357 ? -29.020 11.244 18.749 1.00 90.56 357 HIS A O 1
ATOM 2839 N N . GLN A 1 358 ? -27.840 11.354 20.652 1.00 88.62 358 GLN A N 1
ATOM 2840 C CA . GLN A 1 358 ? -26.535 11.226 19.997 1.00 88.62 358 GLN A CA 1
ATOM 2841 C C . GLN A 1 358 ? -26.353 9.848 19.351 1.00 88.62 358 GLN A C 1
ATOM 2843 O O . GLN A 1 358 ? -25.904 9.763 18.209 1.00 88.62 358 GLN A O 1
ATOM 2848 N N . LEU A 1 359 ? -26.763 8.776 20.033 1.00 88.31 359 LEU A N 1
ATOM 2849 C CA . LEU A 1 359 ? -26.689 7.414 19.507 1.00 88.31 359 LEU A CA 1
ATOM 2850 C C . LEU A 1 359 ? -27.583 7.238 18.273 1.00 88.31 359 LEU A C 1
ATOM 2852 O O . LEU A 1 359 ? -27.155 6.666 17.275 1.00 88.31 359 LEU A O 1
ATOM 2856 N N . THR A 1 360 ? -28.811 7.761 18.306 1.00 89.81 360 THR A N 1
ATOM 2857 C CA . THR A 1 360 ? -29.732 7.688 17.157 1.00 89.81 360 THR A CA 1
ATOM 2858 C C . THR A 1 360 ? -29.253 8.508 15.959 1.00 89.81 360 THR A C 1
ATOM 2860 O O . THR A 1 360 ? -29.454 8.079 14.822 1.00 89.81 360 THR A O 1
ATOM 2863 N N . ALA A 1 361 ? -28.593 9.650 16.180 1.00 90.25 361 ALA A N 1
ATOM 2864 C CA . ALA A 1 361 ? -27.945 10.411 15.112 1.00 90.25 361 ALA A CA 1
ATOM 2865 C C . ALA A 1 361 ? -26.767 9.632 14.501 1.00 90.25 361 ALA A C 1
ATOM 2867 O O . ALA A 1 361 ? -26.738 9.423 13.291 1.00 90.25 361 ALA A O 1
ATOM 2868 N N . ALA A 1 362 ? -25.872 9.098 15.339 1.00 87.19 362 ALA A N 1
ATOM 2869 C CA . ALA A 1 362 ? -24.728 8.307 14.887 1.00 87.19 362 ALA A CA 1
ATOM 2870 C C . ALA A 1 362 ? -25.144 7.036 14.121 1.00 87.19 362 ALA A C 1
ATOM 2872 O O . ALA A 1 362 ? -24.503 6.663 13.139 1.00 87.19 362 ALA A O 1
ATOM 2873 N N . LEU A 1 363 ? -26.239 6.382 14.528 1.00 88.12 363 LEU A N 1
ATOM 2874 C CA . LEU A 1 363 ? -26.792 5.232 13.805 1.00 88.12 363 LEU A CA 1
ATOM 2875 C C . LEU A 1 363 ? -27.299 5.614 12.408 1.00 88.12 363 LEU A C 1
ATOM 2877 O O . LEU A 1 363 ? -27.035 4.882 11.457 1.00 88.12 363 LEU A O 1
ATOM 2881 N N . LYS A 1 364 ? -27.966 6.766 12.260 1.00 92.69 364 LYS A N 1
ATOM 2882 C CA . LYS A 1 364 ? -28.405 7.263 10.945 1.00 92.69 364 LYS A CA 1
ATOM 2883 C C . LYS A 1 364 ? -27.226 7.589 10.032 1.00 92.69 364 LYS A C 1
ATOM 2885 O O . LYS A 1 364 ? -27.266 7.237 8.855 1.00 92.69 364 LYS A O 1
ATOM 2890 N N . ASP A 1 365 ? -26.176 8.206 10.569 1.00 89.12 365 ASP A N 1
ATOM 2891 C CA . ASP A 1 365 ? -24.964 8.516 9.804 1.00 89.12 365 ASP A CA 1
ATOM 2892 C C . ASP A 1 365 ? -24.249 7.231 9.356 1.00 89.12 365 ASP A C 1
ATOM 2894 O O . ASP A 1 365 ? -23.824 7.114 8.205 1.00 89.12 365 ASP A O 1
ATOM 2898 N N . LEU A 1 366 ? -24.194 6.216 10.226 1.00 87.50 366 LEU A N 1
ATOM 2899 C CA . LEU A 1 366 ? -23.643 4.903 9.893 1.00 87.50 366 LEU A CA 1
ATOM 2900 C C . LEU A 1 366 ? -24.465 4.184 8.811 1.00 87.50 366 LEU A C 1
ATOM 2902 O O . LEU A 1 366 ? -23.894 3.560 7.917 1.00 87.50 366 LEU A O 1
ATOM 2906 N N . GLU A 1 367 ? -25.796 4.243 8.879 1.00 90.62 367 GLU A N 1
ATOM 2907 C CA . GLU A 1 367 ? -26.679 3.678 7.852 1.00 90.62 367 GLU A CA 1
ATOM 2908 C C . GLU A 1 367 ? -26.511 4.386 6.503 1.00 90.62 367 GLU A C 1
ATOM 2910 O O . GLU A 1 367 ? -26.432 3.718 5.468 1.00 90.62 367 GLU A O 1
ATOM 2915 N N . ALA A 1 368 ? -26.383 5.716 6.503 1.00 91.94 368 ALA A N 1
ATOM 2916 C CA . ALA A 1 368 ? -26.108 6.494 5.299 1.00 91.94 368 ALA A CA 1
ATOM 2917 C C . ALA A 1 368 ? -24.751 6.119 4.678 1.00 91.94 368 ALA A C 1
ATOM 2919 O O . ALA A 1 368 ? -24.685 5.840 3.478 1.00 91.94 368 ALA A O 1
ATOM 2920 N N . ALA A 1 369 ? -23.697 6.013 5.495 1.00 88.56 369 ALA A N 1
ATOM 2921 C CA . ALA A 1 369 ? -22.368 5.603 5.046 1.00 88.56 369 ALA A CA 1
ATOM 2922 C C . ALA A 1 369 ? -22.360 4.171 4.480 1.00 88.56 369 ALA A C 1
ATOM 2924 O O . ALA A 1 369 ? -21.770 3.914 3.431 1.00 88.56 369 ALA A O 1
ATOM 2925 N N . LYS A 1 370 ? -23.074 3.232 5.120 1.00 88.69 370 LYS A N 1
ATOM 2926 C CA . LYS A 1 370 ? -23.240 1.861 4.603 1.00 88.69 370 LYS A CA 1
ATOM 2927 C C . LYS A 1 370 ? -23.971 1.839 3.261 1.00 88.69 370 LYS A C 1
ATOM 2929 O O . LYS A 1 370 ? -23.574 1.093 2.367 1.00 88.69 370 LYS A O 1
ATOM 2934 N N . ALA A 1 371 ? -25.014 2.652 3.099 1.00 90.69 371 ALA A N 1
ATOM 2935 C CA . ALA A 1 371 ? -25.743 2.751 1.838 1.00 90.69 371 ALA A CA 1
ATOM 2936 C C . ALA A 1 371 ? -24.865 3.320 0.709 1.00 90.69 371 ALA A C 1
ATOM 2938 O O . ALA A 1 371 ? -24.939 2.848 -0.427 1.00 90.69 371 ALA A O 1
ATOM 2939 N N . GLU A 1 372 ? -24.013 4.302 1.007 1.00 91.00 372 GLU A N 1
ATOM 2940 C CA . GLU A 1 372 ? -23.049 4.859 0.053 1.00 91.00 372 GLU A CA 1
ATOM 2941 C C . GLU A 1 372 ? -21.962 3.844 -0.325 1.00 91.00 372 GLU A C 1
ATOM 2943 O O . GLU A 1 372 ? -21.717 3.616 -1.512 1.00 91.00 372 GLU A O 1
ATOM 2948 N N . GLN A 1 373 ? -21.395 3.143 0.661 1.00 87.19 373 GLN A N 1
ATOM 2949 C CA . GLN A 1 373 ? -20.443 2.056 0.426 1.00 87.19 373 GLN A CA 1
ATOM 2950 C C . GLN A 1 373 ? -21.049 0.963 -0.464 1.00 87.19 373 GLN A C 1
ATOM 2952 O O . GLN A 1 373 ? -20.395 0.469 -1.383 1.00 87.19 373 GLN A O 1
ATOM 2957 N N . GLN A 1 374 ? -22.311 0.592 -0.232 1.00 90.50 374 GLN A N 1
ATOM 2958 C CA . GLN A 1 374 ? -22.992 -0.420 -1.033 1.00 90.50 374 GLN A CA 1
ATOM 2959 C C . GLN A 1 374 ? -23.193 0.037 -2.487 1.00 90.50 374 GLN A C 1
ATOM 2961 O O . GLN A 1 374 ? -22.989 -0.764 -3.399 1.00 90.50 374 GLN A O 1
ATOM 2966 N N . LYS A 1 375 ? -23.517 1.317 -2.721 1.00 91.44 375 LYS A N 1
ATOM 2967 C CA . LYS A 1 375 ? -23.600 1.891 -4.076 1.00 91.44 375 LYS A CA 1
ATOM 2968 C C . LYS A 1 375 ? -22.252 1.839 -4.796 1.00 91.44 375 LYS A C 1
ATOM 2970 O O . LYS A 1 375 ? -22.184 1.293 -5.897 1.00 91.44 375 LYS A O 1
ATOM 2975 N N . LEU A 1 376 ? -21.180 2.297 -4.148 1.00 91.06 376 LEU A N 1
ATOM 2976 C CA . LEU A 1 376 ? -19.819 2.238 -4.695 1.00 91.06 376 LEU A CA 1
ATOM 2977 C C . LEU A 1 376 ? -19.398 0.800 -5.032 1.00 91.06 376 LEU A C 1
ATOM 2979 O O . LEU A 1 376 ? -18.857 0.550 -6.106 1.00 91.06 376 LEU A O 1
ATOM 2983 N N . MET A 1 377 ? -19.713 -0.170 -4.166 1.00 86.44 377 MET A N 1
ATOM 2984 C CA . MET A 1 377 ? -19.452 -1.589 -4.437 1.00 86.44 377 MET A CA 1
ATOM 2985 C C . MET A 1 377 ? -20.227 -2.107 -5.655 1.00 86.44 377 MET A C 1
ATOM 2987 O O . MET A 1 377 ? -19.676 -2.866 -6.455 1.00 86.44 377 MET A O 1
ATOM 2991 N N . THR A 1 378 ? -21.492 -1.710 -5.832 1.00 88.56 378 THR A N 1
ATOM 2992 C CA . THR A 1 378 ? -22.267 -2.099 -7.022 1.00 88.56 378 THR A CA 1
ATOM 2993 C C . THR A 1 378 ? -21.727 -1.473 -8.308 1.00 88.56 378 THR A C 1
ATOM 2995 O O . THR A 1 378 ? -21.661 -2.161 -9.326 1.00 88.56 378 THR A O 1
ATOM 2998 N N . GLU A 1 379 ? -21.283 -0.216 -8.263 1.00 90.62 379 GLU A N 1
ATOM 2999 C CA . GLU A 1 379 ? -20.668 0.469 -9.405 1.00 90.62 379 GLU A CA 1
ATOM 3000 C C . GLU A 1 379 ? -19.322 -0.156 -9.781 1.00 90.62 379 GLU A C 1
ATOM 3002 O O . GLU A 1 379 ? -19.082 -0.433 -10.957 1.00 90.62 379 GLU A O 1
ATOM 3007 N N . LEU A 1 380 ? -18.475 -0.461 -8.793 1.00 88.88 380 LEU A N 1
ATOM 3008 C CA . LEU A 1 380 ? -17.193 -1.127 -9.017 1.00 88.88 380 LEU A CA 1
ATOM 3009 C C . LEU A 1 380 ? -17.384 -2.518 -9.635 1.00 88.88 380 LEU A C 1
ATOM 3011 O O . LEU A 1 380 ? -16.716 -2.852 -10.612 1.00 88.88 380 LEU A O 1
ATOM 3015 N N . ASN A 1 381 ? -18.329 -3.311 -9.122 1.00 86.81 381 ASN A N 1
ATOM 3016 C CA . ASN A 1 381 ? -18.651 -4.621 -9.692 1.00 86.81 381 ASN A CA 1
ATOM 3017 C C . ASN A 1 381 ? -19.167 -4.508 -11.136 1.00 86.81 381 ASN A C 1
ATOM 3019 O O . ASN A 1 381 ? -18.787 -5.309 -11.992 1.00 86.81 381 ASN A O 1
ATOM 3023 N N . ALA A 1 382 ? -19.995 -3.502 -11.438 1.00 89.25 382 ALA A N 1
ATOM 3024 C CA . ALA A 1 382 ? -20.464 -3.254 -12.800 1.00 89.25 382 ALA A CA 1
ATOM 3025 C C . ALA A 1 382 ? -19.308 -2.878 -13.745 1.00 89.25 382 ALA A C 1
ATOM 3027 O O . ALA A 1 382 ? -19.230 -3.399 -14.860 1.00 89.25 382 ALA A O 1
ATOM 3028 N N . GLN A 1 383 ? -18.373 -2.034 -13.291 1.00 87.31 383 GLN A N 1
ATOM 3029 C CA . GLN A 1 383 ? -17.166 -1.695 -14.049 1.00 87.31 383 GLN A CA 1
ATOM 3030 C C . GLN A 1 383 ? -16.267 -2.919 -14.273 1.00 87.31 383 GLN A C 1
ATOM 3032 O O . GLN A 1 383 ? -15.777 -3.118 -15.384 1.00 87.31 383 GLN A O 1
ATOM 3037 N N . GLN A 1 384 ? -16.087 -3.771 -13.260 1.00 81.88 384 GLN A N 1
ATOM 3038 C CA . GLN A 1 384 ? -15.313 -5.008 -13.384 1.00 81.88 384 GLN A CA 1
ATOM 3039 C C . GLN A 1 384 ? -15.928 -5.977 -14.400 1.00 81.88 384 GLN A C 1
ATOM 3041 O O . GLN A 1 384 ? -15.195 -6.509 -15.234 1.00 81.88 384 GLN A O 1
ATOM 3046 N N . CYS A 1 385 ? -17.254 -6.168 -14.391 1.00 86.44 385 CYS A N 1
ATOM 3047 C CA . CYS A 1 385 ? -17.937 -6.957 -15.422 1.00 86.44 385 CYS A CA 1
ATOM 3048 C C . CYS A 1 385 ? -17.728 -6.363 -16.820 1.00 86.44 385 CYS A C 1
ATOM 3050 O O . CYS A 1 385 ? -17.337 -7.088 -17.727 1.00 86.44 385 CYS A O 1
ATOM 3052 N N . ALA A 1 386 ? -17.881 -5.046 -16.989 1.00 88.06 386 ALA A N 1
ATOM 3053 C CA . ALA A 1 386 ? -17.689 -4.399 -18.288 1.00 88.06 386 ALA A CA 1
ATOM 3054 C C . ALA A 1 386 ? -16.251 -4.542 -18.824 1.00 88.06 386 ALA A C 1
ATOM 3056 O O . ALA A 1 386 ? -16.041 -4.751 -20.022 1.00 88.06 386 ALA A O 1
ATOM 3057 N N . VAL A 1 387 ? -15.244 -4.444 -17.948 1.00 87.25 387 VAL A N 1
ATOM 3058 C CA . VAL A 1 387 ? -13.840 -4.686 -18.315 1.00 87.25 387 VAL A CA 1
ATOM 3059 C C . VAL A 1 387 ? -13.629 -6.149 -18.688 1.00 87.25 387 VAL A C 1
ATOM 3061 O O . VAL A 1 387 ? -12.988 -6.419 -19.704 1.00 87.25 387 VAL A O 1
ATOM 3064 N N . LYS A 1 388 ? -14.184 -7.082 -17.910 1.00 87.75 388 LYS A N 1
ATOM 3065 C CA . LYS A 1 388 ? -14.089 -8.516 -18.184 1.00 87.75 388 LYS A CA 1
ATOM 3066 C C . LYS A 1 388 ? -14.703 -8.870 -19.539 1.00 87.75 388 LYS A C 1
ATOM 3068 O O . LYS A 1 388 ? -14.010 -9.459 -20.360 1.00 87.75 388 LYS A O 1
ATOM 3073 N N . ASP A 1 389 ? -15.921 -8.411 -19.815 1.00 88.75 389 ASP A N 1
ATOM 3074 C CA . ASP A 1 389 ? -16.601 -8.639 -21.094 1.00 88.75 389 ASP A CA 1
ATOM 3075 C C . ASP A 1 389 ? -15.780 -8.082 -22.269 1.00 88.75 389 ASP A C 1
ATOM 3077 O O . ASP A 1 389 ? -15.648 -8.717 -23.316 1.00 88.75 389 ASP A O 1
ATOM 3081 N N . ARG A 1 390 ? -15.152 -6.910 -22.094 1.00 88.75 390 ARG A N 1
ATOM 3082 C CA . ARG A 1 390 ? -14.277 -6.316 -23.114 1.00 88.75 390 ARG A CA 1
ATOM 3083 C C . ARG A 1 390 ? -13.018 -7.149 -23.360 1.00 88.75 390 ARG A C 1
ATOM 3085 O O . ARG A 1 390 ? -12.594 -7.266 -24.511 1.00 88.75 390 ARG A O 1
ATOM 3092 N N . VAL A 1 391 ? -12.409 -7.694 -22.308 1.00 86.88 391 VAL A N 1
ATOM 3093 C CA . VAL A 1 391 ? -11.240 -8.578 -22.417 1.00 86.88 391 VAL A CA 1
ATOM 3094 C C . VAL A 1 391 ? -11.630 -9.887 -23.097 1.00 86.88 391 VAL A C 1
ATOM 3096 O O . VAL A 1 391 ? -10.949 -10.294 -24.037 1.00 86.88 391 VAL A O 1
ATOM 3099 N N . ASP A 1 392 ? -12.750 -10.494 -22.707 1.00 86.00 392 ASP A N 1
ATOM 3100 C CA . ASP A 1 392 ? -13.255 -11.730 -23.309 1.00 86.00 392 ASP A CA 1
ATOM 3101 C C . ASP A 1 392 ? -13.540 -11.529 -24.811 1.00 86.00 392 ASP A C 1
ATOM 3103 O O . ASP A 1 392 ? -13.076 -12.313 -25.642 1.00 86.00 392 ASP A O 1
ATOM 3107 N N . MET A 1 393 ? -14.156 -10.404 -25.199 1.00 90.31 393 MET A N 1
ATOM 3108 C CA . MET A 1 393 ? -14.336 -10.037 -26.612 1.00 90.31 393 MET A CA 1
ATOM 3109 C C . MET A 1 393 ? -13.009 -9.877 -27.374 1.00 90.31 393 MET A C 1
ATOM 3111 O O . MET A 1 393 ? -12.911 -10.258 -28.545 1.00 90.31 393 MET A O 1
ATOM 3115 N N . GLN A 1 394 ? -11.976 -9.301 -26.749 1.00 88.88 394 GLN A N 1
ATOM 3116 C CA . GLN A 1 394 ? -10.652 -9.175 -27.367 1.00 88.88 394 GLN A CA 1
ATOM 3117 C C . GLN A 1 394 ? -9.967 -10.535 -27.530 1.00 88.88 394 GLN A C 1
ATOM 3119 O O . GLN A 1 394 ? -9.355 -10.781 -28.572 1.00 88.88 394 GLN A O 1
ATOM 3124 N N . ILE A 1 395 ? -10.092 -11.421 -26.540 1.00 86.69 395 ILE A N 1
ATOM 3125 C CA . ILE A 1 395 ? -9.579 -12.793 -26.606 1.00 86.69 395 ILE A CA 1
ATOM 3126 C C . ILE A 1 395 ? -10.259 -13.545 -27.752 1.00 86.69 395 ILE A C 1
ATOM 3128 O O . ILE A 1 395 ? -9.562 -14.106 -28.597 1.00 86.69 395 ILE A O 1
ATOM 3132 N N . GLU A 1 396 ? -11.590 -13.494 -27.856 1.00 89.50 396 GLU A N 1
ATOM 3133 C CA . GLU A 1 396 ? -12.324 -14.137 -28.953 1.00 89.50 396 GLU A CA 1
ATOM 3134 C C . GLU A 1 396 ? -11.889 -13.620 -30.332 1.00 89.50 396 GLU A C 1
ATOM 3136 O O . GLU A 1 396 ? -11.708 -14.404 -31.270 1.00 89.50 396 GLU A O 1
ATOM 3141 N N . ALA A 1 397 ? -11.681 -12.307 -30.472 1.00 88.19 397 ALA A N 1
ATOM 3142 C CA . ALA A 1 397 ? -11.197 -11.712 -31.715 1.00 88.19 397 ALA A CA 1
ATOM 3143 C C . ALA A 1 397 ? -9.777 -12.189 -32.075 1.00 88.19 397 ALA A C 1
ATOM 3145 O O . ALA A 1 397 ? -9.499 -12.494 -33.240 1.00 88.19 397 ALA A O 1
ATOM 3146 N N . LEU A 1 398 ? -8.882 -12.293 -31.087 1.00 84.75 398 LEU A N 1
ATOM 3147 C CA . LEU A 1 398 ? -7.528 -12.817 -31.278 1.00 84.75 398 LEU A CA 1
ATOM 3148 C C . LEU A 1 398 ? -7.539 -14.305 -31.642 1.00 84.75 398 LEU A C 1
ATOM 3150 O O . LEU A 1 398 ? -6.797 -14.706 -32.541 1.00 84.75 398 LEU A O 1
ATOM 3154 N N . CYS A 1 399 ? -8.401 -15.106 -31.010 1.00 87.12 399 CYS A N 1
ATOM 3155 C CA . CYS A 1 399 ? -8.590 -16.516 -31.343 1.00 87.12 399 CYS A CA 1
ATOM 3156 C C . CYS A 1 399 ? -9.022 -16.681 -32.804 1.00 87.12 399 CYS A C 1
ATOM 3158 O O . CYS A 1 399 ? -8.335 -17.382 -33.549 1.00 87.12 399 CYS A O 1
ATOM 3160 N N . LYS A 1 400 ? -10.054 -15.952 -33.254 1.00 89.75 400 LYS A N 1
ATOM 3161 C CA . LYS A 1 400 ? -10.503 -15.972 -34.661 1.00 89.75 400 LYS A CA 1
ATOM 3162 C C . LYS A 1 400 ? -9.386 -15.585 -35.634 1.00 89.75 400 LYS A C 1
ATOM 3164 O O . LYS A 1 400 ? -9.135 -16.290 -36.606 1.00 89.75 400 LYS A O 1
ATOM 3169 N N . ASN A 1 401 ? -8.643 -14.515 -35.343 1.00 89.75 401 ASN A N 1
ATOM 3170 C CA . ASN A 1 401 ? -7.518 -14.102 -36.188 1.00 89.75 401 ASN A CA 1
ATOM 3171 C C . ASN A 1 401 ? -6.406 -15.171 -36.234 1.00 89.75 401 ASN A C 1
ATOM 3173 O O . ASN A 1 401 ? -5.822 -15.442 -37.284 1.00 89.75 401 ASN A O 1
ATOM 3177 N N . SER A 1 402 ? -6.120 -15.823 -35.104 1.00 83.06 402 SER A N 1
ATOM 3178 C CA . SER A 1 402 ? -5.136 -16.909 -35.042 1.00 83.06 402 SER A CA 1
ATOM 3179 C C . SER A 1 402 ? -5.560 -18.132 -35.866 1.00 83.06 402 SER A C 1
ATOM 3181 O O . SER A 1 402 ? -4.724 -18.729 -36.553 1.00 83.06 402 SER A O 1
ATOM 3183 N N . GLU A 1 403 ? -6.855 -18.462 -35.864 1.00 89.06 403 GLU A N 1
ATOM 3184 C CA . GLU A 1 403 ? -7.440 -19.530 -36.675 1.00 89.06 403 GLU A CA 1
ATOM 3185 C C . GLU A 1 403 ? -7.326 -19.207 -38.167 1.00 89.06 403 GLU A C 1
ATOM 3187 O O . GLU A 1 403 ? -6.828 -20.038 -38.930 1.00 89.06 403 GLU A O 1
ATOM 3192 N N . ASP A 1 404 ? -7.660 -17.980 -38.574 1.00 89.25 404 ASP A N 1
ATOM 3193 C CA . ASP A 1 404 ? -7.520 -17.514 -39.958 1.00 89.25 404 ASP A CA 1
ATOM 3194 C C . ASP A 1 404 ? -6.066 -17.579 -40.446 1.00 89.25 404 ASP A C 1
ATOM 3196 O O . ASP A 1 404 ? -5.780 -18.045 -41.557 1.00 89.25 404 ASP A O 1
ATOM 3200 N N . ILE A 1 405 ? -5.112 -17.145 -39.614 1.00 87.44 405 ILE A N 1
ATOM 3201 C CA . ILE A 1 405 ? -3.677 -17.242 -39.917 1.00 87.44 405 ILE A CA 1
ATOM 3202 C C . ILE A 1 405 ? -3.261 -18.712 -40.052 1.00 87.44 405 ILE A C 1
ATOM 3204 O O . ILE A 1 405 ? -2.510 -19.059 -40.970 1.00 87.44 405 ILE A O 1
ATOM 3208 N N . CYS A 1 406 ? -3.747 -19.586 -39.168 1.00 86.56 406 CYS A N 1
ATOM 3209 C CA . CYS A 1 406 ? -3.470 -21.019 -39.217 1.00 86.56 406 CYS A CA 1
ATOM 3210 C C . CYS A 1 406 ? -4.010 -21.651 -40.509 1.00 86.56 406 CYS A C 1
ATOM 3212 O O . CYS A 1 406 ? -3.279 -22.386 -41.180 1.00 86.56 406 CYS A O 1
ATOM 3214 N N . MET A 1 407 ? -5.241 -21.318 -40.914 1.00 89.38 407 MET A N 1
ATOM 3215 C CA . MET A 1 407 ? -5.823 -21.787 -42.175 1.00 89.38 407 MET A CA 1
ATOM 3216 C C . MET A 1 407 ? -5.009 -21.315 -43.385 1.00 89.38 407 MET A C 1
ATOM 3218 O O . MET A 1 407 ? -4.651 -22.133 -44.237 1.00 89.38 407 MET A O 1
ATOM 3222 N N . LYS A 1 408 ? -4.620 -20.032 -43.431 1.00 89.12 408 LYS A N 1
ATOM 3223 C CA . LYS A 1 408 ? -3.765 -19.486 -44.502 1.00 89.12 408 LYS A CA 1
ATOM 3224 C C . LYS A 1 408 ? -2.419 -20.208 -44.587 1.00 89.12 408 LYS A C 1
ATOM 3226 O O . LYS A 1 408 ? -2.003 -20.599 -45.678 1.00 89.12 408 LYS A O 1
ATOM 3231 N N . LYS A 1 409 ? -1.757 -20.447 -43.450 1.00 87.38 409 LYS A N 1
ATOM 3232 C CA . LYS A 1 409 ? -0.482 -21.185 -43.408 1.00 87.38 409 LYS A CA 1
ATOM 3233 C C . LYS A 1 409 ? -0.643 -22.638 -43.855 1.00 87.38 409 LYS A C 1
ATOM 3235 O O . LYS A 1 409 ? 0.179 -23.119 -44.629 1.00 87.38 409 LYS A O 1
ATOM 3240 N N . LYS A 1 410 ? -1.704 -23.338 -43.434 1.00 88.88 410 LYS A N 1
ATOM 3241 C CA . LYS A 1 410 ? -2.000 -24.708 -43.901 1.00 88.88 410 LYS A CA 1
ATOM 3242 C C . LYS A 1 410 ? -2.193 -24.767 -45.417 1.00 88.88 410 LYS A C 1
ATOM 3244 O O . LYS A 1 410 ? -1.686 -25.687 -46.062 1.00 88.88 410 LYS A O 1
ATOM 3249 N N . MET A 1 411 ? -2.879 -23.780 -45.989 1.00 87.31 411 MET A N 1
ATOM 3250 C CA . MET A 1 411 ? -3.077 -23.679 -47.435 1.00 87.31 411 MET A CA 1
ATOM 3251 C C . MET A 1 411 ? -1.748 -23.450 -48.172 1.00 87.31 411 MET A C 1
ATOM 3253 O O . MET A 1 411 ? -1.456 -24.165 -49.128 1.00 87.31 411 MET A O 1
ATOM 3257 N N . GLN A 1 412 ? -0.892 -22.548 -47.678 1.00 87.81 412 GLN A N 1
ATOM 3258 C CA . GLN A 1 412 ? 0.454 -22.328 -48.228 1.00 87.81 412 GLN A CA 1
ATOM 3259 C C . GLN A 1 412 ? 1.345 -23.574 -48.136 1.00 87.81 412 GLN A C 1
ATOM 3261 O O . GLN A 1 412 ? 2.022 -23.919 -49.101 1.00 87.81 412 GLN A O 1
ATOM 3266 N N . ILE A 1 413 ? 1.322 -24.288 -47.005 1.00 86.88 413 ILE A N 1
ATOM 3267 C CA . ILE A 1 413 ? 2.056 -25.553 -46.841 1.00 86.88 413 ILE A CA 1
ATOM 3268 C C . ILE A 1 413 ? 1.573 -26.588 -47.861 1.00 86.88 413 ILE A C 1
ATOM 3270 O O . ILE A 1 413 ? 2.388 -27.296 -48.446 1.00 86.88 413 ILE A O 1
ATOM 3274 N N . SER A 1 414 ? 0.262 -26.669 -48.097 1.00 86.81 414 SER A N 1
ATOM 3275 C CA . SER A 1 414 ? -0.309 -27.599 -49.079 1.00 86.81 414 SER A CA 1
ATOM 3276 C C . SER A 1 414 ? 0.137 -27.258 -50.505 1.00 86.81 414 SER A C 1
ATOM 3278 O O . SER A 1 414 ? 0.548 -28.150 -51.240 1.00 86.81 414 SER A O 1
ATOM 3280 N N . GLN A 1 415 ? 0.161 -25.970 -50.865 1.00 88.00 415 GLN A N 1
ATOM 3281 C CA . GLN A 1 415 ? 0.685 -25.501 -52.154 1.00 88.00 415 GLN A CA 1
ATOM 3282 C C . GLN A 1 415 ? 2.182 -25.800 -52.319 1.00 88.00 415 GLN A C 1
ATOM 3284 O O . GLN A 1 415 ? 2.607 -26.260 -53.377 1.00 88.00 415 GLN A O 1
ATOM 3289 N N . LEU A 1 416 ? 2.987 -25.583 -51.273 1.00 83.31 416 LEU A N 1
ATOM 3290 C CA . LEU A 1 416 ? 4.418 -25.902 -51.280 1.00 83.31 416 LEU A CA 1
ATOM 3291 C C . LEU A 1 416 ? 4.665 -27.403 -51.458 1.00 83.31 416 LEU A C 1
ATOM 3293 O O . LEU A 1 416 ? 5.527 -27.776 -52.250 1.00 83.31 416 LEU A O 1
ATOM 3297 N N . LYS A 1 417 ? 3.885 -28.255 -50.780 1.00 86.50 417 LYS A N 1
ATOM 3298 C CA . LYS A 1 417 ? 3.942 -29.713 -50.963 1.00 86.50 417 LYS A CA 1
ATOM 3299 C C . LYS A 1 417 ? 3.600 -30.112 -52.395 1.00 86.50 417 LYS A C 1
ATOM 3301 O O . LYS A 1 417 ? 4.335 -30.887 -52.992 1.00 86.50 417 LYS A O 1
ATOM 3306 N N . GLU A 1 418 ? 2.549 -29.536 -52.978 1.00 88.38 418 GLU A N 1
ATOM 3307 C CA . GLU A 1 418 ? 2.178 -29.834 -54.365 1.00 88.38 418 GLU A CA 1
ATOM 3308 C C . GLU A 1 418 ? 3.273 -29.398 -55.355 1.00 88.38 418 GLU A C 1
ATOM 3310 O O . GLU A 1 418 ? 3.594 -30.126 -56.297 1.00 88.38 418 GLU A O 1
ATOM 3315 N N . MET A 1 419 ? 3.896 -28.235 -55.136 1.00 85.75 419 MET A N 1
ATOM 3316 C CA . MET A 1 419 ? 5.043 -27.798 -55.938 1.00 85.75 419 MET A CA 1
ATOM 3317 C C . MET A 1 419 ? 6.244 -28.729 -55.777 1.00 85.75 419 MET A C 1
ATOM 3319 O O . MET A 1 419 ? 6.878 -29.063 -56.777 1.00 85.75 419 MET A O 1
ATOM 3323 N N . GLN A 1 420 ? 6.542 -29.165 -54.551 1.00 83.38 420 GLN A N 1
ATOM 3324 C CA . GLN A 1 420 ? 7.614 -30.117 -54.275 1.00 83.38 420 GLN A CA 1
ATOM 3325 C C . GLN A 1 420 ? 7.357 -31.446 -54.993 1.00 83.38 420 GLN A C 1
ATOM 3327 O O . GLN A 1 420 ? 8.244 -31.933 -55.686 1.00 83.38 420 GLN A O 1
ATOM 3332 N N . ASP A 1 421 ? 6.137 -31.982 -54.928 1.00 85.56 421 ASP A N 1
ATOM 3333 C CA . ASP A 1 421 ? 5.755 -33.213 -55.627 1.00 85.56 421 ASP A CA 1
ATOM 3334 C C . ASP A 1 421 ? 5.884 -33.076 -57.149 1.00 85.56 421 ASP A C 1
ATOM 3336 O O . ASP A 1 421 ? 6.364 -33.992 -57.824 1.00 85.56 421 ASP A O 1
ATOM 3340 N N . ARG A 1 422 ? 5.491 -31.925 -57.714 1.00 86.06 422 ARG A N 1
ATOM 3341 C CA . ARG A 1 422 ? 5.686 -31.630 -59.143 1.00 86.06 422 ARG A CA 1
ATOM 3342 C C . ARG A 1 422 ? 7.166 -31.612 -59.509 1.00 86.06 422 ARG A C 1
ATOM 3344 O O . ARG A 1 422 ? 7.532 -32.244 -60.499 1.00 86.06 422 ARG A O 1
ATOM 3351 N N . LEU A 1 423 ? 7.993 -30.942 -58.704 1.00 81.81 423 LEU A N 1
ATOM 3352 C CA . LEU A 1 423 ? 9.442 -30.883 -58.887 1.00 81.81 423 LEU A CA 1
ATOM 3353 C C . LEU A 1 423 ? 10.054 -32.283 -58.852 1.00 81.81 423 LEU A C 1
ATOM 3355 O O . LEU A 1 423 ? 10.736 -32.650 -59.806 1.00 81.81 423 LEU A O 1
ATOM 3359 N N . THR A 1 424 ? 9.727 -33.084 -57.834 1.00 81.88 424 THR A N 1
ATOM 3360 C CA . THR A 1 424 ? 10.189 -34.471 -57.688 1.00 81.88 424 THR A CA 1
ATOM 3361 C C . THR A 1 424 ? 9.785 -35.330 -58.885 1.00 81.88 424 THR A C 1
ATOM 3363 O O . THR A 1 424 ? 10.598 -36.082 -59.414 1.00 81.88 424 THR A O 1
ATOM 3366 N N . ARG A 1 425 ? 8.549 -35.195 -59.388 1.00 82.12 425 ARG A N 1
ATOM 3367 C CA . ARG A 1 425 ? 8.119 -35.906 -60.606 1.00 82.12 425 ARG A CA 1
ATOM 3368 C C . ARG A 1 425 ? 8.899 -35.464 -61.841 1.00 82.12 425 ARG A C 1
ATOM 3370 O O . ARG A 1 425 ? 9.210 -36.301 -62.684 1.00 82.12 425 ARG A O 1
ATOM 3377 N N . THR A 1 426 ? 9.192 -34.173 -61.990 1.00 80.12 426 THR A N 1
ATOM 3378 C CA . THR A 1 426 ? 9.990 -33.688 -63.127 1.00 80.12 426 THR A CA 1
ATOM 3379 C C . THR A 1 426 ? 11.450 -34.114 -63.046 1.00 80.12 426 THR A C 1
ATOM 3381 O O . THR A 1 426 ? 12.001 -34.492 -64.076 1.00 80.12 426 THR A O 1
ATOM 3384 N N . THR A 1 427 ? 12.067 -34.122 -61.860 1.00 76.44 427 THR A N 1
ATOM 3385 C CA . THR A 1 427 ? 13.433 -34.632 -61.682 1.00 76.44 427 THR A CA 1
ATOM 3386 C C . THR A 1 427 ? 13.506 -36.136 -61.896 1.00 76.44 427 THR A C 1
ATOM 3388 O O . THR A 1 427 ? 14.410 -36.569 -62.597 1.00 76.44 427 THR A O 1
ATOM 3391 N N . LEU A 1 428 ? 12.545 -36.926 -61.405 1.00 76.44 428 LEU A N 1
ATOM 3392 C CA . LEU A 1 428 ? 12.478 -38.365 -61.700 1.00 76.44 428 LEU A CA 1
ATOM 3393 C C . LEU A 1 428 ? 12.373 -38.630 -63.208 1.00 76.44 428 LEU A C 1
ATOM 3395 O O . LEU A 1 428 ? 13.183 -39.371 -63.752 1.00 76.44 428 LEU A O 1
ATOM 3399 N N . LYS A 1 429 ? 11.469 -37.933 -63.912 1.00 78.50 429 LYS A N 1
ATOM 3400 C CA . LYS A 1 429 ? 11.355 -38.028 -65.381 1.00 78.50 429 LYS A CA 1
ATOM 3401 C C . LYS A 1 429 ? 12.615 -37.575 -66.122 1.00 78.50 429 LYS A C 1
ATOM 3403 O O . LYS A 1 429 ? 12.862 -38.025 -67.237 1.00 78.50 429 LYS A O 1
ATOM 3408 N N . PHE A 1 430 ? 13.368 -36.629 -65.562 1.00 75.12 430 PHE A N 1
ATOM 3409 C CA . PHE A 1 430 ? 14.639 -36.188 -66.130 1.00 75.12 430 PHE A CA 1
ATOM 3410 C C . PHE A 1 430 ? 15.715 -37.262 -65.940 1.00 75.12 430 PHE A C 1
ATOM 3412 O O . PHE A 1 430 ? 16.354 -37.634 -66.918 1.00 75.12 430 PHE A O 1
ATOM 3419 N N . ILE A 1 431 ? 15.833 -37.819 -64.729 1.00 68.81 431 ILE A N 1
ATOM 3420 C CA . ILE A 1 431 ? 16.756 -38.913 -64.397 1.00 68.81 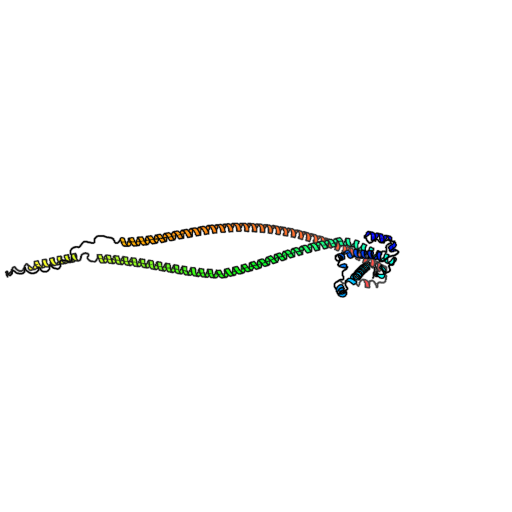431 ILE A CA 1
ATOM 3421 C C . ILE A 1 431 ? 16.490 -40.125 -65.301 1.00 68.81 431 ILE A C 1
ATOM 3423 O O . ILE A 1 431 ? 17.410 -40.583 -65.972 1.00 68.81 431 ILE A O 1
ATOM 3427 N N . GLU A 1 432 ? 15.230 -40.555 -65.434 1.00 68.81 432 GLU A N 1
ATOM 3428 C CA . GLU A 1 432 ? 14.810 -41.652 -66.328 1.00 68.81 432 GLU A CA 1
ATOM 3429 C C . GLU A 1 432 ? 15.201 -41.435 -67.802 1.00 68.81 432 GLU A C 1
ATOM 3431 O O . GLU A 1 432 ? 15.373 -42.396 -68.546 1.00 68.81 432 GLU A O 1
ATOM 3436 N N . ARG A 1 433 ? 15.347 -40.181 -68.253 1.00 67.75 433 ARG A N 1
ATOM 3437 C CA . ARG A 1 433 ? 15.756 -39.855 -69.631 1.00 67.75 433 ARG A CA 1
ATOM 3438 C C . ARG A 1 433 ? 17.268 -39.762 -69.815 1.00 67.75 433 ARG A C 1
ATOM 3440 O O . ARG A 1 433 ? 17.737 -39.917 -70.938 1.00 67.75 433 ARG A O 1
ATOM 3447 N N . THR A 1 434 ? 18.020 -39.466 -68.757 1.00 60.09 434 THR A N 1
ATOM 3448 C CA . THR A 1 434 ? 19.473 -39.236 -68.824 1.00 60.09 434 THR A CA 1
ATOM 3449 C C . THR A 1 434 ? 20.323 -40.449 -68.449 1.00 60.09 434 THR A C 1
ATOM 3451 O O . THR A 1 434 ? 21.508 -40.460 -68.765 1.00 60.09 434 THR A O 1
ATOM 3454 N N . THR A 1 435 ? 19.750 -41.478 -67.820 1.00 55.09 435 THR A N 1
ATOM 3455 C CA . THR A 1 435 ? 20.463 -42.711 -67.441 1.00 55.09 435 THR A CA 1
ATOM 3456 C C . THR A 1 435 ? 19.652 -43.951 -67.836 1.00 55.09 435 THR A C 1
ATOM 3458 O O . THR A 1 435 ? 18.622 -44.192 -67.210 1.00 55.09 435 THR A O 1
ATOM 3461 N N . PRO A 1 436 ? 20.084 -44.752 -68.833 1.00 52.12 436 PRO A N 1
ATOM 3462 C CA . PRO A 1 436 ? 19.423 -46.009 -69.193 1.00 52.12 436 PRO A CA 1
ATOM 3463 C C . PRO A 1 436 ? 19.849 -47.217 -68.336 1.00 52.12 436 PRO A C 1
ATOM 3465 O O . PRO A 1 436 ? 19.295 -48.294 -68.528 1.00 52.12 436 PRO A O 1
ATOM 3468 N N . ASP A 1 437 ? 20.806 -47.063 -67.412 1.00 51.09 437 ASP A N 1
ATOM 3469 C CA . ASP A 1 437 ? 21.296 -48.158 -66.563 1.00 51.09 437 ASP A CA 1
ATOM 3470 C C . ASP A 1 437 ? 20.577 -48.172 -65.203 1.00 51.09 437 ASP A C 1
ATOM 3472 O O . ASP A 1 437 ? 20.593 -47.193 -64.451 1.00 51.09 437 ASP A O 1
ATOM 3476 N N . SER A 1 438 ? 19.922 -49.298 -64.898 1.00 52.69 438 SER A N 1
ATOM 3477 C CA . SER A 1 438 ? 18.912 -49.452 -63.838 1.00 52.69 438 SER A CA 1
ATOM 3478 C C . SER A 1 438 ? 19.429 -49.442 -62.398 1.00 52.69 438 SER A C 1
ATOM 3480 O O . SER A 1 438 ? 18.623 -49.544 -61.479 1.00 52.69 438 SER A O 1
ATOM 3482 N N . ASP A 1 439 ? 20.728 -49.277 -62.158 1.00 55.78 439 ASP A N 1
ATOM 3483 C CA . ASP A 1 439 ? 21.311 -49.593 -60.843 1.00 55.78 439 ASP A CA 1
ATOM 3484 C C . ASP A 1 439 ? 21.490 -48.377 -59.915 1.00 55.78 439 ASP A C 1
ATOM 3486 O O . ASP A 1 439 ? 21.842 -48.523 -58.744 1.00 55.78 439 ASP A O 1
ATOM 3490 N N . ILE A 1 440 ? 21.213 -47.156 -60.390 1.00 54.25 440 ILE A N 1
ATOM 3491 C CA . ILE A 1 440 ? 21.348 -45.927 -59.578 1.00 54.25 440 ILE A CA 1
ATOM 3492 C C . ILE A 1 440 ? 20.010 -45.517 -58.927 1.00 54.25 440 ILE A C 1
ATOM 3494 O O . ILE A 1 440 ? 19.998 -44.835 -57.898 1.00 54.25 440 ILE A O 1
ATOM 3498 N N . LEU A 1 441 ? 18.874 -45.970 -59.472 1.00 52.03 441 LEU A N 1
ATOM 3499 C CA . LEU A 1 441 ? 17.533 -45.629 -58.976 1.00 52.03 441 LEU A CA 1
ATOM 3500 C C . LEU A 1 441 ? 17.241 -46.219 -57.582 1.00 52.03 441 LEU A C 1
ATOM 3502 O O . LEU A 1 441 ? 16.632 -45.540 -56.752 1.00 52.03 441 LEU A O 1
ATOM 3506 N N . ASP A 1 442 ? 17.764 -47.406 -57.267 1.00 53.38 442 ASP A N 1
ATOM 3507 C CA . ASP A 1 442 ? 17.538 -48.068 -55.971 1.00 53.38 442 ASP A CA 1
ATOM 3508 C C . ASP A 1 442 ? 18.272 -47.401 -54.793 1.00 53.38 442 ASP A C 1
ATOM 3510 O O . ASP A 1 442 ? 17.857 -47.519 -53.636 1.00 53.38 442 ASP A O 1
ATOM 3514 N N . LEU A 1 443 ? 19.325 -46.622 -55.061 1.00 52.94 443 LEU A N 1
ATOM 3515 C CA . LEU A 1 443 ? 20.092 -45.920 -54.026 1.00 52.94 443 LEU A CA 1
ATOM 3516 C C . LEU A 1 443 ? 19.447 -44.601 -53.572 1.00 52.94 443 LEU A C 1
ATOM 3518 O O . LEU A 1 443 ? 19.723 -44.142 -52.460 1.00 52.94 443 LEU A O 1
ATOM 3522 N N . LEU A 1 444 ? 18.570 -44.004 -54.386 1.00 51.06 444 LEU A N 1
ATOM 3523 C CA . LEU A 1 444 ? 17.892 -42.744 -54.055 1.00 51.06 444 LEU A CA 1
ATOM 3524 C C . LEU A 1 444 ? 16.520 -42.946 -53.397 1.00 51.06 444 LEU A C 1
ATOM 3526 O O . LEU A 1 444 ? 16.093 -42.087 -52.627 1.00 51.06 444 LEU A O 1
ATOM 3530 N N . VAL A 1 445 ? 15.858 -44.085 -53.621 1.00 53.56 445 VAL A N 1
ATOM 3531 C CA . VAL A 1 445 ? 14.557 -44.397 -52.996 1.00 53.56 445 VAL A CA 1
ATOM 3532 C C . VAL A 1 445 ? 14.713 -44.846 -51.532 1.00 53.56 445 VAL A C 1
ATOM 3534 O O . VAL A 1 445 ? 13.815 -44.625 -50.721 1.00 53.56 445 VAL A O 1
ATOM 3537 N N . ASN A 1 446 ? 15.873 -45.394 -51.146 1.00 47.88 446 ASN A N 1
ATOM 3538 C CA . ASN A 1 446 ? 16.078 -46.019 -49.830 1.00 47.88 446 ASN A CA 1
ATOM 3539 C C . ASN A 1 446 ? 16.666 -45.119 -48.724 1.00 47.88 446 ASN A C 1
ATOM 3541 O O . ASN A 1 446 ? 16.900 -45.590 -47.612 1.00 47.88 446 ASN A O 1
ATOM 3545 N N . LYS A 1 447 ? 16.867 -43.817 -48.964 1.00 46.06 447 LYS A N 1
ATOM 3546 C CA . LYS A 1 447 ? 17.145 -42.845 -47.886 1.00 46.06 447 LYS A CA 1
ATOM 3547 C C . LYS A 1 447 ? 15.896 -42.036 -47.560 1.00 46.06 447 LYS A C 1
ATOM 3549 O O . LYS A 1 447 ? 15.843 -40.822 -47.732 1.00 46.06 447 LYS A O 1
ATOM 3554 N N . GLY A 1 448 ? 14.882 -42.756 -47.088 1.00 39.38 448 GLY A N 1
ATOM 3555 C CA . GLY A 1 448 ? 13.701 -42.179 -46.463 1.00 39.38 448 GLY A CA 1
ATOM 3556 C C . GLY A 1 448 ? 14.058 -41.431 -45.177 1.00 39.38 448 GLY A C 1
ATOM 3557 O O . GLY A 1 448 ? 14.845 -41.903 -44.357 1.00 39.38 448 GLY A O 1
ATOM 3558 N N . CYS A 1 449 ? 13.464 -40.247 -45.037 1.00 36.38 449 CYS A N 1
ATOM 3559 C CA . CYS A 1 449 ? 13.435 -39.413 -43.841 1.00 36.38 449 CYS A CA 1
ATOM 3560 C C . CYS A 1 449 ? 13.207 -40.213 -42.542 1.00 36.38 449 CYS A C 1
ATOM 3562 O O . CYS A 1 449 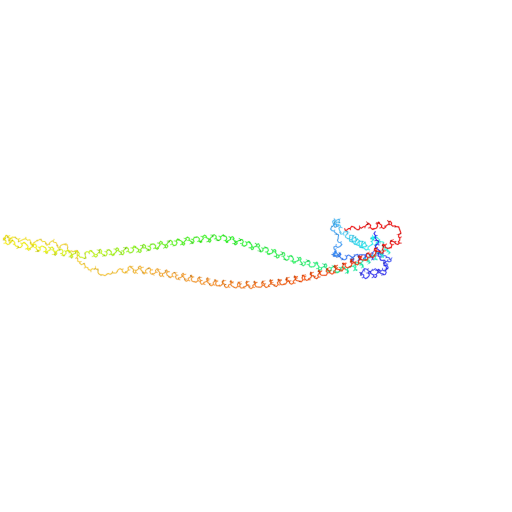? 12.310 -41.061 -42.516 1.00 36.38 449 CYS A O 1
ATOM 3564 N N . PRO A 1 450 ? 13.893 -39.883 -41.430 1.00 41.78 450 PRO A N 1
ATOM 3565 C CA . PRO A 1 450 ? 13.378 -40.224 -40.112 1.00 41.78 450 PRO A CA 1
ATOM 3566 C C . PRO A 1 450 ? 12.101 -39.405 -39.851 1.00 41.78 450 PRO A C 1
ATOM 3568 O O . PRO A 1 450 ? 12.045 -38.218 -40.181 1.00 41.78 450 PRO A O 1
ATOM 3571 N N . ARG A 1 451 ? 11.069 -40.082 -39.333 1.00 37.44 451 ARG A N 1
ATOM 3572 C CA . ARG A 1 451 ? 9.807 -39.486 -38.866 1.00 37.44 451 ARG A CA 1
ATOM 3573 C C . ARG A 1 451 ? 10.020 -38.518 -37.714 1.00 37.44 451 ARG A C 1
ATOM 3575 O O . ARG A 1 451 ? 10.894 -38.819 -36.871 1.00 37.44 451 ARG A O 1
#

Foldseek 3Di:
DPQPDFDQDDLVVLQVLCVVVVADHDDSVCLQVPALVRQLSRLLVLLCLLCVVVCVCVPPNLLQDDPVVCVVCDPNRVVCSVVSSVVSSQVSSQVLQVVLSNPPDDCCDPHVPDDSVVVSRSSSSSSRVSVVSVVVVVVCVVVVVVVVVVVVVVVVVVVVVVVVVVVVVVVVVVVVVVVVVVVVVVVVCVVVVVVVVVVVVVVVVVVVVVVVVVVVVVVVVVVVVVVVVVVVVVVVVVVVVVVVPPPCPPVVVVVVVVVVVVVVVVVVVVVVPDDPPDDPDDDDDDDPPDDPDPPPPPDPDDDDDPDDD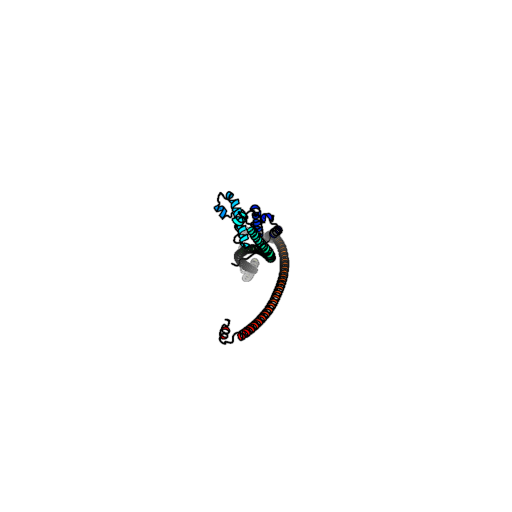DDPPVVVVVVVVVVVVVVVVVVVVVVVVVVVVVVVVVVVVVVVVVVVVVVVVVVVVVVVVVVVVVVVVVVVVVVVVVVVVVVVVVVVVVVVVVVVVVVVVVVVVVVVVVVVVVVVVVVVVVCVVPDPDDPVVVVVVPPDDDD

Solvent-accessible surface area (backbone atoms only — not comparable to full-atom values): 25947 Å² total; per-residue (Å²): 131,85,81,73,78,71,72,77,58,54,64,66,56,49,38,54,53,38,54,75,67,72,44,69,92,62,54,64,65,46,49,67,59,46,49,41,84,70,44,51,59,38,48,50,49,58,34,48,69,68,43,52,88,64,44,88,51,64,68,80,60,66,56,52,71,53,74,72,51,42,67,71,44,49,95,51,42,77,81,44,39,67,63,49,36,51,53,52,52,51,54,48,36,43,53,41,36,42,72,40,60,40,81,85,69,44,67,57,53,63,37,76,55,40,43,38,70,60,50,46,46,50,51,23,26,48,51,53,41,46,53,50,49,57,62,48,46,62,72,43,45,61,60,48,53,54,49,53,54,51,50,54,52,50,52,53,51,51,53,52,48,53,51,51,54,52,52,52,53,51,52,54,52,50,50,51,53,50,50,54,49,51,54,51,51,52,52,51,51,66,56,46,51,60,51,54,54,52,51,53,52,50,54,51,51,52,51,51,52,51,52,50,52,50,52,51,50,52,50,49,52,51,49,53,53,51,50,52,50,52,51,52,50,52,49,50,51,50,50,52,53,53,70,69,44,73,89,48,64,68,56,55,50,46,51,52,50,51,52,50,50,51,52,54,52,54,56,57,61,66,66,72,77,73,65,102,74,72,94,78,58,102,68,71,102,73,88,88,81,82,78,93,77,78,84,82,84,83,87,84,84,80,74,90,88,87,88,82,89,81,82,86,59,67,66,60,53,52,56,49,56,52,51,54,56,49,51,55,51,52,50,50,52,49,52,52,51,51,50,53,50,52,51,52,49,55,53,50,51,56,48,50,51,52,51,50,53,50,51,56,50,52,50,52,54,51,53,52,51,51,52,50,52,51,50,54,52,53,50,51,51,51,51,51,49,55,52,49,55,53,49,52,54,49,50,54,53,51,51,53,52,51,50,54,51,49,51,53,50,53,52,51,52,50,52,50,50,52,51,48,54,52,48,52,53,52,51,51,57,47,50,63,72,76,46,93,66,80,78,63,62,67,70,67,70,72,70,69,79,84,132

Sequence (451 aa):
MKNFSFPILDKNDICSRLAALDAPKLSVENLTAPSADSLLPVYDFLSSVSFTSLAADNGENSMQPGFQAVQIFGDNTELYLESYAALKTYRRIQKFFESAGVGDFSIINALHRPDSNNTIRFLSAAINYIMYCLQKQELFAQSKLVRDEKLAKLEEIYEEKAKVEKEISQIEQSRLEESSQVDALEREINELNPQIQALNRQLGSMRNELHNLQQEDAGILNKISSLNYEILQKQQEGAHLRSQLVENPQELERMLREKKAALLAEEALGIKCVGNFEVLKGKLGGILKAEKTLSKLQVALQSVEDQSSNCDVDNILKERKATQKAFAKEEWALDVQEGELKWEVSRLEEHSEKLSHQLTAALKDLEAAKAEQQKLMTELNAQQCAVKDRVDMQIEALCKNSEDICMKKKMQISQLKEMQDRLTRTTLKFIERTTPDSDILDLLVNKGCPR